Protein AF-0000000078029228 (afdb_homodimer)

Nearest PDB structures (foldseek):
  7dbf-assembly1_D  TM=7.671E-01  e=1.950E-09  Arabidopsis thaliana
  7w1q-assembly1_D  TM=7.486E-01  e=2.501E-09  Arabidopsis thaliana
  4hrw-assembly1_B  TM=7.833E-01  e=6.362E-09  Nitrosomonas europaea ATCC 19718
  7dqn-assembly1_A  TM=7.336E-01  e=3.414E-09  Arabidopsis thaliana
  7c3u-assembly1_B  TM=7.547E-01  e=3.635E-08  Nitrosomonas europaea ATCC 19718

Radius of gyration: 31.38 Å; Cα contacts (8 Å, |Δi|>4): 905; chains: 2; bounding box: 71×112×122 Å

Foldseek 3Di:
DPPPPPPPPPPPPPPPPPPPPPPPPPPPPPPPQPFPDPPDDPQPDQDQVLLLVVLVVQQVLAPDQADLQRKKKWKFQRVDDDSTHTQFIFAQCCVVPVNVLRHRLNVGLVRNLCQCCPCPHDNVDDSVVSLVCQLRMEMEIAEFDALSNLLVNLSSQHQEYEYAHYPVLLVVQPDDGDPDGSVNSQVVSVVRDHDYGYHYNRNNVVSSLSRRCNRPVPRDGGPQWDFDPVDDNTGTDGD/DDDDDDDCPDPVPPCPPPPPPPPPPPVPPPPPQPFPDPPDDPQPPQDQVLLLVVLVVQQVLAPDQADLQSKKKWKFQRVDDDSTHTQFIFAQCCVVPVNVLRHRLNVGLVRNLCQCCPCVHDNVDDSVVSLVCQLRMEMEIAEFDALSNLLVNLSSQHQEYEYAHYPVLLVVQPDDGDPDGSVNSQVVSVVRDHDYGYHYNRNNVVSSLSRRCNRPVPRDRGPQWDFDPVDPNTGTDGD

Secondary structure (DSSP, 8-state):
------------------------------------S---TTS----HHHHHHHHHHHHHTSSSSS-SS--EEEEEETTSSTT-EEEEEEE--HHHHT-TT--HHHHHHHHHHHHHH-TTSSS---HHHHHHHGGGEEEEEEEPPPHHHHHHHHHHT-SEEEEEE-HHHHHHTT-------HHHHHHT-TTSSS--EEE---SHHHHGGGGSSSS-TTSPPPTTEE--SSSTTPPPEE-/------------------------------------S---TTS----HHHHHHHHHHHHHTSSSSS-SS--EEEEEETTSSTT-EEEEEEE--HHHHT-TT--HHHHHHHHHHHHHH-TTSSS---HHHHHHHGGGEEEEEEEPPPHHHHHHHHHHT-SEEEEEE-HHHHHHTT-------HHHHHHT-TTSSS--EEE---SHHHHGGGGSSSS-TTSPPPTTEE--SS-TTPPPEE-

InterPro domains:
  IPR002125 Cytidine and deoxycytidylate deaminase domain [PF00383] (52-165)
  IPR002125 Cytidine and deoxycytidylate deaminase domain [PS51747] (48-186)
  IPR016193 Cytidine deaminase-like [SSF53927] (48-215)

Sequence (478 aa):
MKQRVVFGVLVGLIRLGTGHRHDGHLRRLSTEQIPLVELPHSQKQINQDIRQYWVRQANEALSSPCPFAPFGTVIVNHTVSGKGDIVCTGENMSHQSGNPIMHGEMAAIANCSQILTDPTGPYNMTVAEALAAFSDLTIYTNAESCPMCASAIRWAGFREYVYGTSIDELVRRGWDQIRIASREVFAMSVDLPRQTALIGAVLTNETNPLFSWQFDHSAPCPPGCSRSTWQADSICSVVMKQRVVFGVLVGLIRLGTGHRHDGHLRRLSTEQIPLVELPHSQKQINQDIRQYWVRQANEALSSPCPFAPFGTVIVNHTVSGKGDIVCTGENMSHQSGNPIMHGEMAAIANCSQILTDPTGPYNMTVAEALAAFSDLTIYTNAESCPMCASAIRWAGFREYVYGTSIDELVRRGWDQIRIASREVFAMSVDLPRQTALIGAVLTNETNPLFSWQFDHSAPCPPGCSRSTWQADSICSVV

Organism: NCBI:txid1051616

pLDDT: mean 83.69, std 25.97, range [21.62, 99.0]

Solvent-accessible surface area (backbone atoms only — not comparable to full-atom values): 26576 Å² total; per-residue (Å²): 140,83,81,76,78,78,80,77,80,76,79,76,79,79,79,80,65,81,72,76,74,75,74,74,71,72,69,72,72,70,84,67,83,69,76,74,79,83,71,71,84,84,57,76,78,80,47,71,67,52,52,38,52,44,29,52,48,1,58,65,48,37,94,50,76,58,46,83,68,68,37,11,9,30,32,28,33,58,87,49,76,86,86,36,42,82,72,30,50,15,31,47,36,26,78,78,58,14,26,64,63,29,38,12,59,45,33,16,50,50,43,34,24,50,51,32,40,27,79,88,42,93,60,43,32,52,35,67,53,34,42,56,50,33,43,59,24,33,40,22,20,27,40,45,48,45,43,29,44,37,38,38,46,56,66,34,23,22,37,30,41,36,18,8,26,44,59,68,57,40,44,74,42,68,45,71,47,50,72,46,54,50,66,56,52,57,67,33,30,71,59,46,88,58,70,59,49,77,46,71,62,44,56,36,85,69,32,42,63,66,60,45,36,84,75,30,82,83,43,71,55,50,79,66,33,42,58,56,88,80,46,90,84,45,57,55,37,79,110,139,83,83,75,86,86,77,80,72,81,78,78,74,79,76,80,58,83,71,76,73,74,72,71,71,70,68,71,70,68,83,66,80,66,75,75,78,83,70,70,85,84,57,76,80,81,47,70,69,51,52,37,52,43,29,51,47,1,57,65,48,38,94,52,74,55,47,84,67,68,38,10,10,30,30,30,35,61,86,50,76,85,85,38,42,79,73,29,50,14,33,44,36,27,77,79,59,12,25,65,64,29,38,12,59,46,33,16,49,51,44,34,25,48,50,32,40,28,79,88,43,95,62,43,31,54,36,69,54,34,41,59,48,33,43,59,23,32,40,22,21,26,40,45,48,45,43,28,45,38,39,38,45,56,68,36,23,22,35,30,42,37,18,8,27,42,59,69,58,39,44,74,43,68,44,70,47,51,74,47,55,49,68,56,52,57,67,32,30,71,59,45,87,57,70,58,47,74,45,72,62,45,54,36,87,70,33,42,63,65,59,44,36,85,75,30,81,83,42,71,56,50,78,65,32,43,58,56,88,83,41,94,84,44,58,56,34,80,109

Structure (mmCIF, N/CA/C/O backbone):
data_AF-0000000078029228-model_v1
#
loop_
_entity.id
_entity.type
_entity.pdbx_description
1 polymer 'CMP/dCMP-type deaminase domain-containing protein'
#
loop_
_atom_site.group_PDB
_atom_site.id
_atom_site.type_symbol
_atom_site.label_atom_id
_atom_site.label_alt_id
_atom_site.label_comp_id
_atom_site.label_asym_id
_atom_site.label_entity_id
_atom_site.label_seq_id
_atom_site.pdbx_PDB_ins_code
_atom_site.Cartn_x
_atom_site.Cartn_y
_atom_site.Cartn_z
_atom_site.occupancy
_atom_site.B_iso_or_equiv
_atom_site.auth_seq_id
_atom_site.auth_comp_id
_atom_site.auth_asym_id
_atom_site.auth_atom_id
_atom_site.pdbx_PDB_model_num
ATOM 1 N N . MET A 1 1 ? -41.25 -25.344 -98.375 1 27.81 1 MET A N 1
ATOM 2 C CA . MET A 1 1 ? -41.406 -25.781 -96.938 1 27.81 1 MET A CA 1
ATOM 3 C C . MET A 1 1 ? -40.188 -25.344 -96.125 1 27.81 1 MET A C 1
ATOM 5 O O . MET A 1 1 ? -39.188 -26.047 -96.062 1 27.81 1 MET A O 1
ATOM 9 N N . LYS A 1 2 ? -39.812 -24.016 -96.25 1 27.92 2 LYS A N 1
ATOM 10 C CA . LYS A 1 2 ? -38.719 -23.125 -95.938 1 27.92 2 LYS A CA 1
ATOM 11 C C . LYS A 1 2 ? -38.5 -23.047 -94.438 1 27.92 2 LYS A C 1
ATOM 13 O O . LYS A 1 2 ? -39.438 -22.672 -93.688 1 27.92 2 LYS A O 1
ATOM 18 N N . GLN A 1 3 ? -37.656 -23.938 -93.875 1 26.94 3 GLN A N 1
ATOM 19 C CA . GLN A 1 3 ? -37.219 -24.391 -92.562 1 26.94 3 GLN A CA 1
ATOM 20 C C . GLN A 1 3 ? -36.594 -23.234 -91.75 1 26.94 3 GLN A C 1
ATOM 22 O O . GLN A 1 3 ? -35.5 -22.781 -92.125 1 26.94 3 GLN A O 1
ATOM 27 N N . ARG A 1 4 ? -37.375 -22.141 -91.5 1 27.33 4 ARG A N 1
ATOM 28 C CA . ARG A 1 4 ? -36.938 -20.906 -90.875 1 27.33 4 ARG A CA 1
ATOM 29 C C . ARG A 1 4 ? -36.344 -21.188 -89.5 1 27.33 4 ARG A C 1
ATOM 31 O O . ARG A 1 4 ? -36.969 -21.844 -88.688 1 27.33 4 ARG A O 1
ATOM 38 N N . VAL A 1 5 ? -35 -21.328 -89.438 1 27.52 5 VAL A N 1
ATOM 39 C CA . VAL A 1 5 ? -34.031 -21.688 -88.375 1 27.52 5 VAL A CA 1
ATOM 40 C C . VAL A 1 5 ? -34.125 -20.6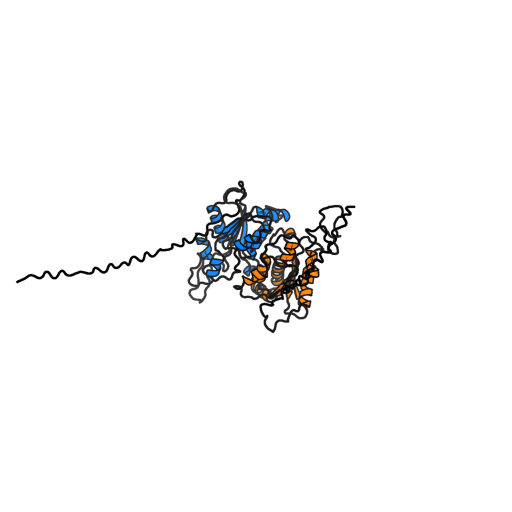72 -87.25 1 27.52 5 VAL A C 1
ATOM 42 O O . VAL A 1 5 ? -33.906 -19.484 -87.438 1 27.52 5 VAL A O 1
ATOM 45 N N . VAL A 1 6 ? -35.094 -20.75 -86.312 1 27.98 6 VAL A N 1
ATOM 46 C CA . VAL A 1 6 ? -35.469 -19.906 -85.188 1 27.98 6 VAL A CA 1
ATOM 47 C C . VAL A 1 6 ? -34.312 -19.859 -84.188 1 27.98 6 VAL A C 1
ATOM 49 O O . VAL A 1 6 ? -33.938 -20.875 -83.625 1 27.98 6 VAL A O 1
ATOM 52 N N . PHE A 1 7 ? -33.125 -19.188 -84.562 1 27.05 7 PHE A N 1
ATOM 53 C CA . PHE A 1 7 ? -31.922 -19.156 -83.75 1 27.05 7 PHE A CA 1
ATOM 54 C C . PHE A 1 7 ? -32.188 -18.562 -82.375 1 27.05 7 PHE A C 1
ATOM 56 O O . PHE A 1 7 ? -32.781 -17.469 -82.25 1 27.05 7 PHE A O 1
ATOM 63 N N . GLY A 1 8 ? -32.562 -19.391 -81.312 1 25.7 8 GLY A N 1
ATOM 64 C CA . GLY A 1 8 ? -32.844 -19.172 -79.938 1 25.7 8 GLY A CA 1
ATOM 65 C C . GLY A 1 8 ? -31.734 -18.469 -79.188 1 25.7 8 GLY A C 1
ATOM 66 O O . GLY A 1 8 ? -30.594 -18.938 -79.188 1 25.7 8 GLY A O 1
ATOM 67 N N . VAL A 1 9 ? -31.672 -17.078 -79.188 1 27.73 9 VAL A N 1
ATOM 68 C CA . VAL A 1 9 ? -30.688 -16.172 -78.562 1 27.73 9 VAL A CA 1
ATOM 69 C C . VAL A 1 9 ? -30.609 -16.391 -77.062 1 27.73 9 VAL A C 1
ATOM 71 O O . VAL A 1 9 ? -31.562 -16.109 -76.375 1 27.73 9 VAL A O 1
ATOM 74 N N . LEU A 1 10 ? -30.016 -17.516 -76.562 1 26.64 10 LEU A N 1
ATOM 75 C CA . LEU A 1 10 ? -29.922 -17.828 -75.125 1 26.64 10 LEU A CA 1
ATOM 76 C C . LEU A 1 10 ? -29.109 -16.781 -74.375 1 26.64 10 LEU A C 1
ATOM 78 O O . LEU A 1 10 ? -27.938 -16.562 -74.688 1 26.64 10 LEU A O 1
ATOM 82 N N . VAL A 1 11 ? -29.672 -15.602 -73.938 1 28.48 11 VAL A N 1
ATOM 83 C CA . VAL A 1 11 ? -29.062 -14.469 -73.25 1 28.48 11 VAL A CA 1
ATOM 84 C C . VAL A 1 11 ? -28.516 -14.938 -71.875 1 28.48 11 VAL A C 1
ATOM 86 O O . VAL A 1 11 ? -29.266 -15.383 -71.062 1 28.48 11 VAL A O 1
ATOM 89 N N . GLY A 1 12 ? -27.328 -15.641 -71.812 1 25.09 12 GLY A N 1
ATOM 90 C CA . GLY A 1 12 ? -26.688 -16.125 -70.625 1 25.09 12 GLY A CA 1
ATOM 91 C C . GLY A 1 12 ? -26.375 -15.008 -69.625 1 25.09 12 GLY A C 1
ATOM 92 O O . GLY A 1 12 ? -25.688 -14.047 -70 1 25.09 12 GLY A O 1
ATOM 93 N N . LEU A 1 13 ? -27.297 -14.602 -68.75 1 27.62 13 LEU A N 1
ATOM 94 C CA . LEU A 1 13 ? -27.156 -13.617 -67.688 1 27.62 13 LEU A CA 1
ATOM 95 C C . LEU A 1 13 ? -25.969 -13.953 -66.75 1 27.62 13 LEU A C 1
ATOM 97 O O . LEU A 1 13 ? -25.891 -15.055 -66.25 1 27.62 13 LEU A O 1
ATOM 101 N N . ILE A 1 14 ? -24.75 -13.406 -67.062 1 26.8 14 ILE A N 1
ATOM 102 C CA . ILE A 1 14 ? -23.484 -13.555 -66.375 1 26.8 14 ILE A CA 1
ATOM 103 C C . ILE A 1 14 ? -23.641 -13.078 -64.938 1 26.8 14 ILE A C 1
ATOM 105 O O . ILE A 1 14 ? -24.031 -11.938 -64.688 1 26.8 14 ILE A O 1
ATOM 109 N N . ARG A 1 15 ? -24.031 -13.961 -63.938 1 25.23 15 ARG A N 1
ATOM 110 C CA . ARG A 1 15 ? -24.109 -13.711 -62.5 1 25.23 15 ARG A CA 1
ATOM 111 C C . ARG A 1 15 ? 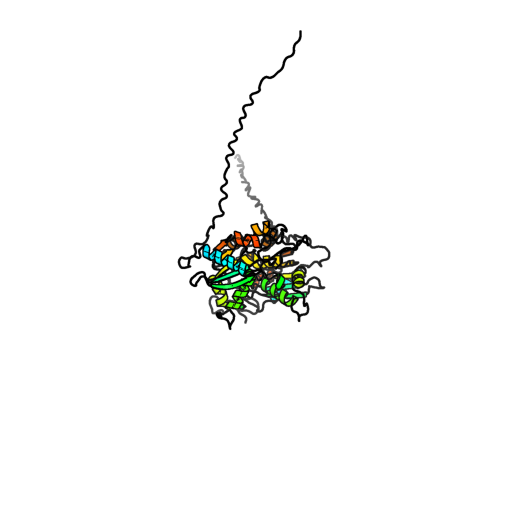-22.75 -13.266 -61.969 1 25.23 15 ARG A C 1
ATOM 113 O O . ARG A 1 15 ? -21.781 -14.008 -62.031 1 25.23 15 ARG A O 1
ATOM 120 N N . LEU A 1 16 ? -22.266 -12.07 -62.125 1 29.2 16 LEU A N 1
ATOM 121 C CA . LEU A 1 16 ? -21.016 -11.539 -61.625 1 29.2 16 LEU A CA 1
ATOM 122 C C . LEU A 1 16 ? -20.984 -11.625 -60.094 1 29.2 16 LEU A C 1
ATOM 124 O O . LEU A 1 16 ? -21.609 -10.812 -59.406 1 29.2 16 LEU A O 1
ATOM 128 N N . GLY A 1 17 ? -21.391 -12.688 -59.438 1 26.89 17 GLY A N 1
ATOM 129 C CA . GLY A 1 17 ? -21.5 -12.617 -57.969 1 26.89 17 GLY A CA 1
ATOM 130 C C . GLY A 1 17 ? -20.156 -12.414 -57.281 1 26.89 17 GLY A C 1
ATOM 131 O O . GLY A 1 17 ? -20.078 -12.461 -56.062 1 26.89 17 GLY A O 1
ATOM 132 N N . THR A 1 18 ? -18.953 -12.32 -57.875 1 30 18 THR A N 1
ATOM 133 C CA . THR A 1 18 ? -17.875 -12.75 -57 1 30 18 THR A CA 1
ATOM 134 C C . THR A 1 18 ? -17.672 -11.75 -55.875 1 30 18 THR A C 1
ATOM 136 O O . THR A 1 18 ? -17.188 -10.641 -56.094 1 30 18 THR A O 1
ATOM 139 N N . GLY A 1 19 ? -18.656 -11.453 -54.969 1 28.91 19 GLY A N 1
ATOM 140 C CA . GLY A 1 19 ? -18.312 -10.562 -53.875 1 28.91 19 GLY A CA 1
ATOM 141 C C . GLY A 1 19 ? -17.109 -11.023 -53.094 1 28.91 19 GLY A C 1
ATOM 142 O O . GLY A 1 19 ? -17.125 -12.094 -52.5 1 28.91 19 GLY A O 1
ATOM 143 N N . HIS A 1 20 ? -15.867 -10.742 -53.594 1 30.12 20 HIS A N 1
ATOM 144 C CA . HIS A 1 20 ? -14.656 -11.023 -52.844 1 30.12 20 HIS A CA 1
ATOM 145 C C . HIS A 1 20 ? -14.719 -10.391 -51.438 1 30.12 20 HIS A C 1
ATOM 147 O O . HIS A 1 20 ? -14.836 -9.172 -51.312 1 30.12 20 HIS A O 1
ATOM 153 N N . ARG A 1 21 ? -15.359 -11.117 -50.5 1 29.2 21 ARG A N 1
ATOM 154 C CA . ARG A 1 21 ? -15.234 -10.75 -49.094 1 29.2 21 ARG A CA 1
ATOM 155 C C . ARG A 1 21 ? -13.766 -10.586 -48.688 1 29.2 21 ARG A C 1
ATOM 157 O O . ARG A 1 21 ? -12.977 -11.516 -48.844 1 29.2 21 ARG A O 1
ATOM 164 N N . HIS A 1 22 ? -13.164 -9.406 -48.969 1 29.47 22 HIS A N 1
ATOM 165 C CA . HIS A 1 22 ? -11.891 -9.078 -48.344 1 29.47 22 HIS A CA 1
ATOM 166 C C . HIS A 1 22 ? -11.938 -9.289 -46.844 1 29.47 22 HIS A C 1
ATOM 168 O O . HIS A 1 22 ? -12.742 -8.648 -46.156 1 29.47 22 HIS A O 1
ATOM 174 N N . ASP A 1 23 ? -11.852 -10.555 -46.469 1 29.39 23 ASP A N 1
ATOM 175 C CA . ASP A 1 23 ? -11.617 -10.852 -45.062 1 29.39 23 ASP A CA 1
ATOM 176 C C . ASP A 1 23 ? -10.453 -10.031 -44.5 1 29.39 23 ASP A C 1
ATOM 178 O O . ASP A 1 23 ? -9.305 -10.219 -44.906 1 29.39 23 ASP A O 1
ATOM 182 N N . GLY A 1 24 ? -10.703 -8.695 -44.312 1 26.16 24 GLY A N 1
ATOM 183 C CA . GLY A 1 24 ? -9.742 -7.926 -43.531 1 26.16 24 GLY A CA 1
ATOM 184 C C . GLY A 1 24 ? -9.312 -8.625 -42.25 1 26.16 24 GLY A C 1
ATOM 185 O O . GLY A 1 24 ? -10.094 -8.727 -41.312 1 26.16 24 GLY A O 1
ATOM 186 N N . HIS A 1 25 ? -8.656 -9.742 -42.406 1 27.83 25 HIS A N 1
ATOM 187 C CA . HIS A 1 25 ? -8.008 -10.266 -41.219 1 27.83 25 HIS A CA 1
ATOM 188 C C . HIS A 1 25 ? -7.293 -9.164 -40.469 1 27.83 25 HIS A C 1
ATOM 190 O O . HIS A 1 25 ? -6.242 -8.68 -40.875 1 27.83 25 HIS A O 1
ATOM 196 N N . LEU A 1 26 ? -8 -8.289 -39.812 1 29.02 26 LEU A N 1
ATOM 197 C CA . LEU A 1 26 ? -7.324 -7.551 -38.75 1 29.02 26 LEU A CA 1
ATOM 198 C C . LEU A 1 26 ? -6.531 -8.492 -37.844 1 29.02 26 LEU A C 1
ATOM 200 O O . LEU A 1 26 ? -7.117 -9.289 -37.125 1 29.02 26 LEU A O 1
ATOM 204 N N . ARG A 1 27 ? -5.465 -8.938 -38.344 1 24.38 27 ARG A N 1
ATOM 205 C CA . ARG A 1 27 ? -4.52 -9.539 -37.406 1 24.38 27 ARG A CA 1
ATOM 206 C C . ARG A 1 27 ? -4.488 -8.773 -36.094 1 24.38 27 ARG A C 1
ATOM 208 O O . ARG A 1 27 ? -4.156 -7.59 -36.062 1 24.38 27 ARG A O 1
ATOM 215 N N . ARG A 1 28 ? -5.328 -9.18 -35.219 1 29.27 28 ARG A N 1
ATOM 216 C CA . ARG A 1 28 ? -5.105 -8.828 -33.812 1 29.27 28 ARG A CA 1
ATOM 217 C C . ARG A 1 28 ? -3.621 -8.875 -33.469 1 29.27 28 ARG A C 1
ATOM 219 O O . ARG A 1 28 ? -2.984 -9.922 -33.594 1 29.27 28 ARG A O 1
ATOM 226 N N . LEU A 1 29 ? -2.938 -7.801 -33.781 1 27.66 29 LEU A N 1
ATOM 227 C CA . LEU A 1 29 ? -1.604 -7.621 -33.219 1 27.66 29 LEU A CA 1
ATOM 228 C C . LEU A 1 29 ? -1.496 -8.281 -31.844 1 27.66 29 LEU A C 1
ATOM 230 O O . LEU A 1 29 ? -2.283 -7.977 -30.953 1 27.66 29 LEU A O 1
ATOM 234 N N . SER A 1 30 ? -1.166 -9.516 -31.797 1 29.58 30 SER A N 1
ATOM 235 C CA . SER A 1 30 ? -0.718 -10.125 -30.562 1 29.58 30 SER A CA 1
ATOM 236 C C . SER A 1 30 ? 0.083 -9.133 -29.719 1 29.58 30 SER A C 1
ATOM 238 O O . SER A 1 30 ? 0.912 -8.391 -30.25 1 29.58 30 SER A O 1
ATOM 240 N N . THR A 1 31 ? -0.517 -8.461 -28.828 1 31.86 31 THR A N 1
ATOM 241 C CA . THR A 1 31 ? 0.138 -7.613 -27.828 1 31.86 31 THR A CA 1
ATOM 242 C C . THR A 1 31 ? 1.491 -8.195 -27.438 1 31.86 31 THR A C 1
ATOM 244 O O . THR A 1 31 ? 1.554 -9.211 -26.734 1 31.86 31 THR A O 1
ATOM 247 N N . GLU A 1 32 ? 2.48 -8.336 -28.344 1 32.31 32 GLU A N 1
ATOM 248 C CA . GLU A 1 32 ? 3.889 -8.656 -28.141 1 32.31 32 GLU A CA 1
ATOM 249 C C . GLU A 1 32 ? 4.414 -8.031 -26.844 1 32.31 32 GLU A C 1
ATOM 251 O O . GLU A 1 32 ? 3.965 -6.957 -26.438 1 32.31 32 GLU A O 1
ATOM 256 N N . GLN A 1 33 ? 5.078 -8.828 -25.984 1 32.97 33 GLN A N 1
ATOM 257 C CA . GLN A 1 33 ? 5.883 -8.5 -24.812 1 32.97 33 GLN A CA 1
ATOM 258 C C . GLN A 1 33 ? 6.879 -7.391 -25.109 1 32.97 33 GLN A C 1
ATOM 260 O O . GLN A 1 33 ? 7.801 -7.578 -25.906 1 32.97 33 GLN A O 1
ATOM 265 N N . ILE A 1 34 ? 6.539 -6.277 -25.469 1 33.09 34 ILE A N 1
ATOM 266 C CA . ILE A 1 34 ? 7.578 -5.285 -25.703 1 33.09 34 ILE A CA 1
ATOM 267 C C . ILE A 1 34 ? 8.516 -5.215 -24.5 1 33.09 34 ILE A C 1
ATOM 269 O O . ILE A 1 34 ? 8.109 -4.805 -23.406 1 33.09 34 ILE A O 1
ATOM 273 N N . PRO A 1 35 ? 9.484 -6.082 -24.469 1 36.78 35 PRO A N 1
ATOM 274 C CA . PRO A 1 35 ? 10.453 -5.82 -23.406 1 36.78 35 PRO A CA 1
ATOM 275 C C . PRO A 1 35 ? 10.969 -4.383 -23.422 1 36.78 35 PRO A C 1
ATOM 277 O O . PRO A 1 35 ? 11.508 -3.924 -24.438 1 36.78 35 PRO A O 1
ATOM 280 N N . LEU A 1 36 ? 10.414 -3.531 -22.859 1 33.31 36 LEU A N 1
ATOM 281 C CA . LEU A 1 36 ? 10.961 -2.184 -22.953 1 33.31 36 LEU A CA 1
ATOM 282 C C . LEU A 1 36 ? 12.461 -2.188 -22.703 1 33.31 36 LEU A C 1
ATOM 284 O O . LEU A 1 36 ? 13.219 -1.551 -23.438 1 33.31 36 LEU A O 1
ATOM 288 N N . VAL A 1 37 ? 12.922 -2.047 -21.328 1 36.38 37 VAL A N 1
ATOM 289 C CA . VAL A 1 37 ? 14.289 -1.675 -21 1 36.38 37 VAL A CA 1
ATOM 290 C C . VAL A 1 37 ? 15.195 -2.896 -21.109 1 36.38 37 VAL A C 1
ATOM 292 O O . VAL A 1 37 ? 14.891 -3.959 -20.562 1 36.38 37 VAL A O 1
ATOM 295 N N . GLU A 1 38 ? 16.078 -2.879 -22.109 1 37.19 38 GLU A N 1
ATOM 296 C CA . GLU A 1 38 ? 17.156 -3.857 -22.219 1 37.19 38 GLU A CA 1
ATOM 297 C C . GLU A 1 38 ? 17.938 -3.955 -20.922 1 37.19 38 GLU A C 1
ATOM 299 O O . GLU A 1 38 ? 18.484 -2.955 -20.438 1 37.19 38 GLU A O 1
ATOM 304 N N . LEU A 1 39 ? 17.656 -4.844 -20 1 43.5 39 LEU A N 1
ATOM 305 C CA . LEU A 1 39 ? 18.422 -5.09 -18.766 1 43.5 39 LEU A CA 1
ATOM 306 C C . LEU A 1 39 ? 19.906 -5.227 -19.078 1 43.5 39 LEU A C 1
ATOM 308 O O . LEU A 1 39 ? 20.281 -5.68 -20.156 1 43.5 39 LEU A O 1
ATOM 312 N N . PRO A 1 40 ? 20.797 -4.66 -18.312 1 41.72 40 PRO A N 1
ATOM 313 C CA . PRO A 1 40 ? 22.234 -4.836 -18.516 1 41.72 40 PRO A CA 1
ATOM 314 C C . PRO A 1 40 ? 22.641 -6.301 -18.625 1 41.72 40 PRO A C 1
ATOM 316 O O . PRO A 1 40 ? 21.938 -7.184 -18.125 1 41.72 40 PRO A O 1
ATOM 319 N N . HIS A 1 41 ? 23.734 -6.715 -19.344 1 39.59 41 HIS A N 1
ATOM 320 C CA . HIS A 1 41 ? 24.359 -7.949 -19.828 1 39.59 41 HIS A CA 1
ATOM 321 C C . HIS A 1 41 ? 24.531 -8.953 -18.688 1 39.59 41 HIS A C 1
ATOM 323 O O . HIS A 1 41 ? 24.422 -10.164 -18.906 1 39.59 41 HIS A O 1
ATOM 329 N N . SER A 1 42 ? 25.047 -8.562 -17.531 1 42.84 42 SER A N 1
ATOM 330 C CA . SER A 1 42 ? 25.453 -9.578 -16.562 1 42.84 42 SER A CA 1
ATOM 331 C C . SER A 1 42 ? 24.234 -10.312 -16 1 42.84 42 SER A C 1
ATOM 333 O O . SER A 1 42 ? 24.359 -11.164 -15.125 1 42.84 42 SER A O 1
ATOM 335 N N . GLN A 1 43 ? 23.078 -9.812 -15.969 1 50.41 43 GLN A N 1
ATOM 336 C CA . GLN A 1 43 ? 21.938 -10.375 -15.242 1 50.41 43 GLN A CA 1
ATOM 337 C C . GLN A 1 43 ? 21.375 -11.602 -15.961 1 50.41 43 GLN A C 1
ATOM 339 O O . GLN A 1 43 ? 21.141 -11.562 -17.172 1 50.41 43 GLN A O 1
ATOM 344 N N . LYS A 1 44 ? 21.797 -12.789 -15.406 1 55.81 44 LYS A N 1
ATOM 345 C CA . LYS A 1 44 ? 21.203 -14.031 -15.883 1 55.81 44 LYS A CA 1
ATOM 346 C C . LYS A 1 44 ? 19.812 -13.789 -16.453 1 55.81 44 LYS A C 1
ATOM 348 O O . LYS A 1 44 ? 18.984 -13.102 -15.844 1 55.81 44 LYS A O 1
ATOM 353 N N . GLN A 1 45 ? 19.703 -14.062 -17.656 1 72 45 GLN A N 1
ATOM 354 C CA . GLN A 1 45 ? 18.438 -13.93 -18.359 1 72 45 GLN A CA 1
ATOM 355 C C . GLN A 1 45 ? 17.375 -14.867 -17.781 1 72 45 GLN A C 1
ATOM 357 O O . GLN A 1 45 ? 17.594 -16.078 -17.703 1 72 45 GLN A O 1
ATOM 362 N N . ILE A 1 46 ? 16.5 -14.352 -16.953 1 90.12 46 ILE A N 1
ATOM 363 C CA . ILE A 1 46 ? 15.375 -15.133 -16.469 1 90.12 46 ILE A CA 1
ATOM 364 C C . ILE A 1 46 ? 14.469 -15.508 -17.625 1 90.12 46 ILE A C 1
ATOM 366 O O . ILE A 1 46 ? 13.875 -14.641 -18.266 1 90.12 46 ILE A O 1
ATOM 370 N N . ASN A 1 47 ? 14.469 -16.828 -17.953 1 92.12 47 ASN A N 1
ATOM 371 C CA . ASN A 1 47 ? 13.664 -17.234 -19.109 1 92.12 47 ASN A CA 1
ATOM 372 C C . ASN A 1 47 ? 12.219 -17.516 -18.703 1 92.12 47 ASN A C 1
ATOM 374 O O . ASN A 1 47 ? 11.875 -17.453 -17.531 1 92.12 47 ASN A O 1
ATOM 378 N N . GLN A 1 48 ? 11.43 -17.797 -19.719 1 95.38 48 GLN A N 1
ATOM 379 C CA . GLN A 1 48 ? 9.984 -17.953 -19.531 1 95.38 48 GLN A CA 1
ATOM 380 C C . GLN A 1 48 ? 9.664 -19.141 -18.641 1 95.38 48 GLN A C 1
ATOM 382 O O . GLN A 1 48 ? 8.734 -19.078 -17.828 1 95.38 48 GLN A O 1
ATOM 387 N N . ASP A 1 49 ? 10.445 -20.172 -18.75 1 96.56 49 ASP A N 1
ATOM 388 C CA . ASP A 1 49 ? 10.203 -21.359 -17.922 1 96.56 49 ASP A CA 1
ATOM 389 C C . ASP A 1 49 ? 10.398 -21.062 -16.453 1 96.56 49 ASP A C 1
ATOM 391 O O . ASP A 1 49 ? 9.633 -21.531 -15.602 1 96.56 49 ASP A O 1
ATOM 395 N N . ILE A 1 50 ? 11.422 -20.359 -16.172 1 97.5 50 ILE A N 1
ATOM 396 C CA . ILE A 1 50 ? 11.703 -19.969 -14.797 1 97.5 50 ILE A CA 1
ATOM 397 C C . ILE A 1 50 ? 10.586 -19.062 -14.281 1 97.5 50 ILE A C 1
ATOM 399 O O . ILE A 1 50 ? 10.109 -19.234 -13.156 1 97.5 50 ILE A O 1
ATOM 403 N N . ARG A 1 51 ? 10.094 -18.125 -15.055 1 98.31 51 ARG A N 1
ATOM 404 C CA . ARG A 1 51 ? 9.016 -17.234 -14.648 1 98.31 51 ARG A CA 1
ATOM 405 C C . ARG A 1 51 ? 7.723 -18 -14.398 1 98.31 51 ARG A C 1
ATOM 407 O O . ARG A 1 51 ? 7.008 -17.734 -13.438 1 98.31 51 ARG A O 1
ATOM 414 N N . GLN A 1 52 ? 7.484 -18.969 -15.281 1 98.62 52 GLN A N 1
ATOM 415 C CA . GLN A 1 52 ? 6.301 -19.797 -15.086 1 98.62 52 GLN A CA 1
ATOM 416 C C . GLN A 1 52 ? 6.398 -20.609 -13.789 1 98.62 52 GLN A C 1
ATOM 418 O O . GLN A 1 52 ? 5.41 -20.75 -13.062 1 98.62 52 GLN A O 1
ATOM 423 N N . TYR A 1 53 ? 7.578 -21.109 -13.547 1 98.5 53 TYR A N 1
ATOM 424 C CA . TYR A 1 53 ? 7.797 -21.859 -12.312 1 98.5 53 TYR A CA 1
ATOM 425 C C . TYR A 1 53 ? 7.465 -21 -11.094 1 98.5 53 TYR A C 1
ATOM 427 O O . TYR A 1 53 ? 6.754 -21.453 -10.195 1 98.5 53 TYR A O 1
ATOM 435 N N . TRP A 1 54 ? 7.891 -19.797 -11.055 1 98.81 54 TRP A N 1
ATOM 436 C CA . TRP A 1 54 ? 7.742 -18.969 -9.859 1 98.81 54 TRP A CA 1
ATOM 437 C C . TRP A 1 54 ? 6.336 -18.391 -9.766 1 98.81 54 TRP A C 1
ATOM 439 O O . TRP A 1 54 ? 5.816 -18.172 -8.664 1 98.81 54 TRP A O 1
ATOM 449 N N . VAL A 1 55 ? 5.645 -18.125 -10.906 1 98.94 55 VAL A N 1
ATOM 450 C CA . VAL A 1 55 ? 4.234 -17.766 -10.836 1 98.94 55 VAL A CA 1
ATOM 451 C C . VAL A 1 55 ? 3.424 -18.922 -10.266 1 98.94 55 VAL A C 1
ATOM 453 O O . VAL A 1 55 ? 2.49 -18.719 -9.492 1 98.94 55 VAL A O 1
ATOM 456 N N . ARG A 1 56 ? 3.803 -20.172 -10.672 1 98.75 56 ARG A N 1
ATOM 457 C CA . ARG A 1 56 ? 3.158 -21.344 -10.078 1 98.75 56 ARG A CA 1
ATOM 458 C C . ARG A 1 56 ? 3.4 -21.391 -8.57 1 98.75 56 ARG A C 1
ATOM 460 O O . ARG A 1 56 ? 2.506 -21.766 -7.805 1 98.75 56 ARG A O 1
ATOM 467 N N . GLN A 1 57 ? 4.621 -21.031 -8.164 1 98.75 57 GLN A N 1
ATOM 468 C CA . GLN A 1 57 ? 4.922 -20.984 -6.742 1 98.75 57 GLN A CA 1
ATOM 469 C C . GLN A 1 57 ? 4.078 -19.922 -6.039 1 98.75 57 GLN A C 1
ATOM 471 O O . GLN A 1 57 ? 3.709 -20.078 -4.875 1 98.75 57 GLN A O 1
ATOM 476 N N . ALA A 1 58 ? 3.727 -18.828 -6.688 1 98.88 58 ALA A N 1
ATOM 477 C CA . ALA A 1 58 ? 2.818 -17.828 -6.125 1 98.88 58 ALA A CA 1
ATOM 478 C C . ALA A 1 58 ? 1.436 -18.422 -5.879 1 98.88 58 ALA A C 1
ATOM 480 O O . ALA A 1 58 ? 0.803 -18.141 -4.859 1 98.88 58 ALA A O 1
ATOM 481 N N . ASN A 1 59 ? 0.944 -19.328 -6.816 1 98.31 59 ASN A N 1
ATOM 482 C CA . ASN A 1 59 ? -0.287 -20.062 -6.57 1 98.31 59 ASN A CA 1
ATOM 483 C C . ASN A 1 59 ? -0.178 -20.938 -5.316 1 98.31 59 ASN A C 1
ATOM 485 O O . ASN A 1 59 ? -1.097 -20.969 -4.496 1 98.31 59 ASN A O 1
ATOM 489 N N . GLU A 1 60 ? 0.956 -21.547 -5.184 1 97.62 60 GLU A N 1
ATOM 490 C CA . GLU A 1 60 ? 1.161 -22.516 -4.109 1 97.62 60 GLU A CA 1
ATOM 491 C C . GLU A 1 60 ? 1.364 -21.812 -2.768 1 97.62 60 GLU A C 1
ATOM 493 O O . GLU A 1 60 ? 1.277 -22.453 -1.713 1 97.62 60 GLU A O 1
ATOM 498 N N . ALA A 1 61 ? 1.588 -20.516 -2.795 1 97.81 61 ALA A N 1
ATOM 499 C CA . ALA A 1 61 ? 1.794 -19.75 -1.572 1 97.81 61 ALA A CA 1
ATOM 500 C C . ALA A 1 61 ? 0.473 -19.516 -0.846 1 97.81 61 ALA A C 1
ATOM 502 O O . ALA A 1 61 ? 0.461 -19.062 0.301 1 97.81 61 ALA A O 1
ATOM 503 N N . LEU A 1 62 ? -0.635 -19.797 -1.492 1 97.75 62 LEU A N 1
ATOM 504 C CA . LEU A 1 62 ? -1.943 -19.672 -0.86 1 97.75 62 LEU A CA 1
ATOM 505 C C . LEU A 1 62 ? -2.104 -20.672 0.272 1 97.75 62 LEU A C 1
ATOM 507 O O . LEU A 1 62 ? -1.673 -21.828 0.152 1 97.75 62 LEU A O 1
ATOM 511 N N . SER A 1 63 ? -2.715 -20.281 1.346 1 94.69 63 SER A N 1
ATOM 512 C CA . SER A 1 63 ? -2.811 -21.109 2.549 1 94.69 63 SER A CA 1
ATOM 513 C C . SER A 1 63 ? -3.883 -22.188 2.4 1 94.69 63 SER A C 1
ATOM 515 O O . SER A 1 63 ? -3.973 -23.094 3.225 1 94.69 63 SER A O 1
ATOM 517 N N . SER A 1 64 ? -4.75 -22.109 1.434 1 93.5 64 SER A N 1
ATOM 518 C CA . SER A 1 64 ? -5.84 -23.031 1.149 1 93.5 64 SER A CA 1
ATOM 519 C C . SER A 1 64 ? -6.004 -23.25 -0.351 1 93.5 64 SER A C 1
ATOM 521 O O . SER A 1 64 ? -5.617 -22.391 -1.153 1 93.5 64 SER A O 1
ATOM 523 N N . PRO A 1 65 ? -6.547 -24.359 -0.695 1 92.38 65 PRO A N 1
ATOM 524 C CA . PRO A 1 65 ? -6.734 -24.625 -2.123 1 92.38 65 PRO A CA 1
ATOM 525 C C . PRO A 1 65 ? -7.785 -23.719 -2.764 1 92.38 65 PRO A C 1
ATOM 527 O O . PRO A 1 65 ? -7.82 -23.594 -3.988 1 92.38 65 PRO A O 1
ATOM 530 N N . CYS A 1 66 ? -8.711 -23.172 -1.901 1 93.81 66 CYS A N 1
ATOM 531 C CA . CYS A 1 66 ? -9.734 -22.344 -2.508 1 93.81 66 CYS A CA 1
ATOM 532 C C . CYS A 1 66 ? -10.086 -21.172 -1.596 1 93.81 66 CYS A C 1
ATOM 534 O O . CYS A 1 66 ? -11.258 -20.953 -1.284 1 93.81 66 CYS A O 1
ATOM 536 N N . PRO A 1 67 ? -9.047 -20.375 -1.288 1 94.75 67 PRO A N 1
ATOM 537 C CA . PRO A 1 67 ? -9.422 -19.141 -0.597 1 94.75 67 PRO A CA 1
ATOM 538 C C . PRO A 1 67 ? -10.25 -18.203 -1.476 1 94.75 67 PRO A C 1
ATOM 540 O O . PRO A 1 67 ? -10.078 -18.188 -2.697 1 94.75 67 PRO A O 1
ATOM 543 N N . PHE A 1 68 ? -11.133 -17.469 -0.874 1 94.44 68 PHE A N 1
ATOM 544 C CA . PHE A 1 68 ? -12.008 -16.609 -1.671 1 94.44 68 PHE A CA 1
ATOM 545 C C . PHE A 1 68 ? -11.195 -15.641 -2.514 1 94.44 68 PHE A C 1
ATOM 547 O O . PHE A 1 68 ? -11.422 -15.516 -3.719 1 94.44 68 PHE A O 1
ATOM 554 N N . ALA A 1 69 ? -10.258 -14.867 -1.862 1 96.75 69 ALA A N 1
ATOM 555 C CA . ALA A 1 69 ? -9.375 -13.945 -2.562 1 96.75 69 ALA A CA 1
ATOM 556 C C . ALA A 1 69 ? -7.996 -14.57 -2.777 1 96.75 69 ALA A C 1
ATOM 558 O O . ALA A 1 69 ? -7.055 -14.281 -2.033 1 96.75 69 ALA A O 1
ATOM 559 N N . PRO A 1 70 ? -7.859 -15.391 -3.861 1 98 70 PRO A N 1
ATOM 560 C CA . PRO A 1 70 ? -6.645 -16.188 -4.043 1 98 70 PRO A CA 1
ATOM 561 C C . PRO A 1 70 ? -5.496 -15.398 -4.656 1 98 70 PRO A C 1
ATOM 563 O O . PRO A 1 70 ? -4.93 -15.812 -5.672 1 98 70 PRO A O 1
ATOM 566 N N . PHE A 1 71 ? -5.125 -14.375 -4.062 1 98.81 71 PHE A N 1
ATOM 567 C CA . PHE A 1 71 ? -4.008 -13.547 -4.508 1 98.81 71 PHE A CA 1
ATOM 568 C C . PHE A 1 71 ? -2.727 -13.938 -3.783 1 98.81 71 PHE A C 1
ATOM 570 O O . PHE A 1 71 ? -2.535 -13.586 -2.615 1 98.81 71 PHE A O 1
ATOM 577 N N . GLY A 1 72 ? -1.881 -14.688 -4.453 1 98.88 72 GLY A N 1
ATOM 578 C CA . GLY A 1 72 ? -0.616 -15.156 -3.91 1 98.88 72 GLY A CA 1
ATOM 579 C C . GLY A 1 72 ? 0.59 -14.492 -4.551 1 98.88 72 GLY A C 1
ATOM 580 O O . GLY A 1 72 ? 0.552 -14.125 -5.727 1 98.88 72 GLY A O 1
ATOM 581 N N . THR A 1 73 ? 1.642 -14.328 -3.783 1 98.94 73 THR A N 1
ATOM 582 C CA . THR A 1 73 ? 2.855 -13.641 -4.207 1 98.94 73 THR A CA 1
ATOM 583 C C . THR A 1 73 ? 4.094 -14.328 -3.645 1 98.94 73 THR A C 1
ATOM 585 O O . THR A 1 73 ? 4.094 -14.773 -2.494 1 98.94 73 THR A O 1
ATOM 588 N N . VAL A 1 74 ? 5.148 -14.43 -4.441 1 98.94 74 VAL A N 1
ATOM 589 C CA . VAL A 1 74 ? 6.461 -14.844 -3.953 1 98.94 74 VAL A CA 1
ATOM 590 C C . VAL A 1 74 ? 7.523 -13.844 -4.414 1 98.94 74 VAL A C 1
ATOM 592 O O . VAL A 1 74 ? 7.391 -13.234 -5.477 1 98.94 74 VAL A O 1
ATOM 595 N N . ILE A 1 75 ? 8.469 -13.594 -3.65 1 98.94 75 ILE A N 1
ATOM 596 C CA . ILE A 1 75 ? 9.609 -12.734 -3.951 1 98.94 75 ILE A CA 1
ATOM 597 C C . ILE A 1 75 ? 10.891 -13.562 -3.963 1 98.94 75 ILE A C 1
ATOM 599 O O . ILE A 1 75 ? 11.164 -14.305 -3.018 1 98.94 75 ILE A O 1
ATOM 603 N N . VAL A 1 76 ? 11.68 -13.414 -5.047 1 98.75 76 VAL A N 1
ATOM 604 C CA . VAL A 1 76 ? 12.734 -14.367 -5.363 1 98.75 76 VAL A CA 1
ATOM 605 C C . VAL A 1 76 ? 14.047 -13.625 -5.621 1 98.75 76 VAL A C 1
ATOM 607 O O . VAL A 1 76 ? 14.055 -12.57 -6.258 1 98.75 76 VAL A O 1
ATOM 610 N N . ASN A 1 77 ? 15.109 -14.164 -5.137 1 97.75 77 ASN A N 1
ATOM 611 C CA . ASN A 1 77 ? 16.453 -13.711 -5.445 1 97.75 77 ASN A CA 1
ATOM 612 C C . ASN A 1 77 ? 17.062 -14.477 -6.617 1 97.75 77 ASN A C 1
ATOM 614 O O . ASN A 1 77 ? 17.406 -15.656 -6.48 1 97.75 77 ASN A O 1
ATOM 618 N N . HIS A 1 78 ? 17.266 -13.789 -7.746 1 95.06 78 HIS A N 1
ATOM 619 C CA . HIS A 1 78 ? 17.766 -14.453 -8.945 1 95.06 78 HIS A CA 1
ATOM 620 C C . HIS A 1 78 ? 19.266 -14.227 -9.109 1 95.06 78 HIS A C 1
ATOM 622 O O . HIS A 1 78 ? 19.828 -14.57 -10.148 1 95.06 78 HIS A O 1
ATOM 628 N N . THR A 1 79 ? 19.891 -13.641 -8.133 1 91.94 79 THR A N 1
ATOM 629 C CA . THR A 1 79 ? 21.328 -13.414 -8.211 1 91.94 79 THR A CA 1
ATOM 630 C C . THR A 1 79 ? 22.094 -14.695 -7.875 1 91.94 79 THR A C 1
ATOM 632 O O . THR A 1 79 ? 23.312 -14.742 -8 1 91.94 79 THR A O 1
ATOM 635 N N . VAL A 1 80 ? 21.422 -15.758 -7.5 1 89.12 80 VAL A N 1
ATOM 636 C CA . VAL A 1 80 ? 22.031 -17.047 -7.184 1 89.12 80 VAL A CA 1
ATOM 637 C C . VAL A 1 80 ? 21.828 -18.016 -8.352 1 89.12 80 VAL A C 1
ATOM 639 O O . VAL A 1 80 ? 21.062 -17.719 -9.273 1 89.12 80 VAL A O 1
ATOM 642 N N . SER A 1 81 ? 22.422 -19.172 -8.266 1 85.19 81 SER A N 1
ATOM 643 C CA . SER A 1 81 ? 22.344 -20.141 -9.359 1 85.19 81 SER A CA 1
ATOM 644 C C . SER A 1 81 ? 21 -20.844 -9.391 1 85.19 81 SER A C 1
ATOM 646 O O . SER A 1 81 ? 20.219 -20.75 -8.445 1 85.19 81 SER A O 1
ATOM 648 N N . GLY A 1 82 ? 20.734 -21.422 -10.625 1 91.06 82 GLY A N 1
ATOM 649 C CA . GLY A 1 82 ? 19.5 -22.188 -10.766 1 91.06 82 GLY A CA 1
ATOM 650 C C . GLY A 1 82 ? 18.297 -21.312 -11.047 1 91.06 82 GLY A C 1
ATOM 651 O O . GLY A 1 82 ? 18.375 -20.344 -11.812 1 91.06 82 GLY A O 1
ATOM 652 N N . LYS A 1 83 ? 17.141 -21.703 -10.461 1 93.88 83 LYS A N 1
ATOM 653 C CA . LYS A 1 83 ? 15.906 -20.969 -10.711 1 93.88 83 LYS A CA 1
ATOM 654 C C . LYS A 1 83 ? 15.781 -19.766 -9.789 1 93.88 83 LYS A C 1
ATOM 656 O O . LYS A 1 83 ? 14.898 -18.922 -9.977 1 93.88 83 LYS A O 1
ATOM 661 N N . GLY A 1 84 ? 16.688 -19.562 -8.898 1 96.12 84 GLY A N 1
ATOM 662 C CA . GLY A 1 84 ? 16.578 -18.547 -7.859 1 96.12 84 GLY A CA 1
ATOM 663 C C . GLY A 1 84 ? 16.172 -19.109 -6.512 1 96.12 84 GLY A C 1
ATOM 664 O O . GLY A 1 84 ? 15.828 -20.297 -6.402 1 96.12 84 GLY A O 1
ATOM 665 N N . ASP A 1 85 ? 16.328 -18.25 -5.527 1 96.31 85 ASP A N 1
ATOM 666 C CA . ASP A 1 85 ? 15.945 -18.625 -4.172 1 96.31 85 ASP A CA 1
ATOM 667 C C . ASP A 1 85 ? 14.773 -17.781 -3.686 1 96.31 85 ASP A C 1
ATOM 669 O O . ASP A 1 85 ? 14.789 -16.547 -3.836 1 96.31 85 ASP A O 1
ATOM 673 N N . ILE A 1 86 ? 13.781 -18.469 -3.133 1 97.81 86 ILE A N 1
ATOM 674 C CA . ILE A 1 86 ? 12.648 -17.766 -2.549 1 97.81 86 ILE A CA 1
ATOM 675 C C . ILE A 1 86 ? 13.102 -17.016 -1.29 1 97.81 86 ILE A C 1
ATOM 677 O O . ILE A 1 86 ? 13.836 -17.562 -0.468 1 97.81 86 ILE A O 1
ATOM 681 N N . VAL A 1 87 ? 12.742 -15.773 -1.147 1 98.06 87 VAL A N 1
ATOM 682 C CA . VAL A 1 87 ? 13.062 -14.992 0.043 1 98.06 87 VAL A CA 1
ATOM 683 C C . VAL A 1 87 ? 11.828 -14.883 0.934 1 98.06 87 VAL A C 1
ATOM 685 O O . VAL A 1 87 ? 11.914 -15.055 2.15 1 98.06 87 VAL A O 1
ATOM 688 N N . CYS A 1 88 ? 10.68 -14.555 0.383 1 98.12 88 CYS A N 1
ATOM 689 C CA . CYS A 1 88 ? 9.453 -14.367 1.152 1 98.12 88 CYS A CA 1
ATOM 690 C C . CYS A 1 88 ? 8.227 -14.672 0.303 1 98.12 88 CYS A C 1
ATOM 692 O O . CYS A 1 88 ? 8.312 -14.742 -0.924 1 98.12 88 CYS A O 1
ATOM 694 N N . THR A 1 89 ? 7.164 -14.914 0.953 1 98.69 89 THR A N 1
ATOM 695 C CA . THR A 1 89 ? 5.859 -15.156 0.34 1 98.69 89 THR A CA 1
ATOM 696 C C . THR A 1 89 ? 4.789 -14.281 0.985 1 98.69 89 THR A C 1
ATOM 698 O O . THR A 1 89 ? 5.012 -13.703 2.053 1 98.69 89 THR A O 1
ATOM 701 N N . GLY A 1 90 ? 3.688 -14.117 0.273 1 98.69 90 GLY A N 1
ATOM 702 C CA . GLY A 1 90 ? 2.504 -13.445 0.786 1 98.69 90 GLY A CA 1
ATOM 703 C C . GLY A 1 90 ? 1.227 -13.867 0.084 1 98.69 90 GLY A C 1
ATOM 704 O O . GLY A 1 90 ? 1.269 -14.406 -1.025 1 98.69 90 GLY A O 1
ATOM 705 N N . GLU A 1 91 ? 0.194 -13.773 0.747 1 98.69 91 GLU A N 1
ATOM 706 C CA . GLU A 1 91 ? -1.154 -13.891 0.202 1 98.69 91 GLU A CA 1
ATOM 707 C C . GLU A 1 91 ? -2.074 -12.805 0.755 1 98.69 91 GLU A C 1
ATOM 709 O O . GLU A 1 91 ? -1.736 -12.141 1.737 1 98.69 91 GLU A O 1
ATOM 714 N N . ASN A 1 92 ? -3.127 -12.562 0.028 1 98.5 92 ASN A N 1
ATOM 715 C CA . ASN A 1 92 ? -4.074 -11.586 0.542 1 98.5 92 ASN A CA 1
ATOM 716 C C . ASN A 1 92 ? -4.562 -11.953 1.94 1 98.5 92 ASN A C 1
ATOM 718 O O . ASN A 1 92 ? -5.043 -13.07 2.162 1 98.5 92 ASN A O 1
ATOM 722 N N . MET A 1 93 ? -4.348 -11.023 2.893 1 97.12 93 MET A N 1
ATOM 723 C CA . MET A 1 93 ? -4.684 -11.281 4.289 1 97.12 93 MET A CA 1
ATOM 724 C C . MET A 1 93 ? -5.641 -10.219 4.824 1 97.12 93 MET A C 1
ATOM 726 O O . MET A 1 93 ? -5.832 -10.102 6.035 1 97.12 93 MET A O 1
ATOM 730 N N . SER A 1 94 ? -6.211 -9.43 3.973 1 96.88 94 SER A N 1
ATOM 731 C CA . SER A 1 94 ? -7.055 -8.328 4.41 1 96.88 94 SER A CA 1
ATOM 732 C C . SER A 1 94 ? -8.148 -8.812 5.363 1 96.88 94 SER A C 1
ATOM 734 O O . SER A 1 94 ? -8.305 -8.266 6.457 1 96.88 94 SER A O 1
ATOM 736 N N . HIS A 1 95 ? -8.828 -9.945 5.059 1 94.44 95 HIS A N 1
ATOM 737 C CA . HIS A 1 95 ? -9.961 -10.422 5.848 1 94.44 95 HIS A CA 1
ATOM 738 C C . HIS A 1 95 ? -9.484 -11.18 7.086 1 94.44 95 HIS A C 1
ATOM 740 O O . HIS A 1 95 ? -10.242 -11.336 8.047 1 94.44 95 HIS A O 1
ATOM 746 N N . GLN A 1 96 ? -8.266 -11.656 7.051 1 94.81 96 GLN A N 1
ATOM 747 C CA . GLN A 1 96 ? -7.73 -12.375 8.203 1 94.81 96 GLN A CA 1
ATOM 748 C C . GLN A 1 96 ? -7.141 -11.414 9.234 1 94.81 96 GLN A C 1
ATOM 750 O O . GLN A 1 96 ? -7.137 -11.703 10.43 1 94.81 96 GLN A O 1
ATOM 755 N N . SER A 1 97 ? -6.711 -10.273 8.766 1 96 97 SER A N 1
ATOM 756 C CA . SER A 1 97 ? -5.965 -9.383 9.648 1 96 97 SER A CA 1
ATOM 757 C C . SER A 1 97 ? -6.797 -8.164 10.039 1 96 97 SER A C 1
ATOM 759 O O . SER A 1 97 ? -6.445 -7.441 10.977 1 96 97 SER A O 1
ATOM 761 N N . GLY A 1 98 ? -7.871 -7.867 9.297 1 96.88 98 GLY A N 1
ATOM 762 C CA . GLY A 1 98 ? -8.617 -6.637 9.5 1 96.88 98 GLY A CA 1
ATOM 763 C C . GLY A 1 98 ? -7.918 -5.414 8.93 1 96.88 98 GLY A C 1
ATOM 764 O O . GLY A 1 98 ? -8.312 -4.281 9.211 1 96.88 98 GLY A O 1
ATOM 765 N N . ASN A 1 99 ? -6.879 -5.609 8.242 1 98.44 99 ASN A N 1
ATOM 766 C CA . ASN A 1 99 ? -6.098 -4.562 7.594 1 98.44 99 ASN A CA 1
ATOM 767 C C . ASN A 1 99 ? -6.359 -4.52 6.09 1 98.44 99 ASN A C 1
ATOM 769 O O . ASN A 1 99 ? -5.918 -5.398 5.352 1 98.44 99 ASN A O 1
ATOM 773 N N . PRO A 1 100 ? -7.016 -3.463 5.609 1 98.5 100 PRO A N 1
ATOM 774 C CA . PRO A 1 100 ? -7.473 -3.436 4.219 1 98.5 100 PRO A CA 1
ATOM 775 C C . PRO A 1 100 ? -6.324 -3.305 3.223 1 98.5 100 PRO A C 1
ATOM 777 O O . PRO A 1 100 ? -6.527 -3.471 2.016 1 98.5 100 PRO A O 1
ATOM 780 N N . ILE A 1 101 ? -5.102 -3.031 3.633 1 98.56 101 ILE A N 1
ATOM 781 C CA . ILE A 1 101 ? -4.016 -2.807 2.684 1 98.56 101 ILE A CA 1
ATOM 782 C C . ILE A 1 101 ? -3.219 -4.094 2.498 1 98.56 101 ILE A C 1
ATOM 784 O O . ILE A 1 101 ? -2.314 -4.156 1.661 1 98.56 101 ILE A O 1
ATOM 788 N N . MET A 1 102 ? -3.605 -5.191 3.215 1 98.56 102 MET A N 1
ATOM 789 C CA . MET A 1 102 ? -2.787 -6.398 3.205 1 98.56 102 MET A CA 1
ATOM 790 C C . MET A 1 102 ? -3.143 -7.285 2.016 1 98.56 102 MET A C 1
ATOM 792 O O . MET A 1 102 ? -3.5 -8.453 2.189 1 98.56 102 MET A O 1
ATOM 796 N N . HIS A 1 103 ? -2.992 -6.742 0.813 1 98.88 103 HIS A N 1
ATOM 797 C CA . HIS A 1 103 ? -3.006 -7.547 -0.404 1 98.88 103 HIS A CA 1
ATOM 798 C C . HIS A 1 103 ? -1.808 -8.492 -0.457 1 98.88 103 HIS A C 1
ATOM 800 O O . HIS A 1 103 ? -0.877 -8.359 0.343 1 98.88 103 HIS A O 1
ATOM 806 N N . GLY A 1 104 ? -1.862 -9.461 -1.385 1 98.88 104 GLY A N 1
ATOM 807 C CA . GLY A 1 104 ? -0.808 -10.461 -1.47 1 98.88 104 GLY A CA 1
ATOM 808 C C . GLY A 1 104 ? 0.573 -9.852 -1.642 1 98.88 104 GLY A C 1
ATOM 809 O O . GLY A 1 104 ? 1.526 -10.273 -0.981 1 98.88 104 GLY A O 1
ATOM 810 N N . GLU A 1 105 ? 0.74 -8.875 -2.551 1 98.94 105 GLU A N 1
ATOM 811 C CA . GLU A 1 105 ? 2.014 -8.211 -2.803 1 98.94 105 GLU A CA 1
ATOM 812 C C . GLU A 1 105 ? 2.484 -7.438 -1.574 1 98.94 105 GLU A C 1
ATOM 814 O O . GLU A 1 105 ? 3.662 -7.492 -1.215 1 98.94 105 GLU A O 1
ATOM 819 N N . MET A 1 106 ? 1.533 -6.695 -0.937 1 98.94 106 MET A N 1
ATOM 820 C CA . MET A 1 106 ? 1.855 -5.914 0.254 1 98.94 106 MET A CA 1
ATOM 821 C C . MET A 1 106 ? 2.33 -6.816 1.386 1 98.94 106 MET A C 1
ATOM 823 O O . MET A 1 106 ? 3.328 -6.523 2.047 1 98.94 106 MET A O 1
ATOM 827 N N . ALA A 1 107 ? 1.624 -7.902 1.566 1 98.81 107 ALA A N 1
ATOM 828 C CA . ALA A 1 107 ? 1.99 -8.875 2.59 1 98.81 107 ALA A CA 1
ATOM 829 C C . ALA A 1 107 ? 3.377 -9.453 2.326 1 98.81 107 ALA A C 1
ATOM 831 O O . ALA A 1 107 ? 4.184 -9.602 3.248 1 98.81 107 ALA A O 1
ATOM 832 N N . ALA A 1 108 ? 3.656 -9.805 1.099 1 98.94 108 ALA A N 1
ATOM 833 C CA . ALA A 1 108 ? 4.949 -10.375 0.741 1 98.94 108 ALA A CA 1
ATOM 834 C C . ALA A 1 108 ? 6.078 -9.375 0.987 1 98.94 108 ALA A C 1
ATOM 836 O O . ALA A 1 108 ? 7.125 -9.734 1.536 1 98.94 108 ALA A O 1
ATOM 837 N N . ILE A 1 109 ? 5.875 -8.125 0.583 1 98.94 109 ILE A N 1
ATOM 838 C CA . ILE A 1 109 ? 6.898 -7.102 0.75 1 98.94 109 ILE A CA 1
ATOM 839 C C . ILE A 1 109 ? 7.152 -6.863 2.238 1 98.94 109 ILE A C 1
ATOM 841 O O . ILE A 1 109 ? 8.305 -6.785 2.672 1 98.94 109 ILE A O 1
ATOM 845 N N . ALA A 1 110 ? 6.09 -6.742 3.004 1 98.69 110 ALA A N 1
ATOM 846 C CA . ALA A 1 110 ? 6.234 -6.582 4.449 1 98.69 110 ALA A CA 1
ATOM 847 C C . ALA A 1 110 ? 6.977 -7.77 5.059 1 98.69 110 ALA A C 1
ATOM 849 O O . ALA A 1 110 ? 7.863 -7.59 5.898 1 98.69 110 ALA A O 1
ATOM 850 N N . ASN A 1 111 ? 6.594 -8.961 4.664 1 98.56 111 ASN A N 1
ATOM 851 C CA . ASN A 1 111 ? 7.25 -10.18 5.125 1 98.56 111 ASN A CA 1
ATOM 852 C C . ASN A 1 111 ? 8.742 -10.172 4.797 1 98.56 111 ASN A C 1
ATOM 854 O O . ASN A 1 111 ? 9.57 -10.531 5.633 1 98.56 111 ASN A O 1
ATOM 858 N N . CYS A 1 112 ? 9.086 -9.75 3.6 1 98.69 112 CYS A N 1
ATOM 859 C CA . CYS A 1 112 ? 10.492 -9.68 3.201 1 98.69 112 CYS A CA 1
ATOM 860 C C . CYS A 1 112 ? 11.258 -8.695 4.074 1 98.69 112 CYS A C 1
ATOM 862 O O . CYS A 1 112 ? 12.375 -8.984 4.504 1 98.69 112 CYS A O 1
ATOM 864 N N . SER A 1 113 ? 10.648 -7.539 4.301 1 98.56 113 SER A N 1
ATOM 865 C CA . SER A 1 113 ? 11.312 -6.551 5.145 1 98.56 113 SER A CA 1
ATOM 866 C C . SER A 1 113 ? 11.625 -7.117 6.523 1 98.56 113 SER A C 1
ATOM 868 O O . SER A 1 113 ? 12.711 -6.902 7.059 1 98.56 113 SER A O 1
ATOM 870 N N . GLN A 1 114 ? 10.688 -7.855 7.059 1 98.25 114 GLN A N 1
ATOM 871 C CA . GLN A 1 114 ? 10.875 -8.477 8.359 1 98.25 114 GLN A CA 1
ATOM 872 C C . GLN A 1 114 ? 11.984 -9.531 8.312 1 98.25 114 GLN A C 1
ATOM 874 O O . GLN A 1 114 ? 12.859 -9.562 9.188 1 98.25 114 GLN A O 1
ATOM 879 N N . ILE A 1 115 ? 11.938 -10.344 7.336 1 98.31 115 ILE A N 1
ATOM 880 C CA . ILE A 1 115 ? 12.891 -11.445 7.207 1 98.31 115 ILE A CA 1
ATOM 881 C C . ILE A 1 115 ? 14.297 -10.891 7 1 98.31 115 ILE A C 1
ATOM 883 O O . ILE A 1 115 ? 15.25 -11.359 7.629 1 98.31 115 ILE A O 1
ATOM 887 N N . LEU A 1 116 ? 14.414 -9.898 6.203 1 98.44 116 LEU A N 1
ATOM 888 C CA . LEU A 1 116 ? 15.711 -9.336 5.855 1 98.44 116 LEU A CA 1
ATOM 889 C C . LEU A 1 116 ? 16.344 -8.625 7.051 1 98.44 116 LEU A C 1
ATOM 891 O O . LEU A 1 116 ? 17.547 -8.672 7.246 1 98.44 116 LEU A O 1
ATOM 895 N N . THR A 1 117 ? 15.5 -8.031 7.922 1 98.38 117 THR A N 1
ATOM 896 C CA . THR A 1 117 ? 16.031 -7.211 9 1 98.38 117 THR A CA 1
ATOM 897 C C . THR A 1 117 ? 16.031 -7.988 10.32 1 98.38 117 THR A C 1
ATOM 899 O O . THR A 1 117 ? 16.484 -7.477 11.344 1 98.38 117 THR A O 1
ATOM 902 N N . ASP A 1 118 ? 15.516 -9.258 10.352 1 97.94 118 ASP A N 1
ATOM 903 C CA . ASP A 1 118 ? 15.484 -10.062 11.57 1 97.94 118 ASP A CA 1
ATOM 904 C C . ASP A 1 118 ? 16.891 -10.289 12.109 1 97.94 118 ASP A C 1
ATOM 906 O O . ASP A 1 118 ? 17.703 -10.969 11.477 1 97.94 118 ASP A O 1
ATOM 910 N N . PRO A 1 119 ? 17.125 -9.75 13.328 1 97.06 119 PRO A N 1
ATOM 911 C CA . PRO A 1 119 ? 18.484 -9.859 13.859 1 97.06 119 PRO A CA 1
ATOM 912 C C . PRO A 1 119 ? 18.891 -11.297 14.172 1 97.06 119 PRO A C 1
ATOM 914 O O . PRO A 1 119 ? 20.078 -11.594 14.32 1 97.06 119 PRO A O 1
ATOM 917 N N . THR A 1 120 ? 17.938 -12.156 14.297 1 97.81 120 THR A N 1
ATOM 918 C CA . THR A 1 120 ? 18.219 -13.547 14.609 1 97.81 120 THR A CA 1
ATOM 919 C C . THR A 1 120 ? 18.125 -14.414 13.352 1 97.81 120 THR A C 1
ATOM 921 O O . THR A 1 120 ? 18.266 -15.633 13.422 1 97.81 120 THR A O 1
ATOM 924 N N . GLY A 1 121 ? 17.781 -13.797 12.289 1 96.25 121 GLY A N 1
ATOM 925 C CA . GLY A 1 121 ? 17.625 -14.523 11.039 1 96.25 121 GLY A CA 1
ATOM 926 C C . GLY A 1 121 ? 18.906 -14.594 10.227 1 96.25 121 GLY A C 1
ATOM 927 O O . GLY A 1 121 ? 19.922 -14.023 10.609 1 96.25 121 GLY A O 1
ATOM 928 N N . PRO A 1 122 ? 18.828 -15.227 9.117 1 95 122 PRO A N 1
ATOM 929 C CA . PRO A 1 122 ? 20.031 -15.5 8.328 1 95 122 PRO A CA 1
ATOM 930 C C . PRO A 1 122 ? 20.578 -14.258 7.625 1 95 122 PRO A C 1
ATOM 932 O O . PRO A 1 122 ? 21.766 -14.195 7.312 1 95 122 PRO A O 1
ATOM 935 N N . TYR A 1 123 ? 19.766 -13.266 7.391 1 96.5 123 TYR A N 1
ATOM 936 C CA . TYR A 1 123 ? 20.203 -12.102 6.629 1 96.5 123 TYR A CA 1
ATOM 937 C C . TYR A 1 123 ? 20.719 -11.008 7.555 1 96.5 123 TYR A C 1
ATOM 939 O O . TYR A 1 123 ? 21.75 -10.383 7.277 1 96.5 123 TYR A O 1
ATOM 947 N N . ASN A 1 124 ? 19.906 -10.703 8.648 1 97.69 124 ASN A N 1
ATOM 948 C CA . ASN A 1 124 ? 20.297 -9.75 9.68 1 97.69 124 ASN A CA 1
ATOM 949 C C . ASN A 1 124 ? 20.797 -8.438 9.086 1 97.69 124 ASN A C 1
ATOM 951 O O . ASN A 1 124 ? 21.859 -7.953 9.445 1 97.69 124 ASN A O 1
ATOM 955 N N . MET A 1 125 ? 20.109 -7.934 8.148 1 98.44 125 MET A N 1
ATOM 956 C CA . MET A 1 125 ? 20.469 -6.691 7.473 1 98.44 125 MET A CA 1
ATOM 957 C C . MET A 1 125 ? 20.047 -5.48 8.297 1 98.44 125 MET A C 1
ATOM 959 O O . MET A 1 125 ? 19.078 -5.543 9.047 1 98.44 125 MET A O 1
ATOM 963 N N . THR A 1 126 ? 20.812 -4.363 8.141 1 98.31 126 THR A N 1
ATOM 964 C CA . THR A 1 126 ? 20.297 -3.074 8.586 1 98.31 126 THR A CA 1
ATOM 965 C C . THR A 1 126 ? 19.094 -2.656 7.766 1 98.31 126 THR A C 1
ATOM 967 O O . THR A 1 126 ? 18.844 -3.201 6.688 1 98.31 126 THR A O 1
ATOM 970 N N . VAL A 1 127 ? 18.328 -1.708 8.25 1 97.81 127 VAL A N 1
ATOM 971 C CA . VAL A 1 127 ? 17.141 -1.235 7.535 1 97.81 127 VAL A CA 1
ATOM 972 C C . VAL A 1 127 ? 17.547 -0.662 6.18 1 97.81 127 VAL A C 1
ATOM 974 O O . VAL A 1 127 ? 16.859 -0.864 5.18 1 97.81 127 VAL A O 1
ATOM 977 N N . ALA A 1 128 ? 18.672 0.04 6.082 1 97.56 128 ALA A N 1
ATOM 978 C CA . ALA A 1 128 ? 19.156 0.616 4.832 1 97.56 128 ALA A CA 1
ATOM 979 C C . ALA A 1 128 ? 19.531 -0.476 3.832 1 97.56 128 ALA A C 1
ATOM 981 O O . ALA A 1 128 ? 19.203 -0.372 2.645 1 97.56 128 ALA A O 1
ATOM 982 N N . GLU A 1 129 ? 20.141 -1.489 4.312 1 98.12 129 GLU A N 1
ATOM 983 C CA . GLU A 1 129 ? 20.531 -2.613 3.465 1 98.12 129 GLU A CA 1
ATOM 984 C C . GLU A 1 129 ? 19.312 -3.352 2.936 1 98.12 129 GLU A C 1
ATOM 986 O O . GLU A 1 129 ? 19.281 -3.762 1.772 1 98.12 129 GLU A O 1
ATOM 991 N N . ALA A 1 130 ? 18.375 -3.521 3.805 1 98.25 130 ALA A N 1
ATOM 992 C CA . ALA A 1 130 ? 17.141 -4.215 3.416 1 98.25 130 ALA A CA 1
ATOM 993 C C . ALA A 1 130 ? 16.422 -3.465 2.297 1 98.25 130 ALA A C 1
ATOM 995 O O . ALA A 1 130 ? 15.992 -4.07 1.314 1 98.25 130 ALA A O 1
ATOM 996 N N . LEU A 1 131 ? 16.328 -2.193 2.447 1 98.19 131 LEU A N 1
ATOM 997 C CA . LEU A 1 131 ? 15.688 -1.383 1.42 1 98.19 131 LEU A CA 1
ATOM 998 C C . LEU A 1 131 ? 16.422 -1.498 0.091 1 98.19 131 LEU A C 1
ATOM 1000 O O . LEU A 1 131 ? 15.797 -1.601 -0.966 1 98.19 131 LEU A O 1
ATOM 1004 N N . ALA A 1 132 ? 17.688 -1.513 0.136 1 97.56 132 ALA A N 1
ATOM 1005 C CA . ALA A 1 132 ? 18.516 -1.607 -1.073 1 97.56 132 ALA A CA 1
ATOM 1006 C C . ALA A 1 132 ? 18.391 -2.992 -1.702 1 97.56 132 ALA A C 1
ATOM 1008 O O . ALA A 1 132 ? 18.469 -3.135 -2.926 1 97.56 132 ALA A O 1
ATOM 1009 N N . ALA A 1 133 ? 18.188 -3.961 -0.911 1 97.81 133 ALA A N 1
ATOM 1010 C CA . ALA A 1 133 ? 18.188 -5.352 -1.363 1 97.81 133 ALA A CA 1
ATOM 1011 C C . ALA A 1 133 ? 17.031 -5.613 -2.326 1 97.81 133 ALA A C 1
ATOM 1013 O O . ALA A 1 133 ? 17.109 -6.508 -3.172 1 97.81 133 ALA A O 1
ATOM 1014 N N . PHE A 1 134 ? 15.961 -4.863 -2.24 1 98.38 134 PHE A N 1
ATOM 1015 C CA . PHE A 1 134 ? 14.789 -5.09 -3.076 1 98.38 134 PHE A CA 1
ATOM 1016 C C . PHE A 1 134 ? 15.141 -4.953 -4.555 1 98.38 134 PHE A C 1
ATOM 1018 O O . PHE A 1 134 ? 14.516 -5.582 -5.406 1 98.38 134 PHE A O 1
ATOM 1025 N N . SER A 1 135 ? 16.125 -4.203 -4.883 1 97.62 135 SER A N 1
ATOM 1026 C CA . SER A 1 135 ? 16.516 -3.949 -6.27 1 97.62 135 SER A CA 1
ATOM 1027 C C . SER A 1 135 ? 17.078 -5.199 -6.922 1 97.62 135 SER A C 1
ATOM 1029 O O . SER A 1 135 ? 17.203 -5.27 -8.148 1 97.62 135 SER A O 1
ATOM 1031 N N . ASP A 1 136 ? 17.422 -6.199 -6.102 1 96.69 136 ASP A N 1
ATOM 1032 C CA . ASP A 1 136 ? 17.969 -7.441 -6.625 1 96.69 136 ASP A CA 1
ATOM 1033 C C . ASP A 1 136 ? 16.906 -8.531 -6.684 1 96.69 136 ASP A C 1
ATOM 1035 O O . ASP A 1 136 ? 17.172 -9.648 -7.152 1 96.69 136 ASP A O 1
ATOM 1039 N N . LEU A 1 137 ? 15.75 -8.227 -6.285 1 98.25 137 LEU A N 1
ATOM 10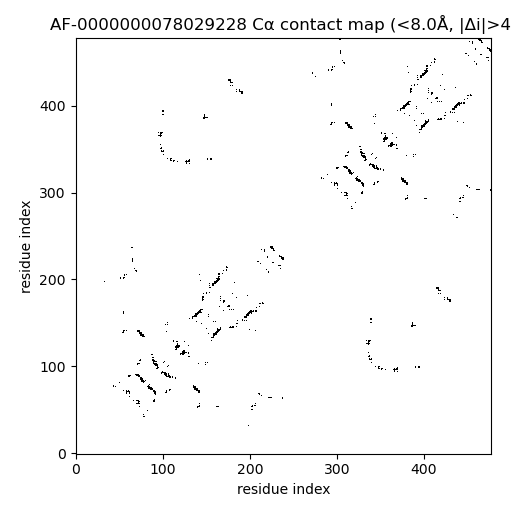40 C CA . LEU A 1 137 ? 14.711 -9.234 -6.129 1 98.25 137 LEU A CA 1
ATOM 1041 C C . LEU A 1 137 ? 13.664 -9.109 -7.23 1 98.25 137 LEU A C 1
ATOM 1043 O O . LEU A 1 137 ? 13.453 -8.023 -7.777 1 98.25 137 LEU A O 1
ATOM 1047 N N . THR A 1 138 ? 13.055 -10.219 -7.59 1 98.69 138 THR A N 1
ATOM 1048 C CA . THR A 1 138 ? 11.906 -10.289 -8.492 1 98.69 138 THR A CA 1
ATOM 1049 C C . THR A 1 138 ? 10.641 -10.664 -7.727 1 98.69 138 THR A C 1
ATOM 1051 O O . THR A 1 138 ? 10.664 -11.555 -6.879 1 98.69 138 THR A O 1
ATOM 1054 N N . ILE A 1 139 ? 9.57 -9.938 -8 1 98.94 139 ILE A N 1
ATOM 1055 C CA . ILE A 1 139 ? 8.281 -10.25 -7.383 1 98.94 139 ILE A CA 1
ATOM 1056 C C . ILE A 1 139 ? 7.371 -10.938 -8.398 1 98.94 139 ILE A C 1
ATOM 1058 O O . ILE A 1 139 ? 7.191 -10.438 -9.516 1 98.94 139 ILE A O 1
ATOM 1062 N N . TYR A 1 140 ? 6.887 -12.125 -8.047 1 98.94 140 TYR A N 1
ATOM 1063 C CA . TYR A 1 140 ? 5.938 -12.906 -8.836 1 98.94 140 TYR A CA 1
ATOM 1064 C C . TYR A 1 140 ? 4.57 -12.945 -8.164 1 98.94 140 TYR A C 1
ATOM 1066 O O . TYR A 1 140 ? 4.453 -13.352 -7.008 1 98.94 140 TYR A O 1
ATOM 1074 N N . THR A 1 141 ? 3.553 -12.516 -8.844 1 98.94 141 THR A N 1
ATOM 1075 C CA . THR A 1 141 ? 2.184 -12.547 -8.352 1 98.94 141 THR A CA 1
ATOM 1076 C C . THR A 1 141 ? 1.267 -13.273 -9.328 1 98.94 141 THR A C 1
ATOM 1078 O O . THR A 1 141 ? 1.466 -13.211 -10.539 1 98.94 141 THR A O 1
ATOM 1081 N N . ASN A 1 142 ? 0.288 -14 -8.828 1 98.88 142 ASN A N 1
ATOM 1082 C CA . ASN A 1 142 ? -0.54 -14.789 -9.727 1 98.88 142 ASN A CA 1
ATOM 1083 C C . ASN A 1 142 ? -1.598 -13.938 -10.422 1 98.88 142 ASN A C 1
ATOM 1085 O O . ASN A 1 142 ? -2.262 -14.398 -11.352 1 98.88 142 ASN A O 1
ATOM 1089 N N . ALA A 1 143 ? -1.727 -12.719 -10.008 1 98.94 143 ALA A N 1
ATOM 1090 C CA . ALA A 1 143 ? -2.621 -11.781 -10.688 1 98.94 143 ALA A CA 1
ATOM 1091 C C . ALA A 1 143 ? -1.986 -10.398 -10.789 1 98.94 143 ALA A C 1
ATOM 1093 O O . ALA A 1 143 ? -1.147 -10.023 -9.961 1 98.94 143 ALA A O 1
ATOM 1094 N N . GLU A 1 144 ? -2.404 -9.641 -11.805 1 98.94 144 GLU A N 1
ATOM 1095 C CA . GLU A 1 144 ? -1.926 -8.273 -11.969 1 98.94 144 GLU A CA 1
ATOM 1096 C C . GLU A 1 144 ? -2.23 -7.434 -10.727 1 98.94 144 GLU A C 1
ATOM 1098 O O . GLU A 1 144 ? -3.355 -7.449 -10.219 1 98.94 144 GLU A O 1
ATOM 1103 N N . SER A 1 145 ? -1.238 -6.707 -10.266 1 98.94 145 SER A N 1
ATOM 1104 C CA . SER A 1 145 ? -1.355 -5.883 -9.062 1 98.94 145 SER A CA 1
ATOM 1105 C C . SER A 1 145 ? -2.311 -4.715 -9.289 1 98.94 145 SER A C 1
ATOM 1107 O O . SER A 1 145 ? -2.281 -4.074 -10.344 1 98.94 145 SER A O 1
ATOM 1109 N N . CYS A 1 146 ? -3.156 -4.457 -8.312 1 98.88 146 CYS A N 1
ATOM 1110 C CA . CYS A 1 146 ? -3.891 -3.197 -8.344 1 98.88 146 CYS A CA 1
ATOM 1111 C C . CYS A 1 146 ? -2.939 -2.01 -8.258 1 98.88 146 CYS A C 1
ATOM 1113 O O . CYS A 1 146 ? -1.749 -2.18 -7.984 1 98.88 146 CYS A O 1
ATOM 1115 N N . PRO A 1 147 ? -3.395 -0.8 -8.461 1 98.94 147 PRO A N 1
ATOM 1116 C CA . PRO A 1 147 ? -2.475 0.339 -8.445 1 98.94 147 PRO A CA 1
ATOM 1117 C C . PRO A 1 147 ? -1.796 0.53 -7.094 1 98.94 147 PRO A C 1
ATOM 1119 O O . PRO A 1 147 ? -0.665 1.018 -7.027 1 98.94 147 PRO A O 1
ATOM 1122 N N . MET A 1 148 ? -2.412 0.158 -5.973 1 98.94 148 MET A N 1
ATOM 1123 C CA . MET A 1 148 ? -1.728 0.161 -4.684 1 98.94 148 MET A CA 1
ATOM 1124 C C . MET A 1 148 ? -0.465 -0.693 -4.734 1 98.94 148 MET A C 1
ATOM 1126 O O . MET A 1 148 ? 0.631 -0.206 -4.453 1 98.94 148 MET A O 1
ATOM 1130 N N . CYS A 1 149 ? -0.631 -1.858 -5.176 1 99 149 CYS A N 1
ATOM 1131 C CA . CYS A 1 149 ? 0.453 -2.834 -5.133 1 99 149 CYS A CA 1
ATOM 1132 C C . CYS A 1 149 ? 1.465 -2.574 -6.242 1 99 149 CYS A C 1
ATOM 1134 O O . CYS A 1 149 ? 2.666 -2.777 -6.055 1 99 149 CYS A O 1
ATOM 1136 N N . ALA A 1 150 ? 0.978 -2.195 -7.426 1 98.94 150 ALA A N 1
ATOM 1137 C CA . ALA A 1 150 ? 1.899 -1.865 -8.508 1 98.94 150 ALA A CA 1
ATOM 1138 C C . ALA A 1 150 ? 2.805 -0.699 -8.125 1 98.94 150 ALA A C 1
ATOM 1140 O O . ALA A 1 150 ? 4 -0.709 -8.422 1 98.94 150 ALA A O 1
ATOM 1141 N N . SER A 1 151 ? 2.211 0.311 -7.508 1 98.94 151 SER A N 1
ATOM 1142 C CA . SER A 1 151 ? 2.998 1.446 -7.039 1 98.94 151 SER A CA 1
ATOM 1143 C C . SER A 1 151 ? 3.994 1.022 -5.965 1 98.94 151 SER A C 1
ATOM 1145 O O . SER A 1 151 ? 5.133 1.495 -5.945 1 98.94 151 SER A O 1
ATOM 1147 N N . ALA A 1 152 ? 3.555 0.128 -5.055 1 98.94 152 ALA A N 1
ATOM 1148 C CA . ALA A 1 152 ? 4.453 -0.412 -4.039 1 98.94 152 ALA A CA 1
ATOM 1149 C C . ALA A 1 152 ? 5.668 -1.077 -4.676 1 98.94 152 ALA A C 1
ATOM 1151 O O . ALA A 1 152 ? 6.797 -0.897 -4.211 1 98.94 152 ALA A O 1
ATOM 1152 N N . ILE A 1 153 ? 5.41 -1.814 -5.703 1 98.94 153 ILE A N 1
ATOM 1153 C CA . ILE A 1 153 ? 6.461 -2.531 -6.418 1 98.94 153 ILE A CA 1
ATOM 1154 C C . ILE A 1 153 ? 7.457 -1.534 -7 1 98.94 153 ILE A C 1
ATOM 1156 O O . ILE A 1 153 ? 8.672 -1.734 -6.906 1 98.94 153 ILE A O 1
ATOM 1160 N N . ARG A 1 154 ? 6.961 -0.457 -7.543 1 98.88 154 ARG A N 1
ATOM 1161 C CA . ARG A 1 154 ? 7.832 0.57 -8.102 1 98.88 154 ARG A CA 1
ATOM 1162 C C . ARG A 1 154 ? 8.617 1.278 -7.008 1 98.88 154 ARG A C 1
ATOM 1164 O O . ARG A 1 154 ? 9.828 1.479 -7.133 1 98.88 154 ARG A O 1
ATOM 1171 N N . TRP A 1 155 ? 7.949 1.646 -5.938 1 98.75 155 TRP A N 1
ATOM 1172 C CA . TRP A 1 155 ? 8.625 2.316 -4.832 1 98.75 155 TRP A CA 1
ATOM 1173 C C . TRP A 1 155 ? 9.727 1.436 -4.254 1 98.75 155 TRP A C 1
ATOM 1175 O O . TRP A 1 155 ? 10.789 1.933 -3.873 1 98.75 155 TRP A O 1
ATOM 1185 N N . ALA A 1 156 ? 9.453 0.124 -4.145 1 98.69 156 ALA A N 1
ATOM 1186 C CA . ALA A 1 156 ? 10.422 -0.809 -3.574 1 98.69 156 ALA A CA 1
ATOM 1187 C C . ALA A 1 156 ? 11.648 -0.945 -4.473 1 98.69 156 ALA A C 1
ATOM 1189 O O . ALA A 1 156 ? 12.734 -1.288 -4 1 98.69 156 ALA A O 1
ATOM 1190 N N . GLY A 1 157 ? 11.43 -0.735 -5.781 1 98.38 157 GLY A N 1
ATOM 1191 C CA . GLY A 1 157 ? 12.547 -0.772 -6.723 1 98.38 157 GLY A CA 1
ATOM 1192 C C . GLY A 1 157 ? 12.938 -2.182 -7.129 1 98.38 157 GLY A C 1
ATOM 1193 O O . GLY A 1 157 ? 14.117 -2.473 -7.316 1 98.38 157 GLY A O 1
ATOM 1194 N N . PHE A 1 158 ? 11.953 -3.068 -7.297 1 98.62 158 PHE A N 1
ATOM 1195 C CA . PHE A 1 158 ? 12.227 -4.445 -7.684 1 98.62 158 PHE A CA 1
ATOM 1196 C C . PHE A 1 158 ? 12.938 -4.5 -9.031 1 98.62 158 PHE A C 1
ATOM 1198 O O . PHE A 1 158 ? 12.734 -3.633 -9.883 1 98.62 158 PHE A O 1
ATOM 1205 N N . ARG A 1 159 ? 13.688 -5.504 -9.148 1 97.56 159 ARG A N 1
ATOM 1206 C CA . ARG A 1 159 ? 14.32 -5.75 -10.438 1 97.56 159 ARG A CA 1
ATOM 1207 C C . ARG A 1 159 ? 13.281 -6.082 -11.508 1 97.56 159 ARG A C 1
ATOM 1209 O O . ARG A 1 159 ? 13.352 -5.566 -12.625 1 97.56 159 ARG A O 1
ATOM 1216 N N . GLU A 1 160 ? 12.391 -7.012 -11.133 1 98.25 160 GLU A N 1
ATOM 1217 C CA . GLU A 1 160 ? 11.359 -7.469 -12.055 1 98.25 160 GLU A CA 1
ATOM 1218 C C . GLU A 1 160 ? 10.031 -7.703 -11.336 1 98.25 160 GLU A C 1
ATOM 1220 O O . GLU A 1 160 ? 10.016 -8.156 -10.188 1 98.25 160 GLU A O 1
ATOM 1225 N N . TYR A 1 161 ? 9 -7.332 -12.039 1 98.88 161 TYR A N 1
ATOM 1226 C CA . TYR A 1 161 ? 7.605 -7.574 -11.672 1 98.88 161 TYR A CA 1
ATOM 1227 C C . TYR A 1 161 ? 6.914 -8.453 -12.703 1 98.88 161 TYR A C 1
ATOM 1229 O O . TYR A 1 161 ? 6.789 -8.07 -13.875 1 98.88 161 TYR A O 1
ATOM 1237 N N . VAL A 1 162 ? 6.512 -9.672 -12.266 1 98.94 162 VAL A N 1
ATOM 1238 C CA . VAL A 1 162 ? 5.887 -10.664 -13.133 1 98.94 162 VAL A CA 1
ATOM 1239 C C . VAL A 1 162 ? 4.504 -11.023 -12.602 1 98.94 162 VAL A C 1
ATOM 1241 O O . VAL A 1 162 ? 4.344 -11.297 -11.406 1 98.94 162 VAL A O 1
ATOM 1244 N N . TYR A 1 163 ? 3.469 -11.039 -13.484 1 98.94 163 TYR A N 1
ATOM 1245 C CA . TYR A 1 163 ? 2.148 -11.398 -12.977 1 98.94 163 TYR A CA 1
ATOM 1246 C C . TYR A 1 163 ? 1.421 -12.32 -13.953 1 98.94 163 TYR A C 1
ATOM 1248 O O . TYR A 1 163 ? 1.782 -12.398 -15.125 1 98.94 163 TYR A O 1
ATOM 1256 N N . GLY A 1 164 ? 0.416 -13.047 -13.445 1 98.88 164 GLY A N 1
ATOM 1257 C CA . GLY A 1 164 ? -0.433 -13.938 -14.219 1 98.88 164 GLY A CA 1
ATOM 1258 C C . GLY A 1 164 ? -1.702 -13.273 -14.719 1 98.88 164 GLY A C 1
ATOM 1259 O O . GLY A 1 164 ? -1.658 -12.438 -15.617 1 98.88 164 GLY A O 1
ATOM 1260 N N . THR A 1 165 ? -2.846 -13.492 -14.086 1 98.94 165 THR A N 1
ATOM 1261 C CA . THR A 1 165 ? -4.176 -13.039 -14.469 1 98.94 165 THR A CA 1
ATOM 1262 C C . THR A 1 165 ? -4.234 -11.516 -14.5 1 98.94 165 THR A C 1
ATOM 1264 O O . THR A 1 165 ? -3.83 -10.852 -13.547 1 98.94 165 THR A O 1
ATOM 1267 N N . SER A 1 166 ? -4.77 -10.914 -15.547 1 98.88 166 SER A N 1
ATOM 1268 C CA . SER A 1 166 ? -4.785 -9.469 -15.727 1 98.88 166 SER A CA 1
ATOM 1269 C C . SER A 1 166 ? -5.965 -8.828 -14.992 1 98.88 166 SER A C 1
ATOM 1271 O O . SER A 1 166 ? -6.941 -9.508 -14.672 1 98.88 166 SER A O 1
ATOM 1273 N N . ILE A 1 167 ? -5.832 -7.535 -14.758 1 98.88 167 ILE A N 1
ATOM 1274 C CA . ILE A 1 167 ? -6.934 -6.758 -14.195 1 98.88 167 ILE A CA 1
ATOM 1275 C C . ILE A 1 167 ? -8.156 -6.852 -15.102 1 98.88 167 ILE A C 1
ATOM 1277 O O . ILE A 1 167 ? -9.281 -7.012 -14.625 1 98.88 167 ILE A O 1
ATOM 1281 N N . ASP A 1 168 ? -7.949 -6.82 -16.391 1 98.56 168 ASP A N 1
ATOM 1282 C CA . ASP A 1 168 ? -9.047 -6.945 -17.344 1 98.56 168 ASP A CA 1
ATOM 1283 C C . ASP A 1 168 ? -9.789 -8.266 -17.156 1 98.56 168 ASP A C 1
ATOM 1285 O O . ASP A 1 168 ? -11.023 -8.305 -17.172 1 98.56 168 ASP A O 1
ATOM 1289 N N . GLU A 1 169 ? -9.023 -9.336 -17.047 1 98.69 169 GLU A N 1
ATOM 1290 C CA . GLU A 1 169 ? -9.641 -10.648 -16.828 1 98.69 169 GLU A CA 1
ATOM 1291 C C . GLU A 1 169 ? -10.383 -10.695 -15.5 1 98.69 169 GLU A C 1
ATOM 1293 O O . GLU A 1 169 ? -11.469 -11.258 -15.414 1 98.69 169 GLU A O 1
ATOM 1298 N N . LEU A 1 170 ? -9.805 -10.102 -14.453 1 98.75 170 LEU A N 1
ATOM 1299 C CA . LEU A 1 170 ? -10.469 -10.039 -13.156 1 98.75 170 LEU A CA 1
ATOM 1300 C C . LEU A 1 170 ? -11.805 -9.312 -13.258 1 98.75 170 LEU A C 1
ATOM 1302 O O . LEU A 1 170 ? -12.812 -9.773 -12.734 1 98.75 170 LEU A O 1
ATOM 1306 N N . VAL A 1 171 ? -11.766 -8.203 -13.938 1 98.56 171 VAL A N 1
ATOM 1307 C CA . VAL A 1 171 ? -12.984 -7.414 -14.133 1 98.56 171 VAL A CA 1
ATOM 1308 C C . VAL A 1 171 ? -14.023 -8.242 -14.891 1 98.56 171 VAL A C 1
ATOM 1310 O O . VAL A 1 171 ? -15.188 -8.281 -14.5 1 98.56 171 VAL A O 1
ATOM 1313 N N . ARG A 1 172 ? -13.609 -8.898 -15.93 1 98 172 ARG A N 1
ATOM 1314 C CA . ARG A 1 172 ? -14.508 -9.742 -16.719 1 98 172 ARG A CA 1
ATOM 1315 C C . ARG A 1 172 ? -15.148 -10.82 -15.852 1 98 172 ARG A C 1
ATOM 1317 O O . ARG A 1 172 ? -16.297 -11.203 -16.078 1 98 172 ARG A O 1
ATOM 1324 N N . ARG A 1 173 ? -14.469 -11.203 -14.82 1 97.38 173 ARG A N 1
ATOM 1325 C CA . ARG A 1 173 ? -14.93 -12.297 -13.969 1 97.38 173 ARG A CA 1
ATOM 1326 C C . ARG A 1 173 ? -15.727 -11.773 -12.781 1 97.38 173 ARG A C 1
ATOM 1328 O O . ARG A 1 173 ? -16.078 -12.531 -11.883 1 97.38 173 ARG A O 1
ATOM 1335 N N . GLY A 1 174 ? -15.875 -10.508 -12.641 1 97.38 174 GLY A N 1
ATOM 1336 C CA . GLY A 1 174 ? -16.797 -9.945 -11.664 1 97.38 174 GLY A CA 1
ATOM 1337 C C . GLY A 1 174 ? -16.094 -9.344 -10.461 1 97.38 174 GLY A C 1
ATOM 1338 O O . GLY A 1 174 ? -16.75 -8.906 -9.516 1 97.38 174 GLY A O 1
ATOM 1339 N N . TRP A 1 175 ? -14.742 -9.297 -10.531 1 98.06 175 TRP A N 1
ATOM 1340 C CA . TRP A 1 175 ? -14 -8.727 -9.414 1 98.06 175 TRP A CA 1
ATOM 1341 C C . TRP A 1 175 ? -13.984 -7.199 -9.492 1 98.06 175 TRP A C 1
ATOM 1343 O O . TRP A 1 175 ? -13.695 -6.633 -10.555 1 98.06 175 TRP A O 1
ATOM 1353 N N . ASP A 1 176 ? -14.305 -6.547 -8.336 1 97.88 176 ASP A N 1
ATOM 1354 C CA . ASP A 1 176 ? -14.078 -5.109 -8.234 1 97.88 176 ASP A CA 1
ATOM 1355 C C . ASP A 1 176 ? -12.586 -4.777 -8.336 1 97.88 176 ASP A C 1
ATOM 1357 O O . ASP A 1 176 ? -11.75 -5.477 -7.758 1 97.88 176 ASP A O 1
ATOM 1361 N N . GLN A 1 177 ? -12.297 -3.809 -9.172 1 98.5 177 GLN A N 1
ATOM 1362 C CA . GLN A 1 177 ? -10.914 -3.385 -9.352 1 98.5 177 GLN A CA 1
ATOM 1363 C C . GLN A 1 177 ? -10.812 -1.865 -9.453 1 98.5 177 GLN A C 1
ATOM 1365 O O . GLN A 1 177 ? -11.797 -1.193 -9.766 1 98.5 177 GLN A O 1
ATOM 1370 N N . ILE A 1 178 ? -9.719 -1.303 -8.992 1 98.81 178 ILE A N 1
ATOM 1371 C CA . ILE A 1 178 ? -9.32 0.005 -9.5 1 98.81 178 ILE A CA 1
ATOM 1372 C C . ILE A 1 178 ? -8.688 -0.149 -10.883 1 98.81 178 ILE A C 1
ATOM 1374 O O . ILE A 1 178 ? -7.648 -0.804 -11.031 1 98.81 178 ILE A O 1
ATOM 1378 N N . ARG A 1 179 ? -9.281 0.434 -11.836 1 98.69 179 ARG A N 1
ATOM 1379 C CA . ARG A 1 179 ? -8.961 0.099 -13.227 1 98.69 179 ARG A CA 1
ATOM 1380 C C . ARG A 1 179 ? -7.836 0.975 -13.758 1 98.69 179 ARG A C 1
ATOM 1382 O O . ARG A 1 179 ? -8.031 1.733 -14.711 1 98.69 179 ARG A O 1
ATOM 1389 N N . ILE A 1 180 ? -6.723 0.915 -13.211 1 98.88 180 ILE A N 1
ATOM 1390 C CA . ILE A 1 180 ? -5.445 1.45 -13.664 1 98.88 180 ILE A CA 1
ATOM 1391 C C . ILE A 1 180 ? -4.449 0.309 -13.859 1 98.88 180 ILE A C 1
ATOM 1393 O O . ILE A 1 180 ? -4.09 -0.383 -12.906 1 98.88 180 ILE A O 1
ATOM 1397 N N . ALA A 1 181 ? -4.043 0.124 -15.039 1 98.81 181 ALA A N 1
ATOM 1398 C CA . ALA A 1 181 ? -3.154 -0.985 -15.375 1 98.81 181 ALA A CA 1
ATOM 1399 C C . ALA A 1 181 ? -1.76 -0.766 -14.797 1 98.81 181 ALA A C 1
ATOM 1401 O O . ALA A 1 181 ? -1.321 0.375 -14.641 1 98.81 181 ALA A O 1
ATOM 1402 N N . SER A 1 182 ? -1.107 -1.881 -14.516 1 98.88 182 SER A N 1
ATOM 1403 C CA . SER A 1 182 ? 0.272 -1.8 -14.047 1 98.88 182 SER A CA 1
ATOM 1404 C C . SER A 1 182 ? 1.133 -0.982 -15.008 1 98.88 182 SER A C 1
ATOM 1406 O O . SER A 1 182 ? 1.979 -0.198 -14.57 1 98.88 182 SER A O 1
ATOM 1408 N N . ARG A 1 183 ? 0.944 -1.191 -16.266 1 98.69 183 ARG A N 1
ATOM 1409 C CA . ARG A 1 183 ? 1.738 -0.481 -17.266 1 98.69 183 ARG A CA 1
ATOM 1410 C C . ARG A 1 183 ? 1.572 1.028 -17.125 1 98.69 183 ARG A C 1
ATOM 1412 O O . ARG A 1 183 ? 2.512 1.787 -17.359 1 98.69 183 ARG A O 1
ATOM 1419 N N . GLU A 1 184 ? 0.396 1.478 -16.812 1 98.81 184 GLU A N 1
ATOM 1420 C CA . GLU A 1 184 ? 0.154 2.904 -16.625 1 98.81 184 GLU A CA 1
ATOM 1421 C C . GLU A 1 184 ? 0.892 3.426 -15.391 1 98.81 184 GLU A C 1
ATOM 1423 O O . GLU A 1 184 ? 1.489 4.504 -15.43 1 98.81 184 GLU A O 1
ATOM 1428 N N . VAL A 1 185 ? 0.824 2.68 -14.289 1 98.88 185 VAL A N 1
ATOM 1429 C CA . VAL A 1 185 ? 1.563 3.051 -13.086 1 98.88 185 VAL A CA 1
ATOM 1430 C C . VAL A 1 185 ? 3.051 3.17 -13.414 1 98.88 185 VAL A C 1
ATOM 1432 O O . VAL A 1 185 ? 3.703 4.141 -13.016 1 98.88 185 VAL A O 1
ATOM 1435 N N . PHE A 1 186 ? 3.574 2.221 -14.156 1 98.69 186 PHE A N 1
ATOM 1436 C CA . PHE A 1 186 ? 4.988 2.188 -14.516 1 98.69 186 PHE A CA 1
ATOM 1437 C C . PHE A 1 186 ? 5.348 3.361 -15.414 1 98.69 186 PHE A C 1
ATOM 1439 O O . PHE A 1 186 ? 6.398 3.982 -15.242 1 98.69 186 PHE A O 1
ATOM 1446 N N . ALA A 1 187 ? 4.473 3.662 -16.328 1 98.56 187 ALA A N 1
ATOM 1447 C CA . ALA A 1 187 ? 4.707 4.773 -17.25 1 98.56 187 ALA A CA 1
ATOM 1448 C C . ALA A 1 187 ? 4.746 6.102 -16.5 1 98.56 187 ALA A C 1
ATOM 1450 O O . ALA A 1 187 ? 5.441 7.035 -16.906 1 98.56 187 ALA A O 1
ATOM 1451 N N . MET A 1 188 ? 4.051 6.18 -15.383 1 98.69 188 MET A N 1
ATOM 1452 C CA . MET A 1 188 ? 3.947 7.441 -14.656 1 98.69 188 MET A CA 1
ATOM 1453 C C . MET A 1 188 ? 4.938 7.484 -13.492 1 98.69 188 MET A C 1
ATOM 1455 O O . MET A 1 188 ? 4.883 8.391 -12.656 1 98.69 188 MET A O 1
ATOM 1459 N N . SER A 1 189 ? 5.82 6.48 -13.414 1 98.38 189 SER A N 1
ATOM 1460 C CA . SER A 1 189 ? 6.789 6.406 -12.328 1 98.38 189 SER A CA 1
ATOM 1461 C C . SER A 1 189 ? 8.203 6.715 -12.812 1 98.38 189 SER A C 1
ATOM 1463 O O . SER A 1 189 ? 9.18 6.227 -12.25 1 98.38 189 SER A O 1
ATOM 1465 N N . VAL A 1 190 ? 8.367 7.527 -13.773 1 96.19 190 VAL A N 1
ATOM 1466 C CA . VAL A 1 190 ? 9.633 7.777 -14.453 1 96.19 190 VAL A CA 1
ATOM 1467 C C . VAL A 1 190 ? 10.57 8.547 -13.523 1 96.19 190 VAL A C 1
ATOM 1469 O O . VAL A 1 190 ? 11.789 8.531 -13.719 1 96.19 190 VAL A O 1
ATOM 1472 N N . ASP A 1 191 ? 10.016 9.266 -12.508 1 96.38 191 ASP A N 1
ATOM 1473 C CA . ASP A 1 191 ? 10.844 10.016 -11.562 1 96.38 191 ASP A CA 1
ATOM 1474 C C . ASP A 1 191 ? 11.688 9.078 -10.711 1 96.38 191 ASP A C 1
ATOM 1476 O O . ASP A 1 191 ? 12.688 9.5 -10.117 1 96.38 191 ASP A O 1
ATOM 1480 N N . LEU A 1 192 ? 11.242 7.785 -10.539 1 97.44 192 LEU A N 1
ATOM 1481 C CA . LEU A 1 192 ? 11.883 6.859 -9.617 1 97.44 192 LEU A CA 1
ATOM 1482 C C . LEU A 1 192 ? 13.188 6.32 -10.203 1 97.44 192 LEU A C 1
ATOM 1484 O O . LEU A 1 192 ? 13.242 5.969 -11.383 1 97.44 192 LEU A O 1
ATOM 1488 N N . PRO A 1 193 ? 14.188 6.27 -9.391 1 93.31 193 PRO A N 1
ATOM 1489 C CA . PRO A 1 193 ? 15.531 6.023 -9.922 1 93.31 193 PRO A CA 1
ATOM 1490 C C . PRO A 1 193 ? 15.711 4.594 -10.43 1 93.31 193 PRO A C 1
ATOM 1492 O O . PRO A 1 193 ? 16.453 4.363 -11.391 1 93.31 193 PRO A O 1
ATOM 1495 N N . ARG A 1 194 ? 15.07 3.699 -9.836 1 93.56 194 ARG A N 1
ATOM 1496 C CA . ARG A 1 194 ? 15.281 2.312 -10.234 1 93.56 194 ARG A CA 1
ATOM 1497 C C . ARG A 1 194 ? 14.32 1.909 -11.352 1 93.56 194 ARG A C 1
ATOM 1499 O O . ARG A 1 194 ? 13.164 2.322 -11.352 1 93.56 194 ARG A O 1
ATOM 1506 N N . GLN A 1 195 ? 14.859 1.097 -12.211 1 93.31 195 GLN A N 1
ATOM 1507 C CA . GLN A 1 195 ? 14.023 0.533 -13.266 1 93.31 195 GLN A CA 1
ATOM 1508 C C . GLN A 1 195 ? 13.523 -0.858 -12.891 1 93.31 195 GLN A C 1
ATOM 1510 O O . GLN A 1 195 ? 14.266 -1.65 -12.305 1 93.31 195 GLN A O 1
ATOM 1515 N N . THR A 1 196 ? 12.32 -1.081 -13.133 1 97.69 196 THR A N 1
ATOM 1516 C CA . THR A 1 196 ? 11.68 -2.371 -12.891 1 97.69 196 THR A CA 1
ATOM 1517 C C . THR A 1 196 ? 11.102 -2.941 -14.18 1 97.69 196 THR A C 1
ATOM 1519 O O . THR A 1 196 ? 10.273 -2.303 -14.828 1 97.69 196 THR A O 1
ATOM 1522 N N . ALA A 1 197 ? 11.555 -4.156 -14.57 1 97.62 197 ALA A N 1
ATOM 1523 C CA . ALA A 1 197 ? 10.945 -4.812 -15.727 1 97.62 197 ALA A CA 1
ATOM 1524 C C . ALA A 1 197 ? 9.547 -5.32 -15.398 1 97.62 197 ALA A C 1
ATOM 1526 O O . ALA A 1 197 ? 9.312 -5.855 -14.312 1 97.62 197 ALA A O 1
ATOM 1527 N N . LEU A 1 198 ? 8.633 -5.078 -16.266 1 98.56 198 LEU A N 1
ATOM 1528 C CA . LEU A 1 198 ? 7.254 -5.52 -16.109 1 98.56 198 LEU A CA 1
ATOM 1529 C C . LEU A 1 198 ? 6.918 -6.613 -17.125 1 98.56 198 LEU A C 1
ATOM 1531 O O . LEU A 1 198 ? 7.012 -6.398 -18.328 1 98.56 198 LEU A O 1
ATOM 1535 N N . ILE A 1 199 ? 6.559 -7.824 -16.656 1 98.38 199 ILE A N 1
ATOM 1536 C CA . ILE A 1 199 ? 6.18 -8.961 -17.5 1 98.38 199 ILE A CA 1
ATOM 1537 C C . ILE A 1 199 ? 4.805 -9.477 -17.078 1 98.38 199 ILE A C 1
ATOM 1539 O O . ILE A 1 199 ? 4.629 -9.93 -15.938 1 98.38 199 ILE A O 1
ATOM 1543 N N . GLY A 1 200 ? 3.816 -9.406 -17.969 1 98.38 200 GLY A N 1
ATOM 1544 C CA . GLY A 1 200 ? 2.459 -9.812 -17.641 1 98.38 200 GLY A CA 1
ATOM 1545 C C . GLY A 1 200 ? 2.004 -11.055 -18.375 1 98.38 200 GLY A C 1
ATOM 1546 O O . GLY A 1 200 ? 2.699 -11.539 -19.266 1 98.38 200 GLY A O 1
ATOM 1547 N N . ALA A 1 201 ? 0.918 -11.586 -17.859 1 98.06 201 ALA A N 1
ATOM 1548 C CA . ALA A 1 201 ? 0.175 -12.664 -18.516 1 98.06 201 ALA A CA 1
ATOM 1549 C C . ALA A 1 201 ? 0.997 -13.945 -18.562 1 98.06 201 ALA A C 1
ATOM 1551 O O . ALA A 1 201 ? 1.05 -14.617 -19.594 1 98.06 201 ALA A O 1
ATOM 1552 N N . VAL A 1 202 ? 1.726 -14.203 -17.531 1 98.69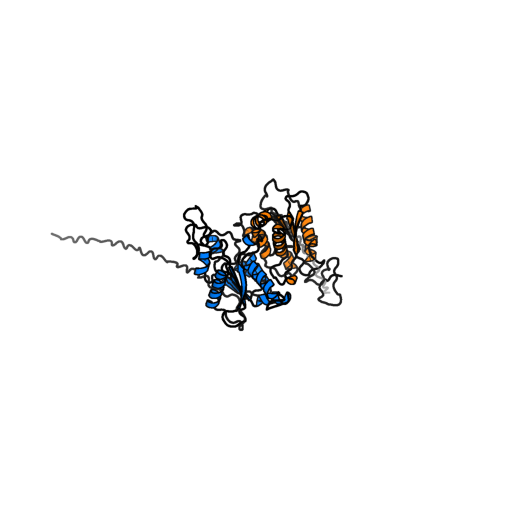 202 VAL A N 1
ATOM 1553 C CA . VAL A 1 202 ? 2.506 -15.43 -17.422 1 98.69 202 VAL A CA 1
ATOM 1554 C C . VAL A 1 202 ? 1.661 -16.516 -16.766 1 98.69 202 VAL A C 1
ATOM 1556 O O . VAL A 1 202 ? 1.066 -16.312 -15.711 1 98.69 202 VAL A O 1
ATOM 1559 N N . LEU A 1 203 ? 1.604 -17.719 -17.391 1 98.69 203 LEU A N 1
ATOM 1560 C CA . LEU A 1 203 ? 0.981 -18.906 -16.812 1 98.69 203 LEU A CA 1
ATOM 1561 C C . LEU A 1 203 ? -0.507 -18.672 -16.578 1 98.69 203 LEU A C 1
ATOM 1563 O O . LEU A 1 203 ? -1.048 -19.109 -15.555 1 98.69 203 LEU A O 1
ATOM 1567 N N . THR A 1 204 ? -1.229 -17.953 -17.484 1 98.62 204 THR A N 1
ATOM 1568 C CA . THR A 1 204 ? -2.623 -17.562 -17.297 1 98.62 204 THR A CA 1
ATOM 1569 C C . THR A 1 204 ? -3.533 -18.781 -17.297 1 98.62 204 THR A C 1
ATOM 1571 O O . THR A 1 204 ? -4.598 -18.781 -16.672 1 98.62 204 THR A O 1
ATOM 1574 N N . ASN A 1 205 ? -3.133 -19.875 -17.938 1 97.81 205 ASN A N 1
ATOM 1575 C CA . ASN A 1 205 ? -3.93 -21.094 -17.969 1 97.81 205 ASN A CA 1
ATOM 1576 C C . ASN A 1 205 ? -4.094 -21.688 -16.562 1 97.81 205 ASN A C 1
ATOM 1578 O O . ASN A 1 205 ? -5.082 -22.375 -16.297 1 97.81 205 ASN A O 1
ATOM 1582 N N . GLU A 1 206 ? -3.131 -21.453 -15.719 1 97.75 206 GLU A N 1
ATOM 1583 C CA . GLU A 1 206 ? -3.207 -21.984 -14.359 1 97.75 206 GLU A CA 1
ATOM 1584 C C . GLU A 1 206 ? -3.738 -20.922 -13.391 1 97.75 206 GLU A C 1
ATOM 1586 O O . GLU A 1 206 ? -4.406 -21.25 -12.414 1 97.75 206 GLU A O 1
ATOM 1591 N N . THR A 1 207 ? -3.467 -19.625 -13.656 1 98.44 207 THR A N 1
ATOM 1592 C CA . THR A 1 207 ? -3.852 -18.594 -12.695 1 98.44 207 THR A CA 1
ATOM 1593 C C . THR A 1 207 ? -5.305 -18.172 -12.898 1 98.44 207 THR A C 1
ATOM 1595 O O . THR A 1 207 ? -6.027 -17.922 -11.938 1 98.44 207 THR A O 1
ATOM 1598 N N . ASN A 1 208 ? -5.844 -18.094 -14.094 1 97.94 208 ASN A N 1
ATOM 1599 C CA . ASN A 1 208 ? -7.195 -17.609 -14.383 1 97.94 208 ASN A CA 1
ATOM 1600 C C . ASN A 1 208 ? -8.25 -18.422 -13.625 1 97.94 208 ASN A C 1
ATOM 1602 O O . ASN A 1 208 ? -9.164 -17.859 -13.031 1 97.94 208 ASN A O 1
ATOM 1606 N N . PRO A 1 209 ? -8.117 -19.766 -13.625 1 96.06 209 PRO A N 1
ATOM 1607 C CA . PRO A 1 209 ? -9.148 -20.562 -12.969 1 96.06 209 PRO A CA 1
ATOM 1608 C C . PRO A 1 209 ? -9.281 -20.25 -11.477 1 96.06 209 PRO A C 1
ATOM 1610 O O . PRO A 1 209 ? -10.359 -20.406 -10.898 1 96.06 209 PRO A O 1
ATOM 1613 N N . LEU A 1 210 ? -8.25 -19.797 -10.836 1 96.94 210 LEU A N 1
ATOM 1614 C CA . LEU A 1 210 ? -8.289 -19.469 -9.422 1 96.94 210 LEU A CA 1
ATOM 1615 C C . LEU A 1 210 ? -9.266 -18.328 -9.156 1 96.94 210 LEU A C 1
ATOM 1617 O O . LEU A 1 210 ? -9.742 -18.156 -8.031 1 96.94 210 LEU A O 1
ATOM 1621 N N . PHE A 1 211 ? -9.586 -17.516 -10.219 1 97.5 211 PHE A N 1
ATOM 1622 C CA . PHE A 1 211 ? -10.383 -16.312 -10.039 1 97.5 211 PHE A CA 1
ATOM 1623 C C . PHE A 1 211 ? -11.727 -16.438 -10.75 1 97.5 211 PHE A C 1
ATOM 1625 O O . PHE A 1 211 ? -12.398 -15.438 -11 1 97.5 211 PHE A O 1
ATOM 1632 N N . SER A 1 212 ? -12.188 -17.656 -11.031 1 96.56 212 SER A N 1
ATOM 1633 C CA . SER A 1 212 ? -13.32 -17.812 -11.938 1 96.56 212 SER A CA 1
ATOM 1634 C C . SER A 1 212 ? -14.57 -18.266 -11.195 1 96.56 212 SER A C 1
ATOM 1636 O O . SER A 1 212 ? -15.68 -18.172 -11.719 1 96.56 212 SER A O 1
ATOM 1638 N N . TRP A 1 213 ? -14.484 -18.688 -9.953 1 95.44 213 TRP A N 1
ATOM 1639 C CA . TRP A 1 213 ? -15.594 -19.391 -9.32 1 95.44 213 TRP A CA 1
ATOM 1640 C C . TRP A 1 213 ? -16.281 -18.5 -8.281 1 95.44 213 TRP A C 1
ATOM 1642 O O . TRP A 1 213 ? -17.406 -18.766 -7.871 1 95.44 213 TRP A O 1
ATOM 1652 N N . GLN A 1 214 ? -15.695 -17.438 -7.906 1 95.12 214 GLN A N 1
ATOM 1653 C CA . GLN A 1 214 ? -16.156 -16.641 -6.773 1 95.12 214 GLN A CA 1
ATOM 1654 C C . GLN A 1 214 ? -17.5 -15.992 -7.07 1 95.12 214 GLN A C 1
ATOM 1656 O O . GLN A 1 214 ? -18.344 -15.891 -6.188 1 95.12 214 GLN A O 1
ATOM 1661 N N . PHE A 1 215 ? -17.688 -15.625 -8.383 1 95.06 215 PHE A N 1
ATOM 1662 C CA . PHE A 1 215 ? -18.891 -14.867 -8.727 1 95.06 215 PHE A CA 1
ATOM 1663 C C . PHE A 1 215 ? -19.656 -15.555 -9.852 1 95.06 215 PHE A C 1
ATOM 1665 O O . PHE A 1 215 ? -20.531 -14.961 -10.469 1 95.06 215 PHE A O 1
ATOM 1672 N N . ASP A 1 216 ? -19.219 -16.734 -10.195 1 92.62 216 ASP A N 1
ATOM 1673 C CA . ASP A 1 216 ? -19.859 -17.594 -11.18 1 92.62 216 ASP A CA 1
ATOM 1674 C C . ASP A 1 216 ? -20.141 -18.984 -10.602 1 92.62 216 ASP A C 1
ATOM 1676 O O . ASP A 1 216 ? -19.234 -19.828 -10.562 1 92.62 216 ASP A O 1
ATOM 1680 N N . HIS A 1 217 ? -21.344 -19.234 -10.312 1 88.5 217 HIS A N 1
ATOM 1681 C CA . HIS A 1 217 ? -21.719 -20.469 -9.625 1 88.5 217 HIS A CA 1
ATOM 1682 C C . HIS A 1 217 ? -21.625 -21.672 -10.547 1 88.5 217 HIS A C 1
ATOM 1684 O O . HIS A 1 217 ? -21.656 -22.812 -10.086 1 88.5 217 HIS A O 1
ATOM 1690 N N . SER A 1 218 ? -21.516 -21.422 -11.805 1 89.06 218 SER A N 1
ATOM 1691 C CA . SER A 1 218 ? -21.406 -22.531 -12.758 1 89.06 218 SER A CA 1
ATOM 1692 C C . SER A 1 218 ? -19.953 -22.938 -12.969 1 89.06 218 SER A C 1
ATOM 1694 O O . SER A 1 218 ? -19.688 -24 -13.539 1 89.06 218 SER A O 1
ATOM 1696 N N . ALA A 1 219 ? -19.094 -22.109 -12.508 1 91.75 219 ALA A N 1
ATOM 1697 C CA . ALA A 1 219 ? -17.688 -22.422 -12.695 1 91.75 219 ALA A CA 1
ATOM 1698 C C . ALA A 1 219 ? -17.234 -23.547 -11.766 1 91.75 219 ALA A C 1
ATOM 1700 O O . ALA A 1 219 ? -17.656 -23.609 -10.609 1 91.75 219 ALA A O 1
ATOM 1701 N N . PRO A 1 220 ? -16.391 -24.406 -12.273 1 92.12 220 PRO A N 1
ATOM 1702 C CA . PRO A 1 220 ? -15.906 -25.5 -11.422 1 92.12 220 PRO A CA 1
ATOM 1703 C C . PRO A 1 220 ? -15.031 -25 -10.266 1 92.12 220 PRO A C 1
ATOM 1705 O O . PRO A 1 220 ? -14.336 -24 -10.406 1 92.12 220 PRO A O 1
ATOM 1708 N N . CYS A 1 221 ? -15.07 -25.781 -9.148 1 93.31 221 CYS A N 1
ATOM 1709 C CA . CYS A 1 221 ? -14.195 -25.484 -8.023 1 93.31 221 CYS A CA 1
ATOM 1710 C C . CYS A 1 221 ? -12.781 -26 -8.281 1 93.31 221 CYS A C 1
ATOM 1712 O O . CYS A 1 221 ? -12.594 -26.969 -9.016 1 93.31 221 CYS A O 1
ATOM 1714 N N . PRO A 1 222 ? -11.766 -25.281 -7.711 1 91.25 222 PRO A N 1
ATOM 1715 C CA . PRO A 1 222 ? -10.406 -25.828 -7.789 1 91.25 222 PRO A CA 1
ATOM 1716 C C . PRO A 1 222 ? -10.281 -27.219 -7.148 1 91.25 222 PRO A C 1
ATOM 1718 O O . PRO A 1 222 ? -11.133 -27.609 -6.344 1 91.25 222 PRO A O 1
ATOM 1721 N N . PRO A 1 223 ? -9.227 -27.906 -7.66 1 89.75 223 PRO A N 1
ATOM 1722 C CA . PRO A 1 223 ? -9.031 -29.219 -7.039 1 89.75 223 PRO A CA 1
ATOM 1723 C C . PRO A 1 223 ? -8.977 -29.141 -5.512 1 89.75 223 PRO A C 1
ATOM 1725 O O . PRO A 1 223 ? -8.367 -28.234 -4.957 1 89.75 223 PRO A O 1
ATOM 1728 N N . GLY A 1 224 ? -9.633 -30.047 -4.832 1 91.5 224 GLY A N 1
ATOM 1729 C CA . GLY A 1 224 ? -9.648 -30.078 -3.377 1 91.5 224 GLY A CA 1
ATOM 1730 C C . GLY A 1 224 ? -10.82 -29.328 -2.771 1 91.5 224 GLY A C 1
ATOM 1731 O O . GLY A 1 224 ? -11 -29.344 -1.553 1 91.5 224 GLY A O 1
ATOM 1732 N N . CYS A 1 225 ? -11.594 -28.734 -3.58 1 94.25 225 CYS A N 1
ATOM 1733 C CA . CYS A 1 225 ? -12.75 -27.969 -3.119 1 94.25 225 CYS A CA 1
ATOM 1734 C C . CYS A 1 225 ? -14.016 -28.406 -3.83 1 94.25 225 CYS A C 1
ATOM 1736 O O . CYS A 1 225 ? -13.953 -29 -4.91 1 94.25 225 CYS A O 1
ATOM 1738 N N . SER A 1 226 ? -15.188 -28.219 -3.119 1 91.88 226 SER A N 1
ATOM 1739 C CA . SER A 1 226 ? -16.484 -28.531 -3.703 1 91.88 226 SER A CA 1
ATOM 1740 C C . SER A 1 226 ? -17.562 -27.562 -3.211 1 91.88 226 SER A C 1
ATOM 1742 O O . SER A 1 226 ? -17.344 -26.844 -2.236 1 91.88 226 SER A O 1
ATOM 1744 N N . ARG A 1 227 ? -18.594 -27.422 -4.035 1 88.75 227 ARG A N 1
ATOM 1745 C CA . ARG A 1 227 ? -19.766 -26.625 -3.654 1 88.75 227 ARG A CA 1
ATOM 1746 C C . ARG A 1 227 ? -20.875 -27.516 -3.102 1 88.75 227 ARG A C 1
ATOM 1748 O O . ARG A 1 227 ? -21.062 -28.641 -3.572 1 88.75 227 ARG A O 1
ATOM 1755 N N . SER A 1 228 ? -21.516 -26.922 -2.121 1 76.81 228 SER A N 1
ATOM 1756 C CA . SER A 1 228 ? -22.703 -27.641 -1.66 1 76.81 228 SER A CA 1
ATOM 1757 C C . SER A 1 228 ? -23.844 -27.547 -2.67 1 76.81 228 SER A C 1
ATOM 1759 O O . SER A 1 228 ? -24.078 -26.469 -3.238 1 76.81 228 SER A O 1
ATOM 1761 N N . THR A 1 229 ? -24.312 -28.656 -3.09 1 66.38 229 THR A N 1
ATOM 1762 C CA . THR A 1 229 ? -25.422 -28.719 -4.047 1 66.38 229 THR A CA 1
ATOM 1763 C C . THR A 1 229 ? -26.719 -28.266 -3.396 1 66.38 229 THR A C 1
ATOM 1765 O O . THR A 1 229 ? -27.703 -27.969 -4.09 1 66.38 229 THR A O 1
ATOM 1768 N N . TRP A 1 230 ? -26.734 -28.109 -2.219 1 59.03 230 TRP A N 1
ATOM 1769 C CA . TRP A 1 230 ? -27.984 -27.859 -1.503 1 59.03 230 TRP A CA 1
ATOM 1770 C C . TRP A 1 230 ? -28.172 -26.375 -1.248 1 59.03 230 TRP A C 1
ATOM 1772 O O . TRP A 1 230 ? -29.281 -25.922 -0.976 1 59.03 230 TRP A O 1
ATOM 1782 N N . GLN A 1 231 ? -27.234 -25.672 -1.183 1 59.12 231 GLN A N 1
ATOM 1783 C CA . GLN A 1 231 ? -27.344 -24.266 -0.84 1 59.12 231 GLN A CA 1
ATOM 1784 C C . GLN A 1 231 ? -27.141 -23.375 -2.068 1 59.12 231 GLN A C 1
ATOM 1786 O O . GLN A 1 231 ? -26.094 -23.453 -2.717 1 59.12 231 GLN A O 1
ATOM 1791 N N . ALA A 1 232 ? -28.203 -22.703 -2.311 1 55.59 232 ALA A N 1
ATOM 1792 C CA . ALA A 1 232 ? -28.219 -21.641 -3.318 1 55.59 232 ALA A CA 1
ATOM 1793 C C . ALA A 1 232 ? -27.141 -20.609 -3.033 1 55.59 232 ALA A C 1
ATOM 1795 O O . ALA A 1 232 ? -26.844 -20.312 -1.872 1 55.59 232 ALA A O 1
ATOM 1796 N N . ASP A 1 233 ? -25.984 -20.547 -3.922 1 62.16 233 ASP A N 1
ATOM 1797 C CA . ASP A 1 233 ? -24.984 -19.484 -3.838 1 62.16 233 ASP A CA 1
ATOM 1798 C C . ASP A 1 233 ? -23.75 -19.953 -3.062 1 62.16 233 ASP A C 1
ATOM 1800 O O . ASP A 1 233 ? -23.078 -19.141 -2.42 1 62.16 233 ASP A O 1
ATOM 1804 N N . SER A 1 234 ? -23.75 -21.234 -3.207 1 72.25 234 SER A N 1
ATOM 1805 C CA . SER A 1 234 ? -22.656 -21.844 -2.455 1 72.25 234 SER A CA 1
ATOM 1806 C C . SER A 1 234 ? -21.297 -21.469 -3.064 1 72.25 234 SER A C 1
ATOM 1808 O O . SER A 1 234 ? -21.188 -21.328 -4.285 1 72.25 234 SER A O 1
ATOM 1810 N N . ILE A 1 235 ? -20.391 -21.094 -2.182 1 81.19 235 ILE A N 1
ATOM 1811 C CA . ILE A 1 235 ? -19.016 -20.844 -2.574 1 81.19 235 ILE A CA 1
ATOM 1812 C C . ILE A 1 235 ? -18.188 -22.109 -2.398 1 81.19 235 ILE A C 1
ATOM 1814 O O . ILE A 1 235 ? -18.578 -23.031 -1.679 1 81.19 235 ILE A O 1
ATOM 1818 N N . CYS A 1 236 ? -17.125 -22.25 -3.232 1 91.38 236 CYS A N 1
ATOM 1819 C CA . CYS A 1 236 ? -16.234 -23.391 -3.098 1 91.38 236 CYS A CA 1
ATOM 1820 C C . CYS A 1 236 ? -15.609 -23.438 -1.708 1 91.38 236 CYS A C 1
ATOM 1822 O O . CYS A 1 236 ? -15.203 -22.406 -1.169 1 91.38 236 CYS A O 1
ATOM 1824 N N . SER A 1 237 ? -15.617 -24.641 -1.078 1 89.31 237 SER A N 1
ATOM 1825 C CA . SER A 1 237 ? -14.984 -24.859 0.218 1 89.31 237 SER A CA 1
ATOM 1826 C C . SER A 1 237 ? -14.195 -26.172 0.228 1 89.31 237 SER A C 1
ATOM 1828 O O . SER A 1 237 ? -14.477 -27.078 -0.551 1 89.31 237 SER A O 1
ATOM 1830 N N . VAL A 1 238 ? -13.227 -26.203 1.087 1 88.5 238 VAL A N 1
ATOM 1831 C CA . VAL A 1 238 ? -12.32 -27.344 1.149 1 88.5 238 VAL A CA 1
ATOM 1832 C C . VAL A 1 238 ? -13.102 -28.609 1.538 1 88.5 238 VAL A C 1
ATOM 1834 O O . VAL A 1 238 ? -13.953 -28.562 2.43 1 88.5 238 VAL A O 1
ATOM 1837 N N . VAL A 1 239 ? -12.812 -29.641 0.791 1 85.31 239 VAL A N 1
ATOM 1838 C CA . VAL A 1 239 ? -13.43 -30.922 1.117 1 85.31 239 VAL A CA 1
ATOM 1839 C C . VAL A 1 239 ? -12.484 -31.734 2.006 1 85.31 239 VAL A C 1
ATOM 1841 O O . VAL A 1 239 ? -11.266 -31.641 1.88 1 85.31 239 VAL A O 1
ATOM 1844 N N . MET B 1 1 ? 28 81.875 -54.281 1 24.45 1 MET B N 1
ATOM 1845 C CA . MET B 1 1 ? 28.266 81.312 -52.938 1 24.45 1 MET B CA 1
ATOM 1846 C C . MET B 1 1 ? 27.172 80.375 -52.5 1 24.45 1 MET B C 1
ATOM 1848 O O . MET B 1 1 ? 25.984 80.688 -52.531 1 24.45 1 MET B O 1
ATOM 1852 N N . LYS B 1 2 ? 27.484 79.062 -52.281 1 24.09 2 LYS B N 1
ATOM 1853 C CA . LYS B 1 2 ? 26.984 77.688 -52.469 1 24.09 2 LYS B CA 1
ATOM 1854 C C . LYS B 1 2 ? 26.094 77.25 -51.312 1 24.09 2 LYS B C 1
ATOM 1856 O O . LYS B 1 2 ? 25.734 76.062 -51.188 1 24.09 2 LYS B O 1
ATOM 1861 N N . GLN B 1 3 ? 25.797 78.25 -50.406 1 23.28 3 GLN B N 1
ATOM 1862 C CA . GLN B 1 3 ? 25.625 77.625 -49.094 1 23.28 3 GLN B CA 1
ATOM 1863 C C . GLN B 1 3 ? 24.5 76.625 -49.125 1 23.28 3 GLN B C 1
ATOM 1865 O O . GLN B 1 3 ? 23.484 76.812 -49.781 1 23.28 3 GLN B O 1
ATOM 1870 N N . ARG B 1 4 ? 24.531 75.5 -48.375 1 21.62 4 ARG B N 1
ATOM 1871 C CA . ARG B 1 4 ? 24.312 74.062 -48.125 1 21.62 4 ARG B CA 1
ATOM 1872 C C . ARG B 1 4 ? 22.953 73.875 -47.469 1 21.62 4 ARG B C 1
ATOM 1874 O O . ARG B 1 4 ? 22.359 72.75 -47.625 1 21.62 4 ARG B O 1
ATOM 1881 N N . VAL B 1 5 ? 22.422 74.812 -46.625 1 22.56 5 VAL B N 1
ATOM 1882 C CA . VAL B 1 5 ? 22.016 74.25 -45.375 1 22.56 5 VAL B CA 1
ATOM 1883 C C . VAL B 1 5 ? 20.891 73.25 -45.594 1 22.56 5 VAL B C 1
ATOM 1885 O O . VAL B 1 5 ? 20.172 73.312 -46.625 1 22.56 5 VAL B O 1
ATOM 1888 N N . VAL B 1 6 ? 20.484 72.438 -44.531 1 24.22 6 VAL B N 1
ATOM 1889 C CA . VAL B 1 6 ? 20.188 71.125 -43.906 1 24.22 6 VAL B CA 1
ATOM 1890 C C . VAL B 1 6 ? 18.672 70.875 -43.969 1 24.22 6 VAL B C 1
ATOM 1892 O O . VAL B 1 6 ? 17.891 71.812 -44.062 1 24.22 6 VAL B O 1
ATOM 1895 N N . PHE B 1 7 ? 18.25 69.625 -43.906 1 24.83 7 PHE B N 1
ATOM 1896 C CA . PHE B 1 7 ? 17.375 68.5 -44.281 1 24.83 7 PHE B CA 1
ATOM 1897 C C . PHE B 1 7 ? 16.172 68.438 -43.344 1 24.83 7 PHE B C 1
ATOM 1899 O O . PHE B 1 7 ? 15.289 67.562 -43.531 1 24.83 7 PHE B O 1
ATOM 1906 N N . GLY B 1 8 ? 15.961 69.375 -42.406 1 24.72 8 GLY B N 1
ATOM 1907 C CA . GLY B 1 8 ? 15.5 68.75 -41.188 1 24.72 8 GLY B CA 1
ATOM 1908 C C . GLY B 1 8 ? 14.062 68.25 -41.281 1 24.72 8 GLY B C 1
ATOM 1909 O O . GLY B 1 8 ? 13.125 69 -41.125 1 24.72 8 GLY B O 1
ATOM 1910 N N . VAL B 1 9 ? 13.547 67.875 -42.375 1 26.77 9 VAL B N 1
ATOM 1911 C CA . VAL B 1 9 ? 12.094 67.75 -42.375 1 26.77 9 VAL B CA 1
ATOM 1912 C C . VAL B 1 9 ? 11.672 66.75 -41.312 1 26.77 9 VAL B C 1
ATOM 1914 O O . VAL B 1 9 ? 12.219 65.625 -41.219 1 26.77 9 VAL B O 1
ATOM 1917 N N . LEU B 1 10 ? 11.023 67.062 -40.156 1 26.58 10 LEU B N 1
ATOM 1918 C CA . LEU B 1 10 ? 10.484 66.5 -38.938 1 26.58 10 LEU B CA 1
ATOM 1919 C C . LEU B 1 10 ? 9.414 65.5 -39.219 1 26.58 10 LEU B C 1
ATOM 1921 O O . LEU B 1 10 ? 8.391 65.812 -39.844 1 26.58 10 LEU B O 1
ATOM 1925 N N . VAL B 1 11 ? 9.82 64.188 -39.594 1 26.81 11 VAL B N 1
ATOM 1926 C CA . VAL B 1 11 ? 8.977 63.031 -39.906 1 26.81 11 VAL B CA 1
ATOM 1927 C C . VAL B 1 11 ? 8.086 62.688 -38.719 1 26.81 11 VAL B C 1
ATOM 1929 O O . VAL B 1 11 ? 8.578 62.344 -37.625 1 26.81 11 VAL B O 1
ATOM 1932 N N . GLY B 1 12 ? 7.039 63.438 -38.438 1 25.41 12 GLY B N 1
ATOM 1933 C CA . GLY B 1 12 ? 6.129 63.188 -37.344 1 25.41 12 GLY B CA 1
ATOM 1934 C C . GLY B 1 12 ? 5.57 61.781 -37.312 1 25.41 12 GLY B C 1
ATOM 1935 O O . GLY B 1 12 ? 4.801 61.406 -38.188 1 25.41 12 GLY B O 1
ATOM 1936 N N . LEU B 1 13 ? 6.426 60.719 -37.156 1 26.86 13 LEU B N 1
ATOM 1937 C CA . LEU B 1 13 ? 5.926 59.344 -37.188 1 26.86 13 LEU B CA 1
ATOM 1938 C C . LEU B 1 13 ? 4.824 59.125 -36.125 1 26.86 13 LEU B C 1
ATOM 1940 O O . LEU B 1 13 ? 4.996 59.5 -34.969 1 26.86 13 LEU B O 1
ATOM 1944 N N . ILE B 1 14 ? 3.586 59.094 -36.562 1 27.8 14 ILE B N 1
ATOM 1945 C CA . ILE B 1 14 ? 2.344 58.812 -35.844 1 27.8 14 ILE B CA 1
ATOM 1946 C C . ILE B 1 14 ? 2.436 57.469 -35.125 1 27.8 14 ILE B C 1
ATOM 1948 O O . ILE B 1 14 ? 2.684 56.438 -35.75 1 27.8 14 ILE B O 1
ATOM 1952 N N . ARG B 1 15 ? 2.973 57.438 -33.906 1 24.55 15 ARG B N 1
ATOM 1953 C CA . ARG B 1 15 ? 3.061 56.25 -33.062 1 24.55 15 ARG B CA 1
ATOM 1954 C C . ARG B 1 15 ? 1.685 55.625 -32.844 1 24.55 15 ARG B C 1
ATOM 1956 O O . ARG B 1 15 ? 0.795 56.25 -32.281 1 24.55 15 ARG B O 1
ATOM 1963 N N . LEU B 1 16 ? 1.084 54.906 -33.781 1 31.05 16 LEU B N 1
ATOM 1964 C CA . LEU B 1 16 ? -0.146 54.156 -33.625 1 31.05 16 LEU B CA 1
ATOM 1965 C C . LEU B 1 16 ? -0.019 53.156 -32.469 1 31.05 16 LEU B C 1
ATOM 1967 O O . LEU B 1 16 ? 0.374 52 -32.688 1 31.05 16 LEU B O 1
ATOM 1971 N N . GLY B 1 17 ? 0.692 53.438 -31.391 1 25.84 17 GLY B N 1
ATOM 1972 C CA . GLY B 1 17 ? 1.034 52.312 -30.562 1 25.84 17 GLY B CA 1
ATOM 1973 C C . GLY B 1 17 ? -0.178 51.625 -29.953 1 25.84 17 GLY B C 1
ATOM 1974 O O . GLY B 1 17 ? -0.058 50.562 -29.328 1 25.84 17 GLY B O 1
ATOM 1975 N N . THR B 1 18 ? -1.369 52.219 -29.766 1 31.09 18 THR B N 1
ATOM 1976 C CA . THR B 1 18 ? -1.88 51.781 -28.469 1 31.09 18 THR B CA 1
ATOM 1977 C C . THR B 1 18 ? -2.355 50.312 -28.562 1 31.09 18 THR B C 1
ATOM 1979 O O . THR B 1 18 ? -3.336 50.031 -29.25 1 31.09 18 THR B O 1
ATOM 1982 N N . GLY B 1 19 ? -1.489 49.312 -28.844 1 29.77 19 GLY B N 1
ATOM 1983 C CA . GLY B 1 19 ? -1.989 47.969 -28.781 1 29.77 19 GLY B CA 1
ATOM 1984 C C . GLY B 1 19 ? -2.729 47.656 -27.5 1 29.77 19 GLY B C 1
ATOM 1985 O O . GLY B 1 19 ? -2.17 47.781 -26.406 1 29.77 19 GLY B O 1
ATOM 1986 N N . HIS B 1 20 ? -4.066 47.938 -27.5 1 31.12 20 HIS B N 1
ATOM 1987 C CA . HIS B 1 20 ? -4.879 47.5 -26.359 1 31.12 20 HIS B CA 1
ATOM 1988 C C . HIS B 1 20 ? -4.66 46.031 -26.078 1 31.12 20 HIS B C 1
ATOM 1990 O O . HIS B 1 20 ? -4.902 45.156 -26.938 1 31.12 20 HIS B O 1
ATOM 1996 N N . ARG B 1 21 ? -3.572 45.75 -25.297 1 29.36 21 ARG B N 1
ATOM 1997 C CA . ARG B 1 21 ? -3.439 44.406 -24.75 1 29.36 21 ARG B CA 1
ATOM 1998 C C . ARG B 1 21 ? -4.73 43.969 -24.078 1 29.36 21 ARG B C 1
ATOM 2000 O O . ARG B 1 21 ? -5.215 44.625 -23.156 1 29.36 21 ARG B O 1
ATOM 2007 N N . HIS B 1 22 ? -5.699 43.5 -24.875 1 30.36 22 HIS B N 1
ATOM 2008 C CA . HIS B 1 22 ? -6.762 42.75 -24.234 1 30.36 22 HIS B CA 1
ATOM 2009 C C . HIS B 1 22 ? -6.191 41.688 -23.281 1 30.36 22 HIS B C 1
ATOM 2011 O O . HIS B 1 22 ? -5.441 40.812 -23.703 1 30.36 22 HIS B O 1
ATOM 2017 N N . ASP B 1 23 ? -5.793 42.219 -22.156 1 29.12 23 ASP B N 1
ATOM 2018 C CA . ASP B 1 23 ? -5.457 41.281 -21.094 1 29.12 23 ASP B CA 1
ATOM 2019 C C . ASP B 1 23 ? -6.559 40.25 -20.922 1 29.12 23 ASP B C 1
ATOM 2021 O O . ASP B 1 23 ? -7.676 40.562 -20.516 1 29.12 23 ASP B O 1
ATOM 2025 N N . GLY B 1 24 ? -6.629 39.312 -21.953 1 26.38 24 GLY B N 1
ATOM 2026 C CA . GLY B 1 24 ? -7.438 38.125 -21.656 1 26.38 24 GLY B CA 1
ATOM 2027 C C . GLY B 1 24 ? -7.184 37.562 -20.281 1 26.38 24 GLY B C 1
ATOM 2028 O O . GLY B 1 24 ? -6.113 37 -20.016 1 26.38 24 GLY B O 1
ATOM 2029 N N . HIS B 1 25 ? -7.582 38.344 -19.312 1 27.78 25 HIS B N 1
ATOM 2030 C CA . HIS B 1 25 ? -7.609 37.688 -18.016 1 27.78 25 HIS B CA 1
ATOM 2031 C C . HIS B 1 25 ? -8.18 36.25 -18.125 1 27.78 25 HIS B C 1
ATOM 2033 O O . HIS B 1 25 ? -9.383 36.094 -18.328 1 27.78 25 HIS B O 1
ATOM 2039 N N . LEU B 1 26 ? -7.453 35.375 -18.75 1 28.78 26 LEU B N 1
ATOM 2040 C CA . LEU B 1 26 ? -7.805 34 -18.422 1 28.78 26 LEU B CA 1
ATOM 2041 C C . LEU B 1 26 ? -7.992 33.844 -16.906 1 28.78 26 LEU B C 1
ATOM 2043 O O . LEU B 1 26 ? -7.031 33.938 -16.141 1 28.78 26 LEU B O 1
ATOM 2047 N N . ARG B 1 27 ? -9.07 34.312 -16.453 1 24.52 27 ARG B N 1
ATOM 2048 C CA . ARG B 1 27 ? -9.445 33.844 -15.117 1 24.52 27 ARG B CA 1
ATOM 2049 C C . ARG B 1 27 ? -9.023 32.375 -14.906 1 24.52 27 ARG B C 1
ATOM 2051 O O . ARG B 1 27 ? -9.469 31.484 -15.633 1 24.52 27 ARG B O 1
ATOM 2058 N N . ARG B 1 28 ? -7.852 32.25 -14.469 1 28.88 28 ARG B N 1
ATOM 2059 C CA . ARG B 1 28 ? -7.523 30.969 -13.836 1 28.88 28 ARG B CA 1
ATOM 2060 C C . ARG B 1 28 ? -8.711 30.438 -13.047 1 28.88 28 ARG B C 1
ATOM 2062 O O . ARG B 1 28 ? -9.18 31.062 -12.102 1 28.88 28 ARG B O 1
ATOM 2069 N N . LEU B 1 29 ? -9.586 29.812 -13.766 1 27.48 29 LEU B N 1
ATOM 2070 C CA . LEU B 1 29 ? -10.57 28.984 -13.07 1 27.48 29 LEU B CA 1
ATOM 2071 C C . LEU B 1 29 ? -9.992 28.422 -11.781 1 27.48 29 LEU B C 1
ATOM 2073 O O . LEU B 1 29 ? -8.953 27.75 -11.805 1 27.48 29 LEU B O 1
ATOM 2077 N N . SER B 1 30 ? -10.07 29.188 -10.727 1 29.59 30 SER B N 1
ATOM 2078 C CA . SER B 1 30 ? -9.844 28.594 -9.414 1 29.59 30 SER B CA 1
ATOM 2079 C C . SER B 1 30 ? -10.352 27.156 -9.352 1 29.59 30 SER B C 1
ATOM 2081 O O . SER B 1 30 ? -11.43 26.859 -9.859 1 29.59 30 SER B O 1
ATOM 2083 N N . THR B 1 31 ? -9.523 26.219 -9.609 1 31.91 31 THR B N 1
ATOM 2084 C CA . THR B 1 31 ? -9.812 24.812 -9.391 1 31.91 31 THR B CA 1
ATOM 2085 C C . THR B 1 31 ? -10.773 24.625 -8.219 1 31.91 31 THR B C 1
ATOM 2087 O O . THR B 1 31 ? -10.375 24.781 -7.059 1 31.91 31 THR B O 1
ATOM 2090 N N . GLU B 1 32 ? -11.984 25.203 -8.242 1 31.73 32 GLU B N 1
ATOM 2091 C CA . GLU B 1 32 ? -13.102 24.984 -7.328 1 31.73 32 GLU B CA 1
ATOM 2092 C C . GLU B 1 32 ? -13.172 23.516 -6.895 1 31.73 32 GLU B C 1
ATOM 2094 O O . GLU B 1 32 ? -12.781 22.625 -7.645 1 31.73 32 GLU B O 1
ATOM 2099 N N . GLN B 1 33 ? -13.258 23.266 -5.562 1 32.09 33 GLN B N 1
ATOM 2100 C CA . GLN B 1 33 ? -13.562 22.031 -4.855 1 32.09 33 GLN B CA 1
ATOM 2101 C C . GLN B 1 33 ? -14.773 21.328 -5.461 1 32.09 33 GLN B C 1
ATOM 2103 O O . GLN B 1 33 ? -15.891 21.859 -5.414 1 32.09 33 GLN B O 1
ATOM 2108 N N . ILE B 1 34 ? -14.797 20.922 -6.57 1 32.56 34 ILE B N 1
ATOM 2109 C CA . ILE B 1 34 ? -15.984 20.203 -7.008 1 32.56 34 ILE B CA 1
ATOM 2110 C C . ILE B 1 34 ? -16.344 19.109 -5.988 1 32.56 34 ILE B C 1
ATOM 2112 O O . ILE B 1 34 ? -15.586 18.156 -5.805 1 32.56 34 ILE B O 1
ATOM 2116 N N . PRO B 1 35 ? -17.047 19.516 -4.98 1 35.97 35 PRO B N 1
ATOM 2117 C CA . PRO B 1 35 ? -17.516 18.391 -4.172 1 35.97 35 PRO B CA 1
ATOM 2118 C C . PRO B 1 35 ? -18.219 17.312 -5.004 1 35.97 35 PRO B C 1
ATOM 2120 O O . PRO B 1 35 ? -19.188 17.625 -5.703 1 35.97 35 PRO B O 1
ATOM 2123 N N . LEU B 1 36 ? -17.625 16.453 -5.527 1 33.62 36 LEU B N 1
ATOM 2124 C CA . LEU B 1 36 ? -18.391 15.531 -6.344 1 33.62 36 LEU B CA 1
ATOM 2125 C C . LEU B 1 36 ? -19.641 15.062 -5.602 1 33.62 36 LEU B C 1
ATOM 2127 O O . LEU B 1 36 ? -20.734 15.016 -6.18 1 33.62 36 LEU B O 1
ATOM 2131 N N . VAL B 1 37 ? -19.516 13.93 -4.715 1 36.47 37 VAL B N 1
ATOM 2132 C CA . VAL B 1 37 ? -20.688 13.195 -4.234 1 36.47 37 VAL B CA 1
ATOM 2133 C C . VAL B 1 37 ? -21.281 13.898 -3.016 1 36.47 37 VAL B C 1
ATOM 2135 O O . VAL B 1 37 ? -20.547 14.234 -2.076 1 36.47 37 VAL B O 1
ATOM 2138 N N . GLU B 1 38 ? -22.453 14.508 -3.215 1 37.44 38 GLU B N 1
ATOM 2139 C CA . GLU B 1 38 ? -23.25 15.016 -2.107 1 37.44 38 GLU B CA 1
ATOM 2140 C C . GLU B 1 38 ? -23.422 13.969 -1.017 1 37.44 38 GLU B C 1
ATOM 2142 O O . GLU B 1 38 ? -23.922 12.867 -1.276 1 37.44 38 GLU B O 1
ATOM 2147 N N . LEU B 1 39 ? -22.609 13.922 0.028 1 43.53 39 LEU B N 1
ATOM 2148 C CA . LEU B 1 39 ? -22.75 13.031 1.174 1 43.53 39 LEU B CA 1
ATOM 2149 C C . LEU B 1 39 ? -24.188 13.062 1.721 1 43.53 39 LEU B C 1
ATOM 2151 O O . LEU B 1 39 ? -24.859 14.094 1.632 1 43.53 39 LEU B O 1
ATOM 2155 N N . PRO B 1 40 ? -24.781 11.969 2.08 1 41.69 40 PRO B N 1
ATOM 2156 C CA . PRO B 1 40 ? -26.125 11.961 2.684 1 41.69 40 PRO B CA 1
ATOM 2157 C C . PRO B 1 40 ? -26.234 12.906 3.877 1 41.69 40 PRO B C 1
ATOM 2159 O O . PRO B 1 40 ? -25.219 13.227 4.512 1 41.69 40 PRO B O 1
ATOM 2162 N N . HIS B 1 41 ? -27.422 13.492 4.242 1 39.75 41 HIS B N 1
ATOM 2163 C CA . HIS B 1 41 ? -27.938 14.516 5.152 1 39.75 41 HIS B CA 1
ATOM 2164 C C . HIS B 1 41 ? -27.422 14.289 6.57 1 39.75 41 HIS B C 1
ATOM 2166 O O . HIS B 1 41 ? -27.188 15.242 7.312 1 39.75 41 HIS B O 1
ATOM 2172 N N . SER B 1 42 ? -27.484 13.086 7.105 1 42.88 42 SER B N 1
ATOM 2173 C CA . SER B 1 42 ? -27.25 12.945 8.539 1 42.88 42 SER B CA 1
ATOM 2174 C C . SER B 1 42 ? -25.797 13.273 8.883 1 42.88 42 SER B C 1
ATOM 2176 O O . SER B 1 42 ? -25.391 13.156 10.047 1 42.88 42 SER B O 1
ATOM 2178 N N . GLN B 1 43 ? -24.828 13.172 8.055 1 50.44 43 GLN B N 1
ATOM 2179 C CA . GLN B 1 43 ? -23.422 13.234 8.391 1 50.44 43 GLN B CA 1
ATOM 2180 C C . GLN B 1 43 ? -22.984 14.672 8.672 1 50.44 43 GLN B C 1
ATOM 2182 O O . GLN B 1 43 ? -23.297 15.586 7.91 1 50.44 43 GLN B O 1
ATOM 2187 N N . LYS B 1 44 ? -22.875 14.953 10.008 1 55.94 44 LYS B N 1
ATOM 2188 C CA . LYS B 1 44 ? -22.297 16.234 10.414 1 55.94 44 LYS B CA 1
ATOM 2189 C C . LYS B 1 44 ? -21.359 16.781 9.344 1 55.94 44 LYS B C 1
ATOM 2191 O O . LYS B 1 44 ? -20.516 16.047 8.812 1 55.94 44 LYS B O 1
ATOM 2196 N N . GLN B 1 45 ? -21.719 17.859 8.867 1 71.94 45 GLN B N 1
ATOM 2197 C CA . GLN B 1 45 ? -20.922 18.547 7.848 1 71.94 45 GLN B CA 1
ATOM 2198 C C . GLN B 1 45 ? -19.562 18.953 8.383 1 71.94 45 GLN B C 1
ATOM 2200 O O . GLN B 1 45 ? -19.453 19.625 9.414 1 71.94 45 GLN B O 1
ATOM 2205 N N . ILE B 1 46 ? -18.531 18.156 8.086 1 90.06 46 ILE B N 1
ATOM 2206 C CA . ILE B 1 46 ? -17.172 18.547 8.438 1 90.06 46 ILE B CA 1
ATOM 2207 C C . ILE B 1 46 ? -16.781 19.812 7.691 1 90.06 46 ILE B C 1
ATOM 2209 O O . ILE B 1 46 ? -16.703 19.828 6.461 1 90.06 46 ILE B O 1
ATOM 2213 N N . ASN B 1 47 ? -16.656 20.922 8.469 1 92.06 47 ASN B N 1
ATOM 2214 C CA . ASN B 1 47 ? -16.359 22.188 7.797 1 92.06 47 ASN B CA 1
ATOM 2215 C C . ASN B 1 47 ? -14.859 22.375 7.605 1 92.06 47 ASN B C 1
ATOM 2217 O O . ASN B 1 47 ? -14.062 21.547 8.055 1 92.06 47 ASN B O 1
ATOM 2221 N N . GLN B 1 48 ? -14.539 23.453 6.941 1 95.38 48 GLN B N 1
ATOM 2222 C CA . GLN B 1 48 ? -13.156 23.719 6.539 1 95.38 48 GLN B CA 1
ATOM 2223 C C . GLN B 1 48 ? -12.25 23.891 7.758 1 95.38 48 GLN B C 1
ATOM 2225 O O . GLN B 1 48 ? -11.102 23.453 7.754 1 95.38 48 GLN B O 1
ATOM 2230 N N . ASP B 1 49 ? -12.781 24.5 8.789 1 96.5 49 ASP B N 1
ATOM 2231 C CA . ASP B 1 49 ? -11.992 24.734 10 1 96.5 49 ASP B CA 1
ATOM 2232 C C . ASP B 1 49 ? -11.602 23.406 10.656 1 96.5 49 ASP B C 1
ATOM 2234 O O . ASP B 1 49 ? -10.469 23.25 11.125 1 96.5 49 ASP B O 1
ATOM 2238 N N . ILE B 1 50 ? -12.531 22.547 10.727 1 97.44 50 ILE B N 1
ATOM 2239 C CA . ILE B 1 50 ? -12.273 21.234 11.297 1 97.44 50 ILE B CA 1
ATOM 2240 C C . ILE B 1 50 ? -11.25 20.5 10.445 1 97.44 50 ILE B C 1
ATOM 2242 O O . ILE B 1 50 ? -10.32 19.875 10.977 1 97.44 50 ILE B O 1
ATOM 2246 N N . ARG B 1 51 ? -11.32 20.547 9.133 1 98.31 51 ARG B N 1
ATOM 2247 C CA . ARG B 1 51 ? -10.375 19.875 8.25 1 98.31 51 ARG B CA 1
ATOM 2248 C C . ARG B 1 51 ? -8.977 20.453 8.398 1 98.31 51 ARG B C 1
ATOM 2250 O O . ARG B 1 51 ? -7.984 19.719 8.422 1 98.31 51 ARG B O 1
ATOM 2257 N N . GLN B 1 52 ? -8.938 21.781 8.539 1 98.62 52 GLN B N 1
ATOM 2258 C CA . GLN B 1 52 ? -7.641 22.422 8.75 1 98.62 52 GLN B CA 1
ATOM 2259 C C . GLN B 1 52 ? -7.02 21.984 10.07 1 98.62 52 GLN B C 1
ATOM 2261 O O . GLN B 1 52 ? -5.812 21.75 10.148 1 98.62 52 GLN B O 1
ATOM 2266 N N . TYR B 1 53 ? -7.867 21.891 11.062 1 98.5 53 TYR B N 1
ATOM 2267 C CA . TYR B 1 53 ? -7.391 21.453 12.367 1 98.5 53 TYR B CA 1
ATOM 2268 C C . TYR B 1 53 ? -6.75 20.062 12.266 1 98.5 53 TYR B C 1
ATOM 2270 O O . TYR B 1 53 ? -5.648 19.844 12.773 1 98.5 53 TYR B O 1
ATOM 2278 N N . TRP B 1 54 ? -7.355 19.156 11.578 1 98.81 54 TRP B N 1
ATOM 2279 C CA . TRP B 1 54 ? -6.883 17.766 11.562 1 98.81 54 TRP B CA 1
ATOM 2280 C C . TRP B 1 54 ? -5.711 17.609 10.594 1 98.81 54 TRP B C 1
ATOM 2282 O O . TRP B 1 54 ? -4.832 16.766 10.812 1 98.81 54 TRP B O 1
ATOM 2292 N N . VAL B 1 55 ? -5.633 18.406 9.492 1 98.88 55 VAL B N 1
ATOM 2293 C CA . VAL B 1 55 ? -4.434 18.391 8.672 1 98.88 55 VAL B CA 1
ATOM 2294 C C . VAL B 1 55 ? -3.242 18.906 9.477 1 98.88 55 VAL B C 1
ATOM 2296 O O . VAL B 1 55 ? -2.131 18.391 9.352 1 98.88 55 VAL B O 1
ATOM 2299 N N . ARG B 1 56 ? -3.502 19.938 10.344 1 98.75 56 ARG B N 1
ATOM 2300 C CA . ARG B 1 56 ? -2.449 20.406 11.242 1 98.75 56 ARG B CA 1
ATOM 2301 C C . ARG B 1 56 ? -2.014 19.297 12.188 1 98.75 56 ARG B C 1
ATOM 2303 O O . ARG B 1 56 ? -0.827 19.156 12.492 1 98.75 56 ARG B O 1
ATOM 2310 N N . GLN B 1 57 ? -2.996 18.531 12.648 1 98.75 57 GLN B N 1
ATOM 2311 C CA . GLN B 1 57 ? -2.668 17.391 13.508 1 98.75 57 GLN B CA 1
ATOM 2312 C C . GLN B 1 57 ? -1.834 16.359 12.758 1 98.75 57 GLN B C 1
ATOM 2314 O O . GLN B 1 57 ? -0.982 15.688 13.344 1 98.75 57 GLN B O 1
ATOM 2319 N N . ALA B 1 58 ? -2.02 16.172 11.461 1 98.88 58 ALA B N 1
ATOM 2320 C CA . ALA B 1 58 ? -1.177 15.297 10.648 1 98.88 58 ALA B CA 1
ATOM 2321 C C . ALA B 1 58 ? 0.269 15.781 10.633 1 98.88 58 ALA B C 1
ATOM 2323 O O . ALA B 1 58 ? 1.202 14.977 10.711 1 98.88 58 ALA B O 1
ATOM 2324 N N . ASN B 1 59 ? 0.486 17.156 10.578 1 98.31 59 ASN B N 1
ATOM 2325 C CA . ASN B 1 59 ? 1.826 17.719 10.734 1 98.31 59 ASN B CA 1
ATOM 2326 C C . ASN B 1 59 ? 2.434 17.344 12.086 1 98.31 59 ASN B C 1
ATOM 2328 O O . ASN B 1 59 ? 3.598 16.953 12.156 1 98.31 59 ASN B O 1
ATOM 2332 N N . GLU B 1 60 ? 1.606 17.422 13.094 1 97.62 60 GLU B N 1
ATOM 2333 C CA . GLU B 1 60 ? 2.074 17.234 14.461 1 97.62 60 GLU B CA 1
ATOM 2334 C C . GLU B 1 60 ? 2.324 15.758 14.758 1 97.62 60 GLU B C 1
ATOM 2336 O O . GLU B 1 60 ? 2.975 15.422 15.75 1 97.62 60 GLU B O 1
ATOM 2341 N N . ALA B 1 61 ? 1.856 14.883 13.891 1 97.81 61 ALA B N 1
ATOM 2342 C CA . ALA B 1 61 ? 2.037 13.445 14.078 1 97.81 61 ALA B CA 1
ATOM 2343 C C . ALA B 1 61 ? 3.465 13.023 13.742 1 97.81 61 ALA B C 1
ATOM 2345 O O . ALA B 1 61 ? 3.867 11.891 14.023 1 97.81 61 ALA B O 1
ATOM 2346 N N . LEU B 1 62 ? 4.227 13.898 13.141 1 97.75 62 LEU B N 1
ATOM 2347 C CA . LEU B 1 62 ? 5.625 13.617 12.828 1 97.75 62 LEU B CA 1
ATOM 2348 C C . LEU B 1 62 ? 6.445 13.477 14.109 1 97.75 62 LEU B C 1
ATOM 2350 O O . LEU B 1 62 ? 6.242 14.234 15.062 1 97.75 62 LEU B O 1
ATOM 2354 N N . SER B 1 63 ? 7.363 12.57 14.133 1 94.75 63 SER B N 1
ATOM 2355 C CA . SER B 1 63 ? 8.117 12.242 15.336 1 94.75 63 SER B CA 1
ATOM 2356 C C . SER B 1 63 ? 9.219 13.273 15.594 1 94.75 63 SER B C 1
ATOM 2358 O O . SER B 1 63 ? 9.82 13.289 16.672 1 94.75 63 SER B O 1
ATOM 2360 N N . SER B 1 64 ? 9.555 14.109 14.648 1 93.56 64 SER B N 1
ATOM 2361 C CA . SER B 1 64 ? 10.586 15.141 14.719 1 93.56 64 SER B CA 1
ATOM 2362 C C . SER B 1 64 ? 10.141 16.406 14 1 93.56 64 SER B C 1
ATOM 2364 O O . SER B 1 64 ? 9.289 16.359 13.117 1 93.56 64 SER B O 1
ATOM 2366 N N . PRO B 1 65 ? 10.719 17.484 14.375 1 92.31 65 PRO B N 1
ATOM 2367 C CA . PRO B 1 65 ? 10.344 18.734 13.727 1 92.31 65 PRO B CA 1
ATOM 2368 C C . PRO B 1 65 ? 10.812 18.828 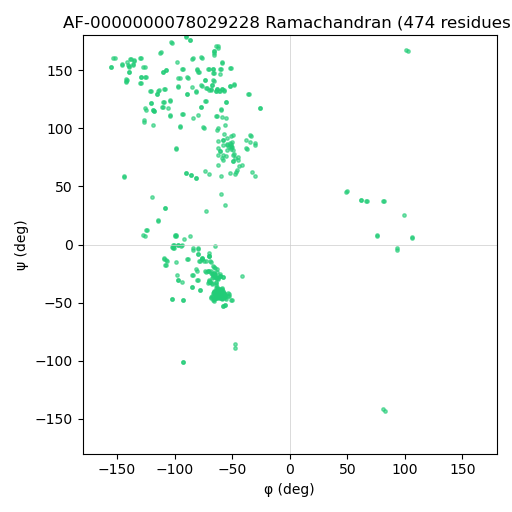12.273 1 92.31 65 PRO B C 1
ATOM 2370 O O . PRO B 1 65 ? 10.305 19.625 11.5 1 92.31 65 PRO B O 1
ATOM 2373 N N . CYS B 1 66 ? 11.883 18.016 11.953 1 93.81 66 CYS B N 1
ATOM 2374 C CA . CYS B 1 66 ? 12.359 18.109 10.578 1 93.81 66 CYS B CA 1
ATOM 2375 C C . CYS B 1 66 ? 12.82 16.75 10.07 1 93.81 66 CYS B C 1
ATOM 2377 O O . CYS B 1 66 ? 13.945 16.609 9.578 1 93.81 66 CYS B O 1
ATOM 2379 N N . PRO B 1 67 ? 11.867 15.812 10.094 1 94.75 67 PRO B N 1
ATOM 2380 C CA . PRO B 1 67 ? 12.242 14.57 9.398 1 94.75 67 PRO B CA 1
ATOM 2381 C C . PRO B 1 67 ? 12.406 14.766 7.898 1 94.75 67 PRO B C 1
ATOM 2383 O O . PRO B 1 67 ? 11.742 15.617 7.301 1 94.75 67 PRO B O 1
ATOM 2386 N N . PHE B 1 68 ? 13.305 14.023 7.32 1 94.5 68 PHE B N 1
ATOM 2387 C CA . PHE B 1 68 ? 13.562 14.227 5.902 1 94.5 68 PHE B CA 1
ATOM 2388 C C . PHE B 1 68 ? 12.297 14.047 5.082 1 94.5 68 PHE B C 1
ATOM 2390 O O . PHE B 1 68 ? 11.961 14.891 4.25 1 94.5 68 PHE B O 1
ATOM 2397 N N . ALA B 1 69 ? 11.594 12.867 5.262 1 96.81 69 ALA B N 1
ATOM 2398 C CA . ALA B 1 69 ? 10.328 12.594 4.586 1 96.81 69 ALA B CA 1
ATOM 2399 C C . ALA B 1 69 ? 9.141 12.883 5.508 1 96.81 69 ALA B C 1
ATOM 2401 O O . ALA B 1 69 ? 8.57 11.961 6.09 1 96.81 69 ALA B O 1
ATOM 2402 N N . PRO B 1 70 ? 8.734 14.188 5.59 1 97.94 70 PRO B N 1
ATOM 2403 C CA . PRO B 1 70 ? 7.754 14.602 6.594 1 97.94 70 PRO B CA 1
ATOM 2404 C C . PRO B 1 70 ? 6.316 14.297 6.168 1 97.94 70 PRO B C 1
ATOM 2406 O O . PRO B 1 70 ? 5.473 15.195 6.156 1 97.94 70 PRO B O 1
ATOM 2409 N N . PHE B 1 71 ? 6.027 13.117 5.898 1 98.88 71 PHE B N 1
ATOM 2410 C CA . PHE B 1 71 ? 4.684 12.68 5.531 1 98.88 71 PHE B CA 1
ATOM 2411 C C . PHE B 1 71 ? 3.936 12.148 6.746 1 98.88 71 PHE B C 1
ATOM 2413 O O . PHE B 1 71 ? 4.191 11.031 7.199 1 98.88 71 PHE B O 1
ATOM 2420 N N . GLY B 1 72 ? 3.051 12.969 7.281 1 98.88 72 GLY B N 1
ATOM 2421 C CA . GLY B 1 72 ? 2.258 12.617 8.453 1 98.88 72 GLY B CA 1
ATOM 2422 C C . GLY B 1 72 ? 0.789 12.414 8.133 1 98.88 72 GLY B C 1
ATOM 2423 O O . GLY B 1 72 ? 0.251 13.039 7.219 1 98.88 72 GLY B O 1
ATOM 2424 N N . THR B 1 73 ? 0.148 11.531 8.875 1 98.94 73 THR B N 1
ATOM 2425 C CA . THR B 1 73 ? -1.243 11.148 8.656 1 98.94 73 THR B CA 1
ATOM 2426 C C . THR B 1 73 ? -1.962 10.945 9.992 1 98.94 73 THR B C 1
ATOM 2428 O 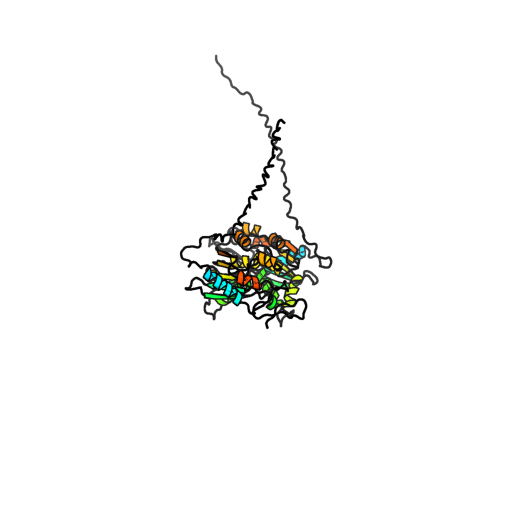O . THR B 1 73 ? -1.386 10.398 10.938 1 98.94 73 THR B O 1
ATOM 2431 N N . VAL B 1 74 ? -3.211 11.383 10.078 1 98.94 74 VAL B N 1
ATOM 2432 C CA . VAL B 1 74 ? -4.082 11.039 11.195 1 98.94 74 VAL B CA 1
ATOM 2433 C C . VAL B 1 74 ? -5.414 10.508 10.672 1 98.94 74 VAL B C 1
ATOM 2435 O O . VAL B 1 74 ? -5.871 10.914 9.594 1 98.94 74 VAL B O 1
ATOM 2438 N N . ILE B 1 75 ? -5.98 9.586 11.305 1 98.94 75 ILE B N 1
ATOM 2439 C CA . ILE B 1 75 ? -7.285 9.016 10.992 1 98.94 75 ILE B CA 1
ATOM 2440 C C . ILE B 1 75 ? -8.258 9.305 12.133 1 98.94 75 ILE B C 1
ATOM 2442 O O . ILE B 1 75 ? -7.953 9.047 13.305 1 98.94 75 ILE B O 1
ATOM 2446 N N . VAL B 1 76 ? -9.445 9.852 11.773 1 98.69 76 VAL B N 1
ATOM 2447 C CA . VAL B 1 76 ? -10.32 10.492 12.742 1 98.69 76 VAL B CA 1
ATOM 2448 C C . VAL B 1 76 ? -11.734 9.93 12.617 1 98.69 76 VAL B C 1
ATOM 2450 O O . VAL B 1 76 ? -12.219 9.703 11.508 1 98.69 76 VAL B O 1
ATOM 2453 N N . ASN B 1 77 ? -12.359 9.711 13.727 1 97.69 77 ASN B N 1
ATOM 2454 C CA . ASN B 1 77 ? -13.781 9.367 13.797 1 97.69 77 ASN B CA 1
ATOM 2455 C C . ASN B 1 77 ? -14.648 10.602 13.984 1 97.69 77 ASN B C 1
ATOM 2457 O O . ASN B 1 77 ? -14.656 11.203 15.062 1 97.69 77 ASN B O 1
ATOM 2461 N N . HIS B 1 78 ? -15.438 10.938 12.961 1 95 78 HIS B N 1
ATOM 2462 C CA . HIS B 1 78 ? -16.25 12.148 13.016 1 95 78 HIS B CA 1
ATOM 2463 C C . HIS B 1 78 ? -17.703 11.82 13.391 1 95 78 HIS B C 1
ATOM 2465 O O . HIS B 1 78 ? -18.562 12.688 13.336 1 95 78 HIS B O 1
ATOM 2471 N N . THR B 1 79 ? -17.953 10.594 13.758 1 91.69 79 THR B N 1
ATOM 2472 C CA . THR B 1 79 ? -19.312 10.219 14.156 1 91.69 79 THR B CA 1
ATOM 2473 C C . THR B 1 79 ? -19.578 10.656 15.594 1 91.69 79 THR B C 1
ATOM 2475 O O . THR B 1 79 ? -20.703 10.531 16.078 1 91.69 79 THR B O 1
ATOM 2478 N N . VAL B 1 80 ? -18.625 11.211 16.281 1 88.94 80 VAL B N 1
ATOM 2479 C CA . VAL B 1 80 ? -18.75 11.703 17.656 1 88.94 80 VAL B CA 1
ATOM 2480 C C . VAL B 1 80 ? -18.875 13.227 17.641 1 88.94 80 VAL B C 1
ATOM 2482 O O . VAL B 1 80 ? -18.656 13.867 16.609 1 88.94 80 VAL B O 1
ATOM 2485 N N . SER B 1 81 ? -19.125 13.812 18.781 1 85.12 81 SER B N 1
ATOM 2486 C CA . SER B 1 81 ? -19.344 15.25 18.859 1 85.12 81 SER B CA 1
ATOM 2487 C C . SER B 1 81 ? -18.016 16.016 18.781 1 85.12 81 SER B C 1
ATOM 2489 O O . SER B 1 81 ? -16.953 15.414 18.891 1 85.12 81 SER B O 1
ATOM 2491 N N . GLY B 1 82 ? -18.188 17.344 18.438 1 90.94 82 GLY B N 1
ATOM 2492 C CA . GLY B 1 82 ? -17.016 18.188 18.375 1 90.94 82 GLY B CA 1
ATOM 2493 C C . GLY B 1 82 ? -16.234 18.062 17.078 1 90.94 82 GLY B C 1
ATOM 2494 O O . GLY B 1 82 ? -16.844 17.984 16 1 90.94 82 GLY B O 1
ATOM 2495 N N . LYS B 1 83 ? -14.898 18.109 17.203 1 93.81 83 LYS B N 1
ATOM 2496 C CA . LYS B 1 83 ? -14.055 18.062 16.016 1 93.81 83 LYS B CA 1
ATOM 2497 C C . LYS B 1 83 ? -13.805 16.625 15.57 1 93.81 83 LYS B C 1
ATOM 2499 O O . LYS B 1 83 ? -13.266 16.391 14.484 1 93.81 83 LYS B O 1
ATOM 2504 N N . GLY B 1 84 ? -14.258 15.672 16.297 1 96.06 84 GLY B N 1
ATOM 2505 C CA . GLY B 1 84 ? -13.93 14.273 16.062 1 96.06 84 GLY B CA 1
ATOM 2506 C C . GLY B 1 84 ? -12.891 13.742 17.031 1 96.06 84 GLY B C 1
ATOM 2507 O O . GLY B 1 84 ? -12.305 14.5 17.797 1 96.06 84 GLY B O 1
ATOM 2508 N N . ASP B 1 85 ? -12.789 12.43 17.016 1 96.19 85 ASP B N 1
ATOM 2509 C CA . ASP B 1 85 ? -11.797 11.766 17.844 1 96.19 85 ASP B CA 1
ATOM 2510 C C . ASP B 1 85 ? -10.727 11.086 16.984 1 96.19 85 ASP B C 1
ATOM 2512 O O . ASP B 1 85 ? -11.039 10.391 16.016 1 96.19 85 ASP B O 1
ATOM 2516 N N . ILE B 1 86 ? -9.477 11.336 17.391 1 97.81 86 ILE B N 1
ATOM 2517 C CA . ILE B 1 86 ? -8.375 10.68 16.703 1 97.81 86 ILE B CA 1
ATOM 2518 C C . ILE B 1 86 ? -8.383 9.188 17.031 1 97.81 86 ILE B C 1
ATOM 2520 O O . ILE B 1 86 ? -8.57 8.797 18.188 1 97.81 86 ILE B O 1
ATOM 2524 N N . VAL B 1 87 ? -8.258 8.344 16.047 1 98.06 87 VAL B N 1
ATOM 2525 C CA . VAL B 1 87 ? -8.195 6.898 16.25 1 98.06 87 VAL B CA 1
ATOM 2526 C C . VAL B 1 87 ? -6.75 6.426 16.125 1 98.06 87 VAL B C 1
ATOM 2528 O O . VAL B 1 87 ? -6.273 5.637 16.938 1 98.06 87 VAL B O 1
ATOM 2531 N N . CYS B 1 88 ? -6.023 6.855 15.109 1 98.12 88 CYS B N 1
ATOM 2532 C CA . CYS B 1 88 ? -4.648 6.418 14.875 1 98.12 88 CYS B CA 1
ATOM 2533 C C . CYS B 1 88 ? -3.865 7.477 14.109 1 98.12 88 CYS B C 1
ATOM 2535 O O . CYS B 1 88 ? -4.453 8.406 13.547 1 98.12 88 CYS B O 1
ATOM 2537 N N . THR B 1 89 ? -2.607 7.379 14.188 1 98.69 89 THR B N 1
ATOM 2538 C CA . THR B 1 89 ? -1.669 8.242 13.477 1 98.69 89 THR B CA 1
ATOM 2539 C C . THR B 1 89 ? -0.625 7.41 12.734 1 98.69 89 THR B C 1
ATOM 2541 O O . THR B 1 89 ? -0.488 6.211 12.984 1 98.69 89 THR B O 1
ATOM 2544 N N . GLY B 1 90 ? 0.011 8.039 11.766 1 98.69 90 GLY B N 1
ATOM 2545 C CA . GLY B 1 90 ? 1.137 7.461 11.047 1 98.69 90 GLY B CA 1
ATOM 2546 C C . GLY B 1 90 ? 2.053 8.5 10.438 1 98.69 90 GLY B C 1
ATOM 2547 O O . GLY B 1 90 ? 1.653 9.648 10.242 1 98.69 90 GLY B O 1
ATOM 2548 N N . GLU B 1 91 ? 3.229 8.156 10.297 1 98.69 91 GLU B N 1
ATOM 2549 C CA . GLU B 1 91 ? 4.215 8.906 9.523 1 98.69 91 GLU B CA 1
ATOM 2550 C C . GLU B 1 91 ? 5.043 7.977 8.641 1 98.69 91 GLU B C 1
ATOM 2552 O O . GLU B 1 91 ? 5.031 6.758 8.828 1 98.69 91 GLU B O 1
ATOM 2557 N N . ASN B 1 92 ? 5.617 8.555 7.617 1 98.5 92 ASN B N 1
ATOM 2558 C CA . ASN B 1 92 ? 6.48 7.734 6.781 1 98.5 92 ASN B CA 1
ATOM 2559 C C . ASN B 1 92 ? 7.574 7.055 7.598 1 98.5 92 ASN B C 1
ATOM 2561 O O . ASN B 1 92 ? 8.312 7.723 8.328 1 98.5 92 ASN B O 1
ATOM 2565 N N . MET B 1 93 ? 7.613 5.715 7.516 1 97.19 93 MET B N 1
ATOM 2566 C CA . MET B 1 93 ? 8.555 4.938 8.312 1 97.19 93 MET B CA 1
ATOM 2567 C C . MET B 1 93 ? 9.414 4.039 7.426 1 97.19 93 MET B C 1
ATOM 2569 O O . MET B 1 93 ? 10.062 3.117 7.914 1 97.19 93 MET B O 1
ATOM 2573 N N . SER B 1 94 ? 9.391 4.254 6.152 1 97.06 94 SER B N 1
ATOM 2574 C CA . SER B 1 94 ? 10.102 3.373 5.23 1 97.06 94 SER B CA 1
ATOM 2575 C C . SER B 1 94 ? 11.562 3.211 5.629 1 97.06 94 SER B C 1
ATOM 2577 O O . SER B 1 94 ? 12.062 2.09 5.754 1 97.06 94 SER B O 1
ATOM 2579 N N . HIS B 1 95 ? 12.266 4.32 5.996 1 94.56 95 HIS B N 1
ATOM 2580 C CA . HIS B 1 95 ? 13.695 4.285 6.289 1 94.56 95 HIS B CA 1
ATOM 2581 C C . HIS B 1 95 ? 13.953 3.775 7.703 1 94.56 95 HIS B C 1
ATOM 2583 O O . HIS B 1 95 ? 15.047 3.293 8 1 94.56 95 HIS B O 1
ATOM 2589 N N . GLN B 1 96 ? 12.953 3.893 8.555 1 94.94 96 GLN B N 1
ATOM 2590 C CA . GLN B 1 96 ? 13.117 3.426 9.93 1 94.94 96 GLN B CA 1
ATOM 2591 C C . GLN B 1 96 ? 12.836 1.929 10.039 1 94.94 96 GLN B C 1
ATOM 2593 O O . GLN B 1 96 ? 13.398 1.25 10.906 1 94.94 96 GLN B O 1
ATOM 2598 N N . SER B 1 97 ? 12.039 1.43 9.141 1 96.12 97 SER B N 1
ATOM 2599 C CA . SER B 1 97 ? 11.578 0.054 9.289 1 96.12 97 SER B CA 1
ATOM 2600 C C . SER B 1 97 ? 12.234 -0.863 8.258 1 96.12 97 SER B C 1
ATOM 2602 O O . SER B 1 97 ? 12.172 -2.088 8.383 1 96.12 97 SER B O 1
ATOM 2604 N N . GLY B 1 98 ? 12.805 -0.301 7.188 1 97.06 98 GLY B N 1
ATOM 2605 C CA . GLY B 1 98 ? 13.297 -1.109 6.082 1 97.06 98 GLY B CA 1
ATOM 2606 C C . GLY B 1 98 ? 12.195 -1.637 5.188 1 97.06 98 GLY B C 1
ATOM 2607 O O . GLY B 1 98 ? 12.43 -2.516 4.355 1 97.06 98 GLY B O 1
ATOM 2608 N N . ASN B 1 99 ? 11.031 -1.212 5.391 1 98.44 99 ASN B N 1
ATOM 2609 C CA . ASN B 1 99 ? 9.852 -1.585 4.613 1 98.44 99 ASN B CA 1
ATOM 2610 C C . ASN B 1 99 ? 9.438 -0.471 3.654 1 98.44 99 ASN B C 1
ATOM 2612 O O . ASN B 1 99 ? 8.906 0.554 4.082 1 98.44 99 ASN B O 1
ATOM 2616 N N . PRO B 1 100 ? 9.602 -0.684 2.354 1 98.5 100 PRO B N 1
ATOM 2617 C CA . PRO B 1 100 ? 9.406 0.4 1.389 1 98.5 100 PRO B CA 1
ATOM 2618 C C . PRO B 1 100 ? 7.945 0.808 1.243 1 98.5 100 PRO B C 1
ATOM 2620 O O . PRO B 1 100 ? 7.645 1.834 0.629 1 98.5 100 PRO B O 1
ATOM 2623 N N . ILE B 1 101 ? 6.98 0.087 1.787 1 98.62 101 ILE B N 1
ATOM 2624 C CA . ILE B 1 101 ? 5.574 0.411 1.574 1 98.62 101 ILE B CA 1
ATOM 2625 C C . ILE B 1 101 ? 5.047 1.231 2.75 1 98.62 101 ILE B C 1
ATOM 2627 O O . ILE B 1 101 ? 3.908 1.701 2.729 1 98.62 101 ILE B O 1
ATOM 2631 N N . MET B 1 102 ? 5.914 1.506 3.771 1 98.56 102 MET B N 1
ATOM 2632 C CA . MET B 1 102 ? 5.43 2.143 4.992 1 98.56 102 MET B CA 1
ATOM 2633 C C . MET B 1 102 ? 5.418 3.66 4.848 1 98.56 102 MET B C 1
ATOM 2635 O O . MET B 1 102 ? 6.047 4.367 5.637 1 98.56 102 MET B O 1
ATOM 2639 N N . HIS B 1 103 ? 4.66 4.145 3.869 1 98.88 103 HIS B N 1
ATOM 2640 C CA . HIS B 1 103 ? 4.316 5.562 3.793 1 98.88 103 HIS B CA 1
ATOM 2641 C C . HIS B 1 103 ? 3.426 5.977 4.957 1 98.88 103 HIS B C 1
ATOM 2643 O O . HIS B 1 103 ? 2.922 5.125 5.695 1 98.88 103 HIS B O 1
ATOM 2649 N N . GLY B 1 104 ? 3.283 7.309 5.145 1 98.88 104 GLY B N 1
ATOM 2650 C CA . GLY B 1 104 ? 2.514 7.812 6.27 1 98.88 104 GLY B CA 1
ATOM 2651 C C . GLY B 1 104 ? 1.101 7.262 6.32 1 98.88 104 GLY B C 1
ATOM 2652 O O . GLY B 1 104 ? 0.624 6.855 7.383 1 98.88 104 GLY B O 1
ATOM 2653 N N . GLU B 1 105 ? 0.372 7.254 5.188 1 98.94 105 GLU B N 1
ATOM 2654 C CA . GLU B 1 105 ? -0.995 6.746 5.105 1 98.94 105 GLU B CA 1
ATOM 2655 C C . GLU B 1 105 ? -1.048 5.25 5.402 1 98.94 105 GLU B C 1
ATOM 2657 O O . GLU B 1 105 ? -1.927 4.789 6.133 1 98.94 105 GLU B O 1
ATOM 2662 N N . MET B 1 106 ? -0.087 4.488 4.801 1 98.94 106 MET B N 1
ATOM 2663 C CA . MET B 1 106 ? -0.028 3.045 5.012 1 98.94 106 MET B CA 1
ATOM 2664 C C . MET B 1 106 ? 0.212 2.717 6.48 1 98.94 106 MET B C 1
ATOM 2666 O O . MET B 1 106 ? -0.451 1.845 7.043 1 98.94 106 MET B O 1
ATOM 2670 N N . ALA B 1 107 ? 1.137 3.434 7.066 1 98.81 107 ALA B N 1
ATOM 2671 C CA . ALA B 1 107 ? 1.441 3.254 8.484 1 98.81 107 ALA B CA 1
ATOM 2672 C C . ALA B 1 107 ? 0.218 3.547 9.352 1 98.81 107 ALA B C 1
ATOM 2674 O O . ALA B 1 107 ? -0.073 2.809 10.297 1 98.81 107 ALA B O 1
ATOM 2675 N N . ALA B 1 108 ? -0.479 4.613 9.07 1 98.94 108 ALA B N 1
ATOM 2676 C CA . ALA B 1 108 ? -1.66 4.988 9.836 1 98.94 108 ALA B CA 1
ATOM 2677 C C . ALA B 1 108 ? -2.752 3.93 9.719 1 98.94 108 ALA B C 1
ATOM 2679 O O . ALA B 1 108 ? -3.371 3.553 10.719 1 98.94 108 ALA B O 1
ATOM 2680 N N . ILE B 1 109 ? -2.994 3.447 8.508 1 98.94 109 ILE B N 1
ATOM 2681 C CA . ILE B 1 109 ? -4.031 2.447 8.281 1 98.94 109 ILE B CA 1
ATOM 2682 C C . ILE B 1 109 ? -3.676 1.157 9.016 1 98.94 109 ILE B C 1
ATOM 2684 O O . ILE B 1 109 ? -4.523 0.559 9.68 1 98.94 109 ILE B O 1
ATOM 2688 N N . ALA B 1 110 ? -2.432 0.73 8.891 1 98.69 110 ALA B N 1
ATOM 2689 C CA . ALA B 1 110 ? -1.981 -0.455 9.617 1 98.69 110 ALA B CA 1
ATOM 2690 C C . ALA B 1 110 ? -2.143 -0.271 11.117 1 98.69 110 ALA B C 1
ATOM 2692 O O . ALA B 1 110 ? -2.609 -1.177 11.812 1 98.69 110 ALA B O 1
ATOM 2693 N N . ASN B 1 111 ? -1.728 0.882 11.617 1 98.56 111 ASN B N 1
ATOM 2694 C CA . ASN B 1 111 ? -1.87 1.212 13.031 1 98.56 111 ASN B CA 1
ATOM 2695 C C . ASN B 1 111 ? -3.328 1.149 13.477 1 98.56 111 ASN B C 1
ATOM 2697 O O . ASN B 1 111 ? -3.633 0.607 14.539 1 98.56 111 ASN B O 1
ATOM 2701 N N . CYS B 1 112 ? -4.234 1.676 12.68 1 98.62 112 CYS B N 1
ATOM 2702 C CA . CYS B 1 112 ? -5.656 1.638 13 1 98.62 112 CYS B CA 1
ATOM 2703 C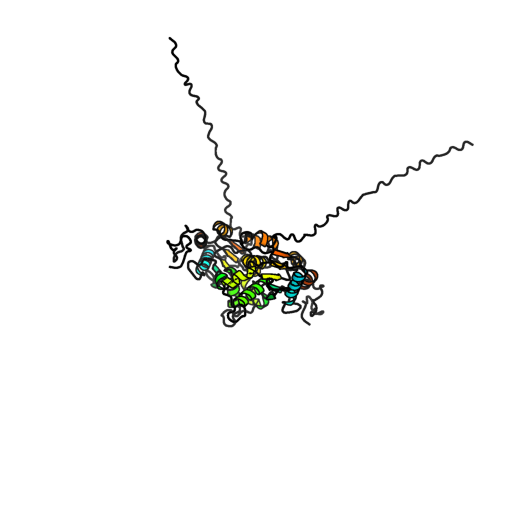 C . CYS B 1 112 ? -6.156 0.201 13.078 1 98.62 112 CYS B C 1
ATOM 2705 O O . CYS B 1 112 ? -6.91 -0.148 13.992 1 98.62 112 CYS B O 1
ATOM 2707 N N . SER B 1 113 ? -5.773 -0.608 12.102 1 98.56 113 SER B N 1
ATOM 2708 C CA . SER B 1 113 ? -6.199 -2.004 12.109 1 98.56 113 SER B CA 1
ATOM 2709 C C . SER B 1 113 ? -5.777 -2.699 13.406 1 98.56 113 SER B C 1
ATOM 2711 O O . SER B 1 113 ? -6.559 -3.447 13.992 1 98.56 113 SER B O 1
ATOM 2713 N N . GLN B 1 114 ? -4.562 -2.412 13.836 1 98.25 114 GLN B N 1
ATOM 2714 C CA . GLN B 1 114 ? -4.055 -2.992 15.078 1 98.25 114 GLN B CA 1
ATOM 2715 C C . GLN B 1 114 ? -4.844 -2.492 16.281 1 98.25 114 GLN B C 1
ATOM 2717 O O . GLN B 1 114 ? -5.238 -3.279 17.141 1 98.25 114 GLN B O 1
ATOM 2722 N N . ILE B 1 115 ? -5.055 -1.227 16.328 1 98.31 115 ILE B N 1
ATOM 2723 C CA . ILE B 1 115 ? -5.73 -0.604 17.469 1 98.31 115 ILE B CA 1
ATOM 2724 C C . ILE B 1 115 ? -7.172 -1.103 17.547 1 98.31 115 ILE B C 1
ATOM 2726 O O . ILE B 1 115 ? -7.656 -1.445 18.625 1 98.31 115 ILE B O 1
ATOM 2730 N N . LEU B 1 116 ? -7.812 -1.203 16.4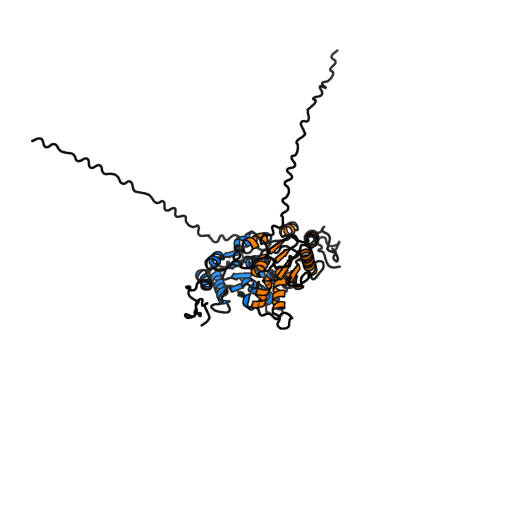38 1 98.38 116 LEU B N 1
ATOM 2731 C CA . LEU B 1 116 ? -9.219 -1.581 16.391 1 98.38 116 LEU B CA 1
ATOM 2732 C C . LEU B 1 116 ? -9.406 -3.043 16.781 1 98.38 116 LEU B C 1
ATOM 2734 O O . LEU B 1 116 ? -10.391 -3.396 17.438 1 98.38 116 LEU B O 1
ATOM 2738 N N . THR B 1 117 ? -8.414 -3.893 16.453 1 98.31 117 THR B N 1
ATOM 2739 C CA . THR B 1 117 ? -8.586 -5.324 16.672 1 98.31 117 THR B CA 1
ATOM 2740 C C . THR B 1 117 ? -7.879 -5.77 17.953 1 98.31 117 THR B C 1
ATOM 2742 O O . THR B 1 117 ? -7.945 -6.941 18.328 1 98.31 117 THR B O 1
ATOM 2745 N N . ASP B 1 118 ? -7.16 -4.863 18.672 1 97.88 118 ASP B N 1
ATOM 2746 C CA . ASP B 1 118 ? -6.457 -5.211 19.906 1 97.88 118 ASP B CA 1
ATOM 2747 C C . ASP B 1 118 ? -7.422 -5.746 20.953 1 97.88 118 ASP B C 1
ATOM 2749 O O . ASP B 1 118 ? -8.281 -5.008 21.453 1 97.88 118 ASP B O 1
ATOM 2753 N N . PRO B 1 119 ? -7.219 -7.035 21.312 1 97 119 PRO B N 1
ATOM 2754 C CA . PRO B 1 119 ? -8.172 -7.633 22.266 1 97 119 PRO B CA 1
ATOM 2755 C C . PRO B 1 119 ? -8.117 -6.992 23.641 1 97 119 PRO B C 1
ATOM 2757 O O . PRO B 1 119 ? -9.039 -7.16 24.438 1 97 119 PRO B O 1
ATOM 2760 N N . THR B 1 120 ? -7.062 -6.32 23.938 1 97.81 120 THR B N 1
ATOM 2761 C CA . THR B 1 120 ? -6.91 -5.688 25.25 1 97.81 120 THR B CA 1
ATOM 2762 C C . THR B 1 120 ? -7.184 -4.191 25.156 1 97.81 120 THR B C 1
ATOM 2764 O O . THR B 1 120 ? -7.023 -3.465 26.141 1 97.81 120 THR B O 1
ATOM 2767 N N . GLY B 1 121 ? -7.445 -3.752 23.984 1 96.12 121 GLY B N 1
ATOM 2768 C CA . GLY B 1 121 ? -7.691 -2.336 23.766 1 96.12 121 GLY B CA 1
ATOM 2769 C C . GLY B 1 121 ? -9.148 -1.952 23.906 1 96.12 121 GLY B C 1
ATOM 2770 O O . GLY B 1 121 ? -10.008 -2.814 24.125 1 96.12 121 GLY B O 1
ATOM 2771 N N . PRO B 1 122 ? -9.414 -0.712 23.75 1 94.88 122 PRO B N 1
ATOM 2772 C CA . PRO B 1 122 ? -10.758 -0.201 24.031 1 94.88 122 PRO B CA 1
ATOM 2773 C C . PRO B 1 122 ? -11.781 -0.613 22.984 1 94.88 122 PRO B C 1
ATOM 2775 O O . PRO B 1 122 ? -12.984 -0.664 23.266 1 94.88 122 PRO B O 1
ATOM 2778 N N . TYR B 1 123 ? -11.367 -0.925 21.781 1 96.44 123 TYR B N 1
ATOM 2779 C CA . TYR B 1 123 ? -12.312 -1.224 20.719 1 96.44 123 TYR B CA 1
ATOM 2780 C C . TYR B 1 123 ? -12.594 -2.719 20.641 1 96.44 123 TYR B C 1
ATOM 2782 O O . TYR B 1 123 ? -13.742 -3.133 20.484 1 96.44 123 TYR B O 1
ATOM 2790 N N . ASN B 1 124 ? -11.484 -3.547 20.656 1 97.62 124 ASN B N 1
ATOM 2791 C CA . ASN B 1 124 ? -11.578 -5.004 20.688 1 97.62 124 ASN B CA 1
ATOM 2792 C C . ASN B 1 124 ? -12.531 -5.527 19.609 1 97.62 124 ASN B C 1
ATOM 2794 O O . ASN B 1 124 ? -13.422 -6.324 19.906 1 97.62 124 ASN B O 1
ATOM 2798 N N . MET B 1 125 ? -12.414 -5.047 18.453 1 98.38 125 MET B N 1
ATOM 2799 C CA . MET B 1 125 ? -13.266 -5.441 17.328 1 98.38 125 MET B CA 1
ATOM 2800 C C . MET B 1 125 ? -12.789 -6.75 16.719 1 98.38 125 MET B C 1
ATOM 2802 O O . MET B 1 125 ? -11.594 -7.059 16.766 1 98.38 125 MET B O 1
ATOM 2806 N N . THR B 1 126 ? -13.75 -7.52 16.156 1 98.25 126 THR B N 1
ATOM 2807 C CA . THR B 1 126 ? -13.359 -8.594 15.242 1 98.25 126 THR B CA 1
ATOM 2808 C C . THR B 1 126 ? -12.719 -8.023 13.977 1 98.25 126 THR B C 1
ATOM 2810 O O . THR B 1 126 ? -12.844 -6.832 13.688 1 98.25 126 THR B O 1
ATOM 2813 N N . VAL B 1 127 ? -12.047 -8.844 13.211 1 97.81 127 VAL B N 1
ATOM 2814 C CA . VAL B 1 127 ? -11.398 -8.398 11.984 1 97.81 127 VAL B CA 1
ATOM 2815 C C . VAL B 1 127 ? -12.445 -7.867 11.008 1 97.81 127 VAL B C 1
ATOM 2817 O O . VAL B 1 127 ? -12.219 -6.863 10.328 1 97.81 127 VAL B O 1
ATOM 2820 N N . ALA B 1 128 ? -13.609 -8.477 10.922 1 97.44 128 ALA B N 1
ATOM 2821 C CA . ALA B 1 128 ? -14.688 -8.039 10.031 1 97.44 128 ALA B CA 1
ATOM 2822 C C . ALA B 1 128 ? -15.211 -6.668 10.453 1 97.44 128 ALA B C 1
ATOM 2824 O O . ALA B 1 128 ? -15.461 -5.809 9.602 1 97.44 128 ALA B O 1
ATOM 2825 N N . GLU B 1 129 ? -15.359 -6.484 11.711 1 98 129 GLU B N 1
ATOM 2826 C CA . GLU B 1 129 ? -15.828 -5.207 12.234 1 98 129 GLU B CA 1
ATOM 2827 C C . GLU B 1 129 ? -14.828 -4.094 11.969 1 98 129 GLU B C 1
ATOM 2829 O O . GLU B 1 129 ? -15.211 -2.973 11.633 1 98 129 GLU B O 1
ATOM 2834 N N . ALA B 1 130 ? -13.594 -4.426 12.164 1 98.19 130 ALA B N 1
ATOM 2835 C CA . ALA B 1 130 ? -12.539 -3.441 11.938 1 98.19 130 ALA B CA 1
ATOM 2836 C C . ALA B 1 130 ? -12.523 -2.975 10.484 1 98.19 130 ALA B C 1
ATOM 2838 O O . ALA B 1 130 ? -12.438 -1.774 10.219 1 98.19 130 ALA B O 1
ATOM 2839 N N . LEU B 1 131 ? -12.633 -3.9 9.594 1 98.12 131 LEU B N 1
ATOM 2840 C CA . LEU B 1 131 ? -12.656 -3.557 8.172 1 98.12 131 LEU B CA 1
ATOM 2841 C C . LEU B 1 131 ? -13.852 -2.662 7.855 1 98.12 131 LEU B C 1
ATOM 2843 O O . LEU B 1 131 ? -13.727 -1.703 7.09 1 98.12 131 LEU B O 1
ATOM 2847 N N . ALA B 1 132 ? -14.953 -2.928 8.43 1 97.5 132 ALA B N 1
ATOM 2848 C CA . ALA B 1 132 ? -16.156 -2.148 8.195 1 97.5 132 ALA B CA 1
ATOM 2849 C C . ALA B 1 132 ? -16.047 -0.76 8.812 1 97.5 132 ALA B C 1
ATOM 2851 O O . ALA B 1 132 ? -16.609 0.207 8.297 1 97.5 132 ALA B O 1
ATOM 2852 N N . ALA B 1 133 ? -15.336 -0.663 9.867 1 97.75 133 ALA B N 1
ATOM 2853 C CA . ALA B 1 133 ? -15.258 0.577 10.633 1 97.75 133 ALA B CA 1
ATOM 2854 C C . ALA B 1 133 ? -14.594 1.683 9.82 1 97.75 133 ALA B C 1
ATOM 2856 O O . ALA B 1 133 ? -14.844 2.869 10.055 1 97.75 133 ALA B O 1
ATOM 2857 N N . PHE B 1 134 ? -13.75 1.341 8.859 1 98.31 134 PHE B N 1
ATOM 2858 C CA . PHE B 1 134 ? -13.023 2.336 8.078 1 98.31 134 PHE B CA 1
ATOM 2859 C C . PHE B 1 134 ? -13.984 3.25 7.332 1 98.31 134 PHE B C 1
ATOM 2861 O O . PHE B 1 134 ? -13.672 4.41 7.062 1 98.31 134 PHE B O 1
ATOM 2868 N N . SER B 1 135 ? -15.148 2.799 7.023 1 97.56 135 SER B N 1
ATOM 2869 C CA . SER B 1 135 ? -16.125 3.568 6.254 1 97.56 135 SER B CA 1
ATOM 2870 C C . SER B 1 135 ? -16.656 4.746 7.062 1 97.56 135 SER B C 1
ATOM 2872 O O . SER B 1 135 ? -17.266 5.66 6.504 1 97.56 135 SER B O 1
ATOM 2874 N N . ASP B 1 136 ? -16.406 4.738 8.367 1 96.62 136 ASP B N 1
ATOM 2875 C CA . ASP B 1 136 ? -16.875 5.824 9.234 1 96.62 136 ASP B CA 1
ATOM 2876 C C . ASP B 1 136 ? -15.734 6.797 9.547 1 96.62 136 ASP B C 1
ATOM 2878 O O . ASP B 1 136 ? -15.945 7.805 10.219 1 96.62 136 ASP B O 1
ATOM 2882 N N . LEU B 1 137 ? -14.602 6.527 9.039 1 98.25 137 LEU B N 1
ATOM 2883 C CA . LEU B 1 137 ? -13.414 7.285 9.422 1 98.25 137 LEU B CA 1
ATOM 2884 C C . LEU B 1 137 ? -12.977 8.219 8.297 1 98.25 137 LEU B C 1
ATOM 2886 O O . LEU B 1 137 ? -13.242 7.945 7.121 1 98.25 137 LEU B O 1
ATOM 2890 N N . THR B 1 138 ? -12.375 9.328 8.656 1 98.69 138 THR B N 1
ATOM 2891 C CA . THR B 1 138 ? -11.727 10.266 7.738 1 98.69 138 THR B CA 1
ATOM 2892 C C . THR B 1 138 ? -10.211 10.203 7.887 1 98.69 138 THR B C 1
ATOM 2894 O O . THR B 1 138 ? -9.688 10.172 9 1 98.69 138 THR B O 1
ATOM 2897 N N . ILE B 1 139 ? -9.516 10.141 6.754 1 98.94 139 ILE B N 1
ATOM 2898 C CA . ILE B 1 139 ? -8.062 10.156 6.77 1 98.94 139 ILE B CA 1
ATOM 2899 C C . ILE B 1 139 ? -7.551 11.523 6.336 1 98.94 139 ILE B C 1
ATOM 2901 O O . ILE B 1 139 ? -7.965 12.047 5.297 1 98.94 139 ILE B O 1
ATOM 2905 N N . TYR B 1 140 ? -6.73 12.164 7.191 1 98.94 140 TYR B N 1
ATOM 2906 C CA . TYR B 1 140 ? -6.074 13.438 6.926 1 98.94 140 TYR B CA 1
ATOM 2907 C C . TYR B 1 140 ? -4.574 13.242 6.738 1 98.94 140 TYR B C 1
ATOM 2909 O O . TYR B 1 140 ? -3.898 12.688 7.609 1 98.94 140 TYR B O 1
ATOM 2917 N N . THR B 1 141 ? -4.039 13.648 5.629 1 98.94 141 THR B N 1
ATOM 2918 C CA . THR B 1 141 ? -2.611 13.578 5.34 1 98.94 141 THR B CA 1
ATOM 2919 C C . THR B 1 141 ? -2.072 14.953 4.953 1 98.94 141 THR B C 1
ATOM 2921 O O . THR B 1 141 ? -2.777 15.75 4.336 1 98.94 141 THR B O 1
ATOM 2924 N N . ASN B 1 142 ? -0.854 15.266 5.34 1 98.88 142 ASN B N 1
ATOM 2925 C CA . ASN B 1 142 ? -0.346 16.609 5.086 1 98.88 142 ASN B CA 1
ATOM 2926 C C . ASN B 1 142 ? 0.126 16.766 3.643 1 98.88 142 ASN B C 1
ATOM 2928 O O . ASN B 1 142 ? 0.411 17.875 3.195 1 98.88 142 ASN B O 1
ATOM 2932 N N . ALA B 1 143 ? 0.163 15.688 2.916 1 98.94 143 ALA B N 1
ATOM 2933 C CA . ALA B 1 143 ? 0.483 15.742 1.492 1 98.94 143 ALA B CA 1
ATOM 2934 C C . ALA B 1 143 ? -0.396 14.789 0.692 1 98.94 143 ALA B C 1
ATOM 2936 O O . ALA B 1 143 ? -0.864 13.773 1.222 1 98.94 143 ALA B O 1
ATOM 2937 N N . GLU B 1 144 ? -0.604 15.125 -0.581 1 98.94 144 GLU B N 1
ATOM 2938 C CA . GLU B 1 144 ? -1.366 14.25 -1.466 1 98.94 144 GLU B CA 1
ATOM 2939 C C . GLU B 1 144 ? -0.739 12.859 -1.541 1 98.94 144 GLU B C 1
ATOM 2941 O O . GLU B 1 144 ? 0.472 12.727 -1.73 1 98.94 144 GLU B O 1
ATOM 2946 N N . SER B 1 145 ? -1.568 11.844 -1.399 1 98.94 145 SER B N 1
ATOM 2947 C CA . SER B 1 145 ? -1.122 10.453 -1.401 1 98.94 145 SER B CA 1
ATOM 2948 C C . SER B 1 145 ? -0.607 10.039 -2.777 1 98.94 145 SER B C 1
ATOM 2950 O O . SER B 1 145 ? -1.204 10.383 -3.799 1 98.94 145 SER B O 1
ATOM 2952 N N . CYS B 1 146 ? 0.498 9.328 -2.795 1 98.88 146 CYS B N 1
ATOM 2953 C CA . CYS B 1 146 ? 0.883 8.664 -4.035 1 98.88 146 CYS B CA 1
ATOM 2954 C C . CYS B 1 146 ? -0.163 7.637 -4.449 1 98.88 146 CYS B C 1
ATOM 2956 O O . CYS B 1 146 ? -1.067 7.32 -3.678 1 98.88 146 CYS B O 1
ATOM 2958 N N . PRO B 1 147 ? -0.094 7.094 -5.641 1 98.94 147 PRO B N 1
ATOM 2959 C CA . PRO B 1 147 ? -1.133 6.152 -6.066 1 98.94 147 PRO B CA 1
ATOM 2960 C C . PRO B 1 147 ? -1.193 4.902 -5.191 1 98.94 147 PRO B C 1
ATOM 2962 O O . PRO B 1 147 ? -2.262 4.309 -5.031 1 98.94 147 PRO B O 1
ATOM 2965 N N . MET B 1 148 ? -0.105 4.453 -4.578 1 98.94 148 MET B N 1
ATOM 2966 C CA . MET B 1 148 ? -0.163 3.373 -3.596 1 98.94 148 MET B CA 1
ATOM 2967 C C . MET B 1 148 ? -1.132 3.715 -2.469 1 98.94 148 MET B C 1
ATOM 2969 O O . MET B 1 148 ? -2.078 2.969 -2.211 1 98.94 148 MET B O 1
ATOM 2973 N N . CYS B 1 149 ? -0.934 4.84 -1.922 1 99 149 CYS B N 1
ATOM 2974 C CA . CYS B 1 149 ? -1.681 5.223 -0.73 1 99 149 CYS B CA 1
ATOM 2975 C C . CYS B 1 149 ? -3.096 5.66 -1.092 1 99 149 CYS B C 1
ATOM 2977 O O . CYS B 1 149 ? -4.035 5.422 -0.334 1 99 149 CYS B O 1
ATOM 2979 N N . ALA B 1 150 ? -3.242 6.379 -2.207 1 98.94 150 ALA B N 1
ATOM 2980 C CA . ALA B 1 150 ? -4.578 6.766 -2.643 1 98.94 150 ALA B CA 1
ATOM 2981 C C . ALA B 1 150 ? -5.449 5.543 -2.902 1 98.94 150 ALA B C 1
ATOM 2983 O O . ALA B 1 150 ? -6.633 5.527 -2.553 1 98.94 150 ALA B O 1
ATOM 2984 N N . SER B 1 151 ? -4.863 4.551 -3.557 1 98.94 151 SER B N 1
ATOM 2985 C CA . SER B 1 151 ? -5.59 3.307 -3.797 1 98.94 151 SER B CA 1
ATOM 2986 C C . SER B 1 151 ? -5.93 2.604 -2.486 1 98.94 151 SER B C 1
ATOM 2988 O O . SER B 1 151 ? -7.023 2.055 -2.338 1 98.94 151 SER B O 1
ATOM 2990 N N . ALA B 1 152 ? -4.98 2.602 -1.534 1 98.94 152 ALA B N 1
ATOM 2991 C CA . ALA B 1 152 ? -5.238 2.033 -0.213 1 98.94 152 ALA B CA 1
ATOM 2992 C C . ALA B 1 152 ? -6.449 2.691 0.441 1 98.94 152 ALA B C 1
ATOM 2994 O O . ALA B 1 152 ? -7.285 2.01 1.037 1 98.94 152 ALA B O 1
ATOM 2995 N N . ILE B 1 153 ? -6.504 3.988 0.32 1 98.94 153 ILE B N 1
ATOM 2996 C CA . ILE B 1 153 ? -7.59 4.766 0.9 1 98.94 153 ILE B CA 1
ATOM 2997 C C . ILE B 1 153 ? -8.922 4.34 0.281 1 98.94 153 ILE B C 1
ATOM 2999 O O . ILE B 1 153 ? -9.914 4.152 0.991 1 98.94 153 ILE B O 1
ATOM 3003 N N . ARG B 1 154 ? -8.93 4.121 -1.009 1 98.88 154 ARG B N 1
ATOM 3004 C CA . ARG B 1 154 ? -10.141 3.682 -1.69 1 98.88 154 ARG B CA 1
ATOM 3005 C C . ARG B 1 154 ? -10.516 2.262 -1.28 1 98.88 154 ARG B C 1
ATOM 3007 O O . ARG B 1 154 ? -11.68 1.98 -0.984 1 98.88 154 ARG B O 1
ATOM 3014 N N . TRP B 1 155 ? -9.539 1.374 -1.256 1 98.75 155 TRP B N 1
ATOM 3015 C CA . TRP B 1 155 ? -9.805 -0.005 -0.861 1 98.75 155 TRP B CA 1
ATOM 3016 C C . TRP B 1 155 ? -10.359 -0.069 0.558 1 98.75 155 TRP B C 1
ATOM 3018 O O . TRP B 1 155 ? -11.234 -0.884 0.852 1 98.75 155 TRP B O 1
ATOM 3028 N N . ALA B 1 156 ? -9.812 0.767 1.454 1 98.69 156 ALA B N 1
ATOM 3029 C CA . ALA B 1 156 ? -10.234 0.768 2.852 1 98.69 156 ALA B CA 1
ATOM 3030 C C . ALA B 1 156 ? -11.672 1.264 2.986 1 98.69 156 ALA B C 1
ATOM 3032 O O . ALA B 1 156 ? -12.367 0.928 3.949 1 98.69 156 ALA B O 1
ATOM 3033 N N . GLY B 1 157 ? -12.07 2.137 2.031 1 98.38 157 GLY B N 1
ATOM 3034 C CA . GLY B 1 157 ? -13.445 2.621 2.021 1 98.38 157 GLY B CA 1
ATOM 3035 C C . GLY B 1 157 ? -13.68 3.758 2.996 1 98.38 157 GLY B C 1
ATOM 3036 O O . GLY B 1 157 ? -14.75 3.846 3.609 1 98.38 157 GLY B O 1
ATOM 3037 N N . PHE B 1 158 ? -12.711 4.66 3.143 1 98.62 158 PHE B N 1
ATOM 3038 C CA . PHE B 1 158 ? -12.836 5.793 4.051 1 98.62 158 PHE B CA 1
ATOM 3039 C C . PHE B 1 158 ? -14.031 6.664 3.668 1 98.62 158 PHE B C 1
ATOM 3041 O O . PHE B 1 158 ? -14.391 6.754 2.49 1 98.62 158 PHE B O 1
ATOM 3048 N N . ARG B 1 159 ? -14.539 7.266 4.645 1 97.5 159 ARG B N 1
ATOM 3049 C CA . ARG B 1 159 ? -15.594 8.234 4.398 1 97.5 159 ARG B CA 1
ATOM 3050 C C . ARG B 1 159 ? -15.062 9.438 3.625 1 97.5 159 ARG B C 1
ATOM 3052 O O . ARG B 1 159 ? -15.695 9.898 2.67 1 97.5 159 ARG B O 1
ATOM 3059 N N . GLU B 1 160 ? -13.914 9.953 4.125 1 98.25 160 GLU B N 1
ATOM 3060 C CA . GLU B 1 160 ? -13.297 11.133 3.516 1 98.25 160 GLU B CA 1
ATOM 3061 C C . GLU B 1 160 ? -11.773 11.016 3.512 1 98.25 160 GLU B C 1
ATOM 3063 O O . GLU B 1 160 ? -11.188 10.484 4.453 1 98.25 160 GLU B O 1
ATOM 3068 N N . TYR B 1 161 ? -11.234 11.5 2.426 1 98.88 161 TYR B N 1
ATOM 3069 C CA . TYR B 1 161 ? -9.797 11.672 2.209 1 98.88 161 TYR B CA 1
ATOM 3070 C C . TYR B 1 161 ? -9.453 13.141 2 1 98.88 161 TYR B C 1
ATOM 3072 O O . TYR B 1 161 ? -9.906 13.766 1.039 1 98.88 161 TYR B O 1
ATOM 3080 N N . VAL B 1 162 ? -8.672 13.703 2.959 1 98.94 162 VAL B N 1
ATOM 3081 C CA . VAL B 1 162 ? -8.289 15.109 2.951 1 98.94 162 VAL B CA 1
ATOM 3082 C C . VAL B 1 162 ? -6.766 15.234 2.916 1 98.94 162 VAL B C 1
ATOM 3084 O O . VAL B 1 162 ? -6.066 14.57 3.689 1 98.94 162 VAL B O 1
ATOM 3087 N N . TYR B 1 163 ? -6.227 16.078 2.023 1 98.94 163 TYR B N 1
ATOM 3088 C CA . TYR B 1 163 ? -4.773 16.219 1.998 1 98.94 163 TYR B CA 1
ATOM 3089 C C . TYR B 1 163 ? -4.359 17.672 1.835 1 98.94 163 TYR B C 1
ATOM 3091 O O . TYR B 1 163 ? -5.16 18.516 1.408 1 98.94 163 TYR B O 1
ATOM 3099 N N . GLY B 1 164 ? -3.109 18 2.213 1 98.88 164 GLY B N 1
ATOM 3100 C CA . GLY B 1 164 ? -2.51 19.312 2.084 1 98.88 164 GLY B CA 1
ATOM 3101 C C . GLY B 1 164 ? -1.729 19.484 0.795 1 98.88 164 GLY B C 1
ATOM 3102 O O . GLY B 1 164 ? -2.316 19.609 -0.283 1 98.88 164 GLY B O 1
ATOM 3103 N N . THR B 1 165 ? -0.413 19.391 0.817 1 98.94 165 THR B N 1
ATOM 3104 C CA . THR B 1 165 ? 0.511 19.625 -0.285 1 98.94 165 THR B CA 1
ATOM 3105 C C . THR B 1 165 ? 0.243 18.672 -1.438 1 98.94 165 THR B C 1
ATOM 3107 O O . THR B 1 165 ? 0.153 17.453 -1.234 1 98.94 165 THR B O 1
ATOM 3110 N N . SER B 1 166 ? 0.163 19.141 -2.662 1 98.88 166 SER B N 1
ATOM 3111 C CA . SER B 1 166 ? -0.191 18.344 -3.822 1 98.88 166 SER B CA 1
ATOM 3112 C C . SER B 1 166 ? 1.03 17.625 -4.391 1 98.88 166 SER B C 1
ATOM 3114 O O . SER B 1 166 ? 2.166 18.031 -4.137 1 98.88 166 SER B O 1
ATOM 3116 N N . ILE B 1 167 ? 0.751 16.578 -5.145 1 98.88 167 ILE B N 1
ATOM 3117 C CA . ILE B 1 167 ? 1.803 15.867 -5.871 1 98.88 167 ILE B CA 1
ATOM 3118 C C . ILE B 1 167 ? 2.518 16.844 -6.812 1 98.88 167 ILE B C 1
ATOM 3120 O O . ILE B 1 167 ? 3.746 16.812 -6.914 1 98.88 167 ILE B O 1
ATOM 3124 N N . ASP B 1 168 ? 1.786 17.719 -7.441 1 98.56 168 ASP B N 1
ATOM 3125 C CA . ASP B 1 168 ? 2.383 18.703 -8.328 1 98.56 168 ASP B CA 1
ATOM 3126 C C . ASP B 1 168 ? 3.379 19.594 -7.582 1 98.56 168 ASP B C 1
ATOM 3128 O O . ASP B 1 168 ? 4.469 19.875 -8.086 1 98.56 168 ASP B O 1
ATOM 3132 N N . GLU B 1 169 ? 2.967 20.062 -6.422 1 98.69 169 GLU B N 1
ATOM 3133 C CA . GLU B 1 169 ? 3.861 20.891 -5.613 1 98.69 169 GLU B CA 1
ATOM 3134 C C . GLU B 1 169 ? 5.09 20.094 -5.172 1 98.69 169 GLU B C 1
ATOM 3136 O O . GLU B 1 169 ? 6.207 20.625 -5.18 1 98.69 169 GLU B O 1
ATOM 3141 N N . LEU B 1 170 ? 4.898 18.812 -4.793 1 98.75 170 LEU B N 1
ATOM 3142 C CA . LEU B 1 170 ? 6.02 17.969 -4.422 1 98.75 170 LEU B CA 1
ATOM 3143 C C . LEU B 1 170 ? 7.008 17.828 -5.578 1 98.75 170 LEU B C 1
ATOM 3145 O O . LEU B 1 170 ? 8.219 17.953 -5.383 1 98.75 170 LEU B O 1
ATOM 3149 N N . VAL B 1 171 ? 6.465 17.594 -6.742 1 98.56 171 VAL B N 1
ATOM 3150 C CA . VAL B 1 171 ? 7.297 17.469 -7.93 1 98.56 171 VAL B CA 1
ATOM 3151 C C . VAL B 1 171 ? 8.062 18.766 -8.18 1 98.56 171 VAL B C 1
ATOM 3153 O O . VAL B 1 171 ? 9.273 18.734 -8.43 1 98.56 171 VAL B O 1
ATOM 3156 N N . ARG B 1 172 ? 7.391 19.875 -8.086 1 98 172 ARG B N 1
ATOM 3157 C CA . ARG B 1 172 ? 8.023 21.172 -8.281 1 98 172 ARG B CA 1
ATOM 3158 C C . ARG B 1 172 ? 9.172 21.375 -7.305 1 98 172 ARG B C 1
ATOM 3160 O O . ARG B 1 172 ? 10.164 22.031 -7.633 1 98 172 ARG B O 1
ATOM 3167 N N . ARG B 1 173 ? 9.086 20.75 -6.176 1 97.38 173 ARG B N 1
ATOM 3168 C CA . ARG B 1 173 ? 10.078 20.938 -5.121 1 97.38 173 ARG B CA 1
ATOM 3169 C C . ARG B 1 173 ? 11.172 19.875 -5.199 1 97.38 173 ARG B C 1
ATOM 3171 O O . ARG B 1 173 ? 12.031 19.797 -4.312 1 97.38 173 ARG B O 1
ATOM 3178 N N . GLY B 1 174 ? 11.109 18.984 -6.109 1 97.38 174 GLY B N 1
ATOM 3179 C CA . GLY B 1 174 ? 12.219 18.094 -6.379 1 97.38 174 GLY B CA 1
ATOM 3180 C C . GLY B 1 174 ? 11.984 16.672 -5.875 1 97.38 174 GLY B C 1
ATOM 3181 O O . GLY B 1 174 ? 12.875 15.828 -5.953 1 97.38 174 GLY B O 1
ATOM 3182 N N . TRP B 1 175 ? 10.758 16.422 -5.379 1 98.06 175 TRP B N 1
ATOM 3183 C CA . TRP B 1 175 ? 10.453 15.086 -4.879 1 98.06 175 TRP B CA 1
ATOM 3184 C C . TRP B 1 175 ? 10.102 14.141 -6.023 1 98.06 175 TRP B C 1
ATOM 3186 O O . TRP B 1 175 ? 9.273 14.477 -6.879 1 98.06 175 TRP B O 1
ATOM 3196 N N . ASP B 1 176 ? 10.75 12.945 -6.004 1 97.81 176 ASP B N 1
ATOM 3197 C CA . ASP B 1 176 ? 10.305 11.891 -6.902 1 97.81 176 ASP B CA 1
ATOM 3198 C C . ASP B 1 176 ? 8.883 11.445 -6.562 1 97.81 176 ASP B C 1
ATOM 3200 O O . ASP B 1 176 ? 8.531 11.305 -5.391 1 97.81 176 ASP B O 1
ATOM 3204 N N . GLN B 1 177 ? 8.086 11.359 -7.598 1 98.5 177 GLN B N 1
ATOM 3205 C CA . GLN B 1 177 ? 6.699 10.93 -7.418 1 98.5 177 GLN B CA 1
ATOM 3206 C C . GLN B 1 177 ? 6.258 9.992 -8.539 1 98.5 177 GLN B C 1
ATOM 3208 O O . GLN B 1 177 ? 6.863 9.977 -9.609 1 98.5 177 GLN B O 1
ATOM 3213 N N . ILE B 1 178 ? 5.379 9.078 -8.227 1 98.81 178 ILE B N 1
ATOM 3214 C CA . ILE B 1 178 ? 4.543 8.508 -9.281 1 98.81 178 ILE B CA 1
ATOM 3215 C C . ILE B 1 178 ? 3.43 9.484 -9.641 1 98.81 178 ILE B C 1
ATOM 3217 O O . ILE B 1 178 ? 2.588 9.82 -8.805 1 98.81 178 ILE B O 1
ATOM 3221 N N . ARG B 1 179 ? 3.432 9.914 -10.852 1 98.69 179 ARG B N 1
ATOM 3222 C CA . ARG B 1 179 ? 2.635 11.078 -11.227 1 98.69 179 ARG B CA 1
ATOM 3223 C C . ARG B 1 179 ? 1.237 10.664 -11.672 1 98.69 179 ARG B C 1
ATOM 3225 O O . ARG B 1 179 ? 0.853 10.898 -12.82 1 98.69 179 ARG B O 1
ATOM 3232 N N . ILE B 1 180 ? 0.495 10.086 -10.852 1 98.88 180 ILE B N 1
ATOM 3233 C CA . ILE B 1 180 ? -0.934 9.812 -10.938 1 98.88 180 ILE B CA 1
ATOM 3234 C C . ILE B 1 180 ? -1.669 10.508 -9.797 1 98.88 180 ILE B C 1
ATOM 3236 O O . ILE B 1 180 ? -1.446 10.195 -8.625 1 98.88 180 ILE B O 1
ATOM 3240 N N . ALA B 1 181 ? -2.492 11.406 -10.125 1 98.81 181 ALA B N 1
ATOM 3241 C CA . ALA B 1 181 ? -3.199 12.203 -9.125 1 98.81 181 ALA B CA 1
ATOM 3242 C C . ALA B 1 181 ? -4.234 11.359 -8.391 1 98.81 181 ALA B C 1
ATOM 3244 O O . ALA B 1 181 ? -4.777 10.398 -8.945 1 98.81 181 ALA B O 1
ATOM 3245 N N . SER B 1 182 ? -4.469 11.75 -7.141 1 98.88 182 SER B N 1
ATOM 3246 C CA . SER B 1 182 ? -5.508 11.086 -6.367 1 98.88 182 SER B CA 1
ATOM 3247 C C . SER B 1 182 ? -6.836 11.07 -7.117 1 98.88 182 SER B C 1
ATOM 3249 O O . SER B 1 182 ? -7.555 10.07 -7.098 1 98.88 182 SER B O 1
ATOM 3251 N N . ARG B 1 183 ? -7.156 12.164 -7.723 1 98.69 183 ARG B N 1
ATOM 3252 C CA . ARG B 1 183 ? -8.422 12.266 -8.445 1 98.69 183 ARG B CA 1
ATOM 3253 C C . ARG B 1 183 ? -8.516 11.203 -9.539 1 98.69 183 ARG B C 1
ATOM 3255 O O . ARG B 1 183 ? -9.602 10.703 -9.828 1 98.69 183 ARG B O 1
ATOM 3262 N N . GLU B 1 184 ? -7.434 10.922 -10.195 1 98.81 184 GLU B N 1
ATOM 3263 C CA . GLU B 1 184 ? -7.422 9.891 -11.234 1 98.81 184 GLU B CA 1
ATOM 3264 C C . GLU B 1 184 ? -7.66 8.508 -10.641 1 98.81 184 GLU B C 1
ATOM 3266 O O . GLU B 1 184 ? -8.422 7.711 -11.188 1 98.81 184 GLU B O 1
ATOM 3271 N N . VAL B 1 185 ? -6.988 8.203 -9.531 1 98.88 185 VAL B N 1
ATOM 3272 C CA . VAL B 1 185 ? -7.207 6.938 -8.836 1 98.88 185 VAL B CA 1
ATOM 3273 C C . VAL B 1 185 ? -8.688 6.797 -8.469 1 98.88 185 VAL B C 1
ATOM 3275 O O . VAL B 1 185 ? -9.289 5.746 -8.688 1 98.88 185 VAL B O 1
ATOM 3278 N N . PHE B 1 186 ? -9.266 7.871 -7.953 1 98.69 186 PHE B N 1
ATOM 3279 C CA . PHE B 1 186 ? -10.664 7.867 -7.52 1 98.69 186 PHE B CA 1
ATOM 3280 C C . PHE B 1 186 ? -11.594 7.68 -8.711 1 98.69 186 PHE B C 1
ATOM 3282 O O . PHE B 1 186 ? -12.578 6.941 -8.625 1 98.69 186 PHE B O 1
ATOM 3289 N N . ALA B 1 187 ? -11.266 8.32 -9.797 1 98.56 187 ALA B N 1
ATOM 3290 C CA . ALA B 1 187 ? -12.078 8.211 -11 1 98.56 187 ALA B CA 1
ATOM 3291 C C . ALA B 1 187 ? -12.07 6.785 -11.547 1 98.56 187 ALA B C 1
ATOM 3293 O O . ALA B 1 187 ? -13.039 6.34 -12.156 1 98.56 187 ALA B O 1
ATOM 3294 N N . MET B 1 188 ? -11 6.059 -11.297 1 98.69 188 MET B N 1
ATOM 3295 C CA . MET B 1 188 ? -10.852 4.723 -11.867 1 98.69 188 MET B CA 1
ATOM 3296 C C . MET B 1 188 ? -11.242 3.652 -10.852 1 98.69 188 MET B C 1
ATOM 3298 O O . MET B 1 188 ? -11.023 2.463 -11.086 1 98.69 188 MET B O 1
ATOM 3302 N N . SER B 1 189 ? -11.797 4.074 -9.711 1 98.44 189 SER B N 1
ATOM 3303 C CA . SER B 1 189 ? -12.172 3.133 -8.656 1 98.44 189 SER B CA 1
ATOM 3304 C C . SER B 1 189 ? -13.688 3 -8.555 1 98.44 189 SER B C 1
ATOM 3306 O O . SER B 1 189 ? -14.219 2.707 -7.48 1 98.44 189 SER B O 1
ATOM 3308 N N . VAL B 1 190 ? -14.406 3.133 -9.586 1 96.38 190 VAL B N 1
ATOM 3309 C CA . VAL B 1 190 ? -15.867 3.205 -9.594 1 96.38 190 VAL B CA 1
ATOM 3310 C C . VAL B 1 190 ? -16.453 1.838 -9.258 1 96.38 190 VAL B C 1
ATOM 3312 O O . VAL B 1 190 ? -17.609 1.739 -8.836 1 96.38 190 VAL B O 1
ATOM 3315 N N . ASP B 1 191 ? -15.672 0.732 -9.477 1 96.62 191 ASP B N 1
ATOM 3316 C CA . ASP B 1 191 ? -16.156 -0.608 -9.156 1 96.62 191 ASP B CA 1
ATOM 3317 C C . ASP B 1 191 ? -16.359 -0.783 -7.656 1 96.62 191 ASP B C 1
ATOM 3319 O O . ASP B 1 191 ? -17.078 -1.686 -7.219 1 96.62 191 ASP B O 1
ATOM 3323 N N . LEU B 1 192 ? -15.633 0.026 -6.809 1 97.5 192 LEU B N 1
ATOM 3324 C CA . LEU B 1 192 ? -15.625 -0.167 -5.363 1 97.5 192 LEU B CA 1
ATOM 3325 C C . LEU B 1 192 ? -16.906 0.356 -4.738 1 97.5 192 LEU B C 1
ATOM 3327 O O . LEU B 1 192 ? -17.391 1.437 -5.098 1 97.5 192 LEU B O 1
ATOM 3331 N N . PRO B 1 193 ? -17.438 -0.376 -3.844 1 93.25 193 PRO B N 1
ATOM 3332 C CA . PRO B 1 193 ? -18.797 -0.097 -3.383 1 93.25 193 PRO B CA 1
ATOM 3333 C C . PRO B 1 193 ? -18.891 1.173 -2.539 1 93.25 193 PRO B C 1
ATOM 3335 O O . PRO B 1 193 ? -19.891 1.878 -2.58 1 93.25 193 PRO B O 1
ATOM 3338 N N . ARG B 1 194 ? -17.906 1.45 -1.833 1 93.56 194 ARG B N 1
ATOM 3339 C CA . ARG B 1 194 ? -17.969 2.609 -0.949 1 93.56 194 ARG B CA 1
ATOM 3340 C C . ARG B 1 194 ? -17.516 3.875 -1.664 1 93.56 194 ARG B C 1
ATOM 3342 O O . ARG B 1 194 ? -16.578 3.84 -2.463 1 93.56 194 ARG B O 1
ATOM 3349 N N . GLN B 1 195 ? -18.188 4.934 -1.311 1 93.25 195 GLN B N 1
ATOM 3350 C CA . GLN B 1 195 ? -17.797 6.238 -1.826 1 93.25 195 GLN B CA 1
ATOM 3351 C C . GLN B 1 195 ? -16.922 6.98 -0.822 1 93.25 195 GLN B C 1
ATOM 3353 O O . GLN B 1 195 ? -17.172 6.93 0.385 1 93.25 195 GLN B O 1
ATOM 3358 N N . THR B 1 196 ? -15.906 7.539 -1.302 1 97.62 196 THR B N 1
ATOM 3359 C CA . THR B 1 196 ? -14.977 8.336 -0.5 1 97.62 196 THR B CA 1
ATOM 3360 C C . THR B 1 196 ? -14.891 9.766 -1.027 1 97.62 196 THR B C 1
ATOM 3362 O O . THR B 1 196 ? -14.555 9.984 -2.193 1 97.62 196 THR B O 1
ATOM 3365 N N . ALA B 1 197 ? -15.211 10.758 -0.162 1 97.56 197 ALA B N 1
ATOM 3366 C CA . ALA B 1 197 ? -15.031 12.148 -0.565 1 97.56 197 ALA B CA 1
ATOM 3367 C C . ALA B 1 197 ? -13.555 12.523 -0.608 1 97.56 197 ALA B C 1
ATOM 3369 O O . ALA B 1 197 ? -12.781 12.133 0.269 1 97.56 197 ALA B O 1
ATOM 3370 N N . LEU B 1 198 ? -13.156 13.18 -1.641 1 98.5 198 LEU B N 1
ATOM 3371 C CA . LEU B 1 198 ? -11.781 13.633 -1.817 1 98.5 198 LEU B CA 1
ATOM 3372 C C . LEU B 1 198 ? -11.695 15.156 -1.706 1 98.5 198 LEU B C 1
ATOM 3374 O O . LEU B 1 198 ? -12.336 15.875 -2.473 1 98.5 198 LEU B O 1
ATOM 3378 N N . ILE B 1 199 ? -10.945 15.688 -0.724 1 98.38 199 ILE B N 1
ATOM 3379 C CA . ILE B 1 199 ? -10.734 17.109 -0.502 1 98.38 199 ILE B CA 1
ATOM 3380 C C . ILE B 1 199 ? -9.234 17.422 -0.48 1 98.38 199 ILE B C 1
ATOM 3382 O O . ILE B 1 199 ? -8.508 16.922 0.389 1 98.38 199 ILE B O 1
ATOM 3386 N N . GLY B 1 200 ? -8.758 18.219 -1.44 1 98.38 200 GLY B N 1
ATOM 3387 C CA . GLY B 1 200 ? -7.336 18.5 -1.544 1 98.38 200 GLY B CA 1
ATOM 3388 C C . GLY B 1 200 ? -6.996 19.953 -1.229 1 98.38 200 GLY B C 1
ATOM 3389 O O . GLY B 1 200 ? -7.895 20.781 -1.067 1 98.38 200 GLY B O 1
ATOM 3390 N N . ALA B 1 201 ? -5.715 20.141 -1.013 1 98.06 201 ALA B N 1
ATOM 3391 C CA . ALA B 1 201 ? -5.117 21.469 -0.895 1 98.06 201 ALA B CA 1
ATOM 3392 C C . ALA B 1 201 ? -5.605 22.188 0.364 1 98.06 201 ALA B C 1
ATOM 3394 O O . ALA B 1 201 ? -5.949 23.375 0.322 1 98.06 201 ALA B O 1
ATOM 3395 N N . VAL B 1 202 ? -5.766 21.453 1.409 1 98.62 202 VAL B N 1
ATOM 3396 C CA . VAL B 1 202 ? -6.16 22.016 2.695 1 98.62 202 VAL B CA 1
ATOM 3397 C C . VAL B 1 202 ? -4.918 22.422 3.486 1 98.62 202 VAL B C 1
ATOM 3399 O O . VAL B 1 202 ? -3.988 21.641 3.643 1 98.62 202 VAL B O 1
ATOM 3402 N N . LEU B 1 203 ? -4.891 23.672 3.994 1 98.69 203 LEU B N 1
ATOM 3403 C CA . LEU B 1 203 ? -3.859 24.156 4.906 1 98.69 203 LEU B CA 1
ATOM 3404 C C . LEU B 1 203 ? -2.488 24.125 4.238 1 98.69 203 LEU B C 1
ATOM 3406 O O . LEU B 1 203 ? -1.492 23.781 4.867 1 98.69 203 LEU B O 1
ATOM 3410 N N . THR B 1 204 ? -2.375 24.453 2.924 1 98.56 204 THR B N 1
ATOM 3411 C CA . THR B 1 204 ? -1.142 24.344 2.152 1 98.56 204 THR B CA 1
ATOM 3412 C C . THR B 1 204 ? -0.097 25.328 2.654 1 98.56 204 THR B C 1
ATOM 3414 O O . THR B 1 204 ? 1.105 25.078 2.539 1 98.56 204 THR B O 1
ATOM 3417 N N . ASN B 1 205 ? -0.503 26.438 3.268 1 97.75 205 ASN B N 1
ATOM 3418 C CA . ASN B 1 205 ? 0.434 27.406 3.807 1 97.75 205 ASN B CA 1
ATOM 3419 C C . ASN B 1 205 ? 1.287 26.812 4.922 1 97.75 205 ASN B C 1
ATOM 3421 O O . ASN B 1 205 ? 2.412 27.266 5.156 1 97.75 205 ASN B O 1
ATOM 3425 N N . GLU B 1 206 ? 0.75 25.844 5.621 1 97.62 206 GLU B N 1
ATOM 3426 C CA . GLU B 1 206 ? 1.496 25.219 6.703 1 97.62 206 GLU B CA 1
ATOM 3427 C C . GLU B 1 206 ? 2.162 23.922 6.234 1 97.62 206 GLU B C 1
ATOM 3429 O O . GLU B 1 206 ? 3.23 23.562 6.723 1 97.62 206 GLU B O 1
ATOM 3434 N N . THR B 1 207 ? 1.555 23.203 5.246 1 98.38 207 THR B N 1
ATOM 3435 C CA . THR B 1 207 ? 2.092 21.906 4.852 1 98.38 207 THR B CA 1
ATOM 3436 C C . THR B 1 207 ? 3.205 22.078 3.82 1 98.38 207 THR B C 1
ATOM 3438 O O . THR B 1 207 ? 4.203 21.359 3.852 1 98.38 207 THR B O 1
ATOM 3441 N N . ASN B 1 208 ? 3.162 23 2.9 1 97.88 208 ASN B N 1
ATOM 3442 C CA . ASN B 1 208 ? 4.137 23.172 1.828 1 97.88 208 ASN B CA 1
ATOM 3443 C C . ASN B 1 208 ? 5.547 23.359 2.377 1 97.88 208 ASN B C 1
ATOM 3445 O O . ASN B 1 208 ? 6.496 22.75 1.894 1 97.88 208 ASN B O 1
ATOM 3449 N N . PRO B 1 209 ? 5.699 24.219 3.414 1 96.06 209 PRO B N 1
ATOM 3450 C CA . PRO B 1 209 ? 7.055 24.469 3.91 1 96.06 209 PRO B CA 1
ATOM 3451 C C . PRO B 1 209 ? 7.734 23.203 4.434 1 96.06 209 PRO B C 1
ATOM 3453 O O . PRO B 1 209 ? 8.961 23.109 4.41 1 96.06 209 PRO B O 1
ATOM 3456 N N . LEU B 1 210 ? 7.008 22.219 4.859 1 96.88 210 LEU B N 1
ATOM 3457 C CA . LEU B 1 210 ? 7.578 20.984 5.367 1 96.88 210 LEU B CA 1
ATOM 3458 C C . LEU B 1 210 ? 8.32 20.234 4.266 1 96.88 210 LEU B C 1
ATOM 3460 O O . LEU B 1 210 ? 9.188 19.406 4.551 1 96.88 210 LEU B O 1
ATOM 3464 N N . PHE B 1 211 ? 7.992 20.547 2.973 1 97.5 211 PHE B N 1
ATOM 3465 C CA . PHE B 1 211 ? 8.523 19.797 1.849 1 97.5 211 PHE B CA 1
ATOM 3466 C C . PHE B 1 211 ? 9.438 20.656 0.991 1 97.5 211 PHE B C 1
ATOM 3468 O O . PHE B 1 211 ? 9.719 20.328 -0.161 1 97.5 211 PHE B O 1
ATOM 3475 N N . SER B 1 212 ? 9.969 21.766 1.529 1 96.5 212 SER B N 1
ATOM 3476 C CA . SER B 1 212 ? 10.617 22.75 0.681 1 96.5 212 SER B CA 1
ATOM 3477 C C . SER B 1 212 ? 12.125 22.75 0.883 1 96.5 212 SER B C 1
ATOM 3479 O O . SER B 1 212 ? 12.867 23.297 0.059 1 96.5 212 SER B O 1
ATOM 3481 N N . TRP B 1 213 ? 12.656 22.109 1.899 1 95.44 213 TRP B N 1
ATOM 3482 C CA . TRP B 1 213 ? 14.047 22.312 2.279 1 95.44 213 TRP B CA 1
ATOM 3483 C C . TRP B 1 213 ? 14.914 21.125 1.896 1 95.44 213 TRP B C 1
ATOM 3485 O O . TRP B 1 213 ? 16.141 21.219 1.84 1 95.44 213 TRP B O 1
ATOM 3495 N N . GLN B 1 214 ? 14.352 20.031 1.573 1 95.19 214 GLN B N 1
ATOM 3496 C CA . GLN B 1 214 ? 15.07 18.781 1.407 1 95.19 214 GLN B CA 1
ATOM 3497 C C . GLN B 1 214 ? 16 18.828 0.202 1 95.19 214 GLN B C 1
ATOM 3499 O O . GLN B 1 214 ? 17.109 18.297 0.241 1 95.19 214 GLN B O 1
ATOM 3504 N N . PHE B 1 215 ? 15.547 19.594 -0.845 1 95.12 215 PHE B N 1
ATOM 3505 C CA . PHE B 1 215 ? 16.312 19.594 -2.09 1 95.12 215 PHE B CA 1
ATOM 3506 C C . PHE B 1 215 ? 16.641 21.016 -2.516 1 95.12 215 PHE B C 1
ATOM 3508 O O . PHE B 1 215 ? 17.047 21.25 -3.656 1 95.12 215 PHE B O 1
ATOM 3515 N N . ASP B 1 216 ? 16.344 21.938 -1.655 1 92.62 216 ASP B N 1
ATOM 3516 C CA . ASP B 1 216 ? 16.672 23.359 -1.834 1 92.62 216 ASP B CA 1
ATOM 3517 C C . ASP B 1 216 ? 17.438 23.891 -0.632 1 92.62 216 ASP B C 1
ATOM 3519 O O . ASP B 1 216 ? 16.844 24.25 0.389 1 92.62 216 ASP B O 1
ATOM 3523 N N . HIS B 1 217 ? 18.672 24.109 -0.802 1 88.5 217 HIS B N 1
ATOM 3524 C CA . HIS B 1 217 ? 19.547 24.484 0.303 1 88.5 217 HIS B CA 1
ATOM 3525 C C . HIS B 1 217 ? 19.312 25.922 0.725 1 88.5 217 HIS B C 1
ATOM 3527 O O . HIS B 1 217 ? 19.766 26.344 1.798 1 88.5 217 HIS B O 1
ATOM 3533 N N . SER B 1 218 ? 18.641 26.656 -0.077 1 89 218 SER B N 1
ATOM 3534 C CA . SER B 1 218 ? 18.359 28.062 0.26 1 89 218 SER B CA 1
ATOM 3535 C C . SER B 1 218 ? 17.078 28.188 1.065 1 89 218 SER B C 1
ATOM 3537 O O . SER B 1 218 ? 16.812 29.234 1.648 1 89 218 SER B O 1
ATOM 3539 N N . ALA B 1 219 ? 16.359 27.141 1.084 1 91.69 219 ALA B N 1
ATOM 3540 C CA . ALA B 1 219 ? 15.086 27.188 1.808 1 91.69 219 ALA B CA 1
ATOM 3541 C C . ALA B 1 219 ? 15.312 27.172 3.316 1 91.69 219 ALA B C 1
ATOM 3543 O O . ALA B 1 219 ? 16.203 26.453 3.807 1 91.69 219 ALA B O 1
ATOM 3544 N N . PRO B 1 220 ? 14.523 27.938 4.031 1 92.06 220 PRO B N 1
ATOM 3545 C CA . PRO B 1 220 ? 14.672 27.922 5.488 1 92.06 220 PRO B CA 1
ATOM 3546 C C . PRO B 1 220 ? 14.297 26.594 6.117 1 92.06 220 PRO B C 1
ATOM 3548 O O . PRO B 1 220 ? 13.414 25.891 5.605 1 92.06 220 PRO B O 1
ATOM 3551 N N . CYS B 1 221 ? 14.969 26.297 7.277 1 93.25 221 CYS B N 1
ATOM 3552 C CA . CYS B 1 221 ? 14.617 25.094 8.039 1 93.25 221 CYS B CA 1
ATOM 3553 C C . CYS B 1 221 ? 13.359 25.328 8.875 1 93.25 221 CYS B C 1
ATOM 3555 O O . CYS B 1 221 ? 13.078 26.469 9.266 1 93.25 221 CYS B O 1
ATOM 3557 N N . PRO B 1 222 ? 12.562 24.266 9.086 1 91.12 222 PRO B N 1
ATOM 3558 C CA . PRO B 1 222 ? 11.438 24.406 10.016 1 91.12 222 PRO B CA 1
ATOM 3559 C C . PRO B 1 222 ? 11.875 24.812 11.422 1 91.12 222 PRO B C 1
ATOM 3561 O O . PRO B 1 222 ? 13.047 24.641 11.773 1 91.12 222 PRO B O 1
ATOM 3564 N N . PRO B 1 223 ? 10.859 25.406 12.102 1 89.62 223 PRO B N 1
ATOM 3565 C CA . PRO B 1 223 ? 11.211 25.766 13.477 1 89.62 223 PRO B CA 1
ATOM 3566 C C . PRO B 1 223 ? 11.797 24.594 14.258 1 89.62 223 PRO B C 1
ATOM 3568 O O . PRO B 1 223 ? 11.305 23.469 14.148 1 89.62 223 PRO B O 1
ATOM 3571 N N . GLY B 1 224 ? 12.844 24.812 15 1 91.38 224 GLY B N 1
ATOM 3572 C CA . GLY B 1 224 ? 13.477 23.766 15.797 1 91.38 224 GLY B CA 1
ATOM 3573 C C . GLY B 1 224 ? 14.617 23.078 15.078 1 91.38 224 GLY B C 1
ATOM 3574 O O . GLY B 1 224 ? 15.297 22.219 15.656 1 91.38 224 GLY B O 1
ATOM 3575 N N . CYS B 1 225 ? 14.828 23.422 13.867 1 94.31 225 CYS B N 1
ATOM 3576 C CA . CYS B 1 225 ? 15.891 22.828 13.07 1 94.31 225 CYS B CA 1
ATOM 3577 C C . CYS B 1 225 ? 16.797 23.891 12.477 1 94.31 225 CYS B C 1
ATOM 3579 O O . CYS B 1 225 ? 16.406 25.062 12.367 1 94.31 225 CYS B O 1
ATOM 3581 N N . SER B 1 226 ? 18.094 23.484 12.227 1 91.81 226 SER B N 1
ATOM 3582 C CA . SER B 1 226 ? 19.062 24.375 11.586 1 91.81 226 SER B CA 1
ATOM 3583 C C . SER B 1 226 ? 20.031 23.609 10.688 1 91.81 226 SER B C 1
ATOM 3585 O O . SER B 1 226 ? 20.109 22.375 10.773 1 91.81 226 SER B O 1
ATOM 3587 N N . ARG B 1 227 ? 20.547 24.312 9.711 1 88.81 227 ARG B N 1
ATOM 3588 C CA . ARG B 1 227 ? 21.578 23.766 8.836 1 88.81 227 ARG B CA 1
ATOM 3589 C C . ARG B 1 227 ? 22.969 24.156 9.312 1 88.81 227 ARG B C 1
ATOM 3591 O O . ARG B 1 227 ? 23.172 25.266 9.797 1 88.81 227 ARG B O 1
ATOM 3598 N N . SER B 1 228 ? 23.828 23.172 9.117 1 76.94 228 SER B N 1
ATOM 3599 C CA . SER B 1 228 ? 25.219 23.547 9.383 1 76.94 228 SER B CA 1
ATOM 3600 C C . SER B 1 228 ? 25.766 24.453 8.281 1 76.94 228 SER B C 1
ATOM 3602 O O . SER B 1 228 ? 25.5 24.219 7.102 1 76.94 228 SER B O 1
ATOM 3604 N N . THR B 1 229 ? 26.219 25.562 8.641 1 66.81 229 THR B N 1
ATOM 3605 C CA . THR B 1 229 ? 26.781 26.516 7.711 1 66.81 229 THR B CA 1
ATOM 3606 C C . THR B 1 229 ? 28.125 26.016 7.16 1 66.81 229 THR B C 1
ATOM 3608 O O . THR B 1 229 ? 28.625 26.531 6.16 1 66.81 229 THR B O 1
ATOM 3611 N N . TRP B 1 230 ? 28.562 25.047 7.652 1 61 230 TRP B N 1
ATOM 3612 C CA . TRP B 1 230 ? 29.906 24.609 7.301 1 61 230 TRP B CA 1
ATOM 3613 C C . TRP B 1 230 ? 29.859 23.5 6.246 1 61 230 TRP B C 1
ATOM 3615 O O . TRP B 1 230 ? 30.859 23.234 5.566 1 61 230 TRP B O 1
ATOM 3625 N N . GLN B 1 231 ? 28.719 22.969 6.09 1 61.34 231 GLN B N 1
ATOM 3626 C CA . GLN B 1 231 ? 28.641 21.844 5.152 1 61.34 231 GLN B CA 1
ATOM 3627 C C . GLN B 1 231 ? 27.688 22.172 3.996 1 61.34 231 GLN B C 1
ATOM 3629 O O . GLN B 1 231 ? 26.5 22.422 4.211 1 61.34 231 GLN B O 1
ATOM 3634 N N . ALA B 1 232 ? 28.203 22.516 2.82 1 54.81 232 ALA B N 1
ATOM 3635 C CA . ALA B 1 232 ? 27.5 22.938 1.607 1 54.81 232 ALA B CA 1
ATOM 3636 C C . ALA B 1 232 ? 26.266 22.094 1.375 1 54.81 232 ALA B C 1
ATOM 3638 O O . ALA B 1 232 ? 25.219 22.594 0.942 1 54.81 232 ALA B O 1
ATOM 3639 N N . ASP B 1 233 ? 26.188 20.891 1.812 1 62.62 233 ASP B N 1
ATOM 3640 C CA . ASP B 1 233 ? 25.109 19.953 1.489 1 62.62 233 ASP B CA 1
ATOM 3641 C C . ASP B 1 233 ? 24.375 19.5 2.752 1 62.62 233 ASP B C 1
ATOM 3643 O O . ASP B 1 233 ? 23.859 18.375 2.805 1 62.62 233 ASP B O 1
ATOM 3647 N N . SER B 1 234 ? 24.297 20.688 3.467 1 72.81 234 SER B N 1
ATOM 3648 C CA . SER B 1 234 ? 23.75 20.312 4.77 1 72.81 234 SER B CA 1
ATOM 3649 C C . SER B 1 234 ? 22.234 20.25 4.742 1 72.81 234 SER B C 1
ATOM 3651 O O . SER B 1 234 ? 21.578 21.016 4.031 1 72.81 234 SER B O 1
ATOM 3653 N N . ILE B 1 235 ? 21.688 19.203 5.332 1 81.44 235 ILE B N 1
ATOM 3654 C CA . ILE B 1 235 ? 20.25 19.047 5.52 1 81.44 235 ILE B CA 1
ATOM 3655 C C . ILE B 1 235 ? 19.844 19.578 6.891 1 81.44 235 ILE B C 1
ATOM 3657 O O . ILE B 1 235 ? 20.688 19.734 7.777 1 81.44 235 ILE B O 1
ATOM 3661 N N . CYS B 1 236 ? 18.562 20.062 6.988 1 91.31 236 CYS B N 1
ATOM 3662 C CA . CYS B 1 236 ? 18.062 20.531 8.273 1 91.31 236 CYS B CA 1
ATOM 3663 C C . CYS B 1 236 ? 18.109 19.422 9.312 1 91.31 236 CYS B C 1
ATOM 3665 O O . CYS B 1 236 ? 17.766 18.266 9.016 1 91.31 236 CYS B O 1
ATOM 3667 N N . SER B 1 237 ? 18.625 19.75 10.523 1 89.25 237 SER B N 1
ATOM 3668 C CA . SER B 1 237 ? 18.656 18.812 11.648 1 89.25 237 SER B CA 1
ATOM 3669 C C . SER B 1 237 ? 18.234 19.5 12.938 1 89.25 237 SER B C 1
ATOM 3671 O O . SER B 1 237 ? 18.328 20.719 13.062 1 89.25 237 SER B O 1
ATOM 3673 N N . VAL B 1 238 ? 17.75 18.688 13.82 1 88 238 VAL B N 1
ATOM 3674 C CA . VAL B 1 238 ? 17.203 19.203 15.078 1 88 238 VAL B CA 1
ATOM 3675 C C . VAL B 1 238 ? 18.312 19.891 15.875 1 88 238 VAL B C 1
ATOM 3677 O O . VAL B 1 238 ? 19.438 19.391 15.961 1 88 238 VAL B O 1
ATOM 3680 N N . VAL B 1 239 ? 17.938 21.078 16.359 1 85.25 239 VAL B N 1
ATOM 3681 C CA . VAL B 1 239 ? 18.875 21.781 17.203 1 85.25 239 VAL B CA 1
ATOM 3682 C C . VAL B 1 239 ? 18.578 21.484 18.672 1 85.25 239 VAL B C 1
ATOM 3684 O O . VAL B 1 239 ? 17.422 21.266 19.047 1 85.25 239 VAL B O 1
#